Protein AF-0000000084340451 (afdb_homodimer)

Secondary structure (DSSP, 8-state):
-HHHHHHHHHHH--EEE-TTS-HHHHHHHHT--HHHHHHH-SSHHHHHHHHHHHHHH-HHHHHHHHHHHHHHHHHHHHHTGGGGGSHHHHHHHHHHHHHHHHHHHHHHHHT-HHHHHHHHHHHHGGGSPTTHHHHHHHHHHHHHHHHHHHHHHHHHHHHHHHTTEEEPTTS---HHHHHHHHHHHHHHHHHHHTT-HHHHHS-EEE-TTSS--EEE-HHHHHHHHHHHHHEEE-TT---SHHHHHHHHHHHH----------------/-HHHHHHHHHHH--EEE-TTS-HHHHHHHHT--HHHHHHH-SSHHHHHHHHHHHHHH-HHHHHHHHHHHHHHHHHHHHHTGGGGGSHHHHHHHHHHHHHHHHHHHHHHHHT-HHHHHHHHHHHHGGGSPTTHHHHHHHHHHHHHHHHHHHHHHHHHHHHHHHTTEEEPTTS---HHHHHHHHHHHHHHHHHHHTT-HHHHHS-EEE-TTSS--EEE-HHHHHHHHHHHHHEEE-TT---SHHHHHHHHHHHH----------------

InterPro domains:
  IPR001647 DNA-binding HTH domain, TetR-type [PS50977] (1-59)

Structure (mmCIF, N/CA/C/O backbone):
data_AF-0000000084340451-model_v1
#
loop_
_entity.id
_entity.type
_entity.pdbx_description
1 polymer 'HTH tetR-type domain-containing protein'
#
loop_
_atom_site.group_PDB
_atom_site.id
_atom_site.type_symbol
_atom_site.label_atom_id
_atom_site.label_alt_id
_atom_site.label_comp_id
_atom_site.label_asym_id
_atom_site.label_entity_id
_atom_site.label_seq_id
_atom_site.pdbx_PDB_ins_code
_atom_site.Cartn_x
_atom_site.Cartn_y
_atom_site.Cartn_z
_atom_site.occupancy
_atom_site.B_iso_or_equiv
_atom_site.auth_seq_id
_atom_site.auth_comp_id
_atom_site.auth_asym_id
_atom_site.auth_atom_id
_atom_site.pdbx_PDB_model_num
ATOM 1 N N . MET A 1 1 ? -20.406 -24.547 -7.387 1 93.75 1 MET A N 1
ATOM 2 C CA . MET A 1 1 ? -18.984 -24.922 -7.449 1 93.75 1 MET A CA 1
ATOM 3 C C . MET A 1 1 ? -18.094 -23.688 -7.277 1 93.75 1 MET A C 1
ATOM 5 O O . MET A 1 1 ? -17.156 -23.703 -6.473 1 93.75 1 MET A O 1
ATOM 9 N N . LEU A 1 2 ? -18.406 -22.625 -7.98 1 94.62 2 LEU A N 1
ATOM 10 C CA . LEU A 1 2 ? -17.594 -21.422 -7.875 1 94.62 2 LEU A CA 1
ATOM 11 C C . LEU A 1 2 ? -17.656 -20.828 -6.473 1 94.62 2 LEU A C 1
ATOM 13 O O . LEU A 1 2 ? -16.656 -20.375 -5.934 1 94.62 2 LEU A O 1
ATOM 17 N N . ARG A 1 3 ? -18.906 -20.875 -5.953 1 93.5 3 ARG A N 1
ATOM 18 C CA . ARG A 1 3 ? -19.062 -20.406 -4.578 1 93.5 3 ARG A CA 1
ATOM 19 C C . ARG A 1 3 ? -18.219 -21.234 -3.617 1 93.5 3 ARG A C 1
ATOM 21 O O . ARG A 1 3 ? -17.516 -20.688 -2.773 1 93.5 3 ARG A O 1
ATOM 28 N N . ALA A 1 4 ? -18.281 -22.531 -3.732 1 94.69 4 ALA A N 1
ATOM 29 C CA . ALA A 1 4 ? -17.516 -23.438 -2.885 1 94.69 4 ALA A CA 1
ATOM 30 C C . ALA A 1 4 ? -16.016 -23.188 -3.037 1 94.69 4 ALA A C 1
ATOM 32 O O . ALA A 1 4 ? -15.281 -23.156 -2.045 1 94.69 4 ALA A O 1
ATOM 33 N N . ALA A 1 5 ? -15.578 -23.047 -4.254 1 94.69 5 ALA A N 1
ATOM 34 C CA . ALA A 1 5 ? -14.156 -22.828 -4.523 1 94.69 5 ALA A CA 1
ATOM 35 C C . ALA A 1 5 ? -13.695 -21.5 -3.953 1 94.69 5 ALA A C 1
ATOM 37 O O . ALA A 1 5 ? -12.594 -21.391 -3.402 1 94.69 5 ALA A O 1
ATOM 38 N N . THR A 1 6 ? -14.523 -20.484 -4.125 1 93.5 6 THR A N 1
ATOM 39 C CA . THR A 1 6 ? -14.211 -19.172 -3.582 1 93.5 6 THR A CA 1
ATOM 40 C C . THR A 1 6 ? -14.055 -19.234 -2.066 1 93.5 6 THR A C 1
ATOM 42 O O . THR A 1 6 ? -13.133 -18.641 -1.505 1 93.5 6 THR A O 1
ATOM 45 N N . GLU A 1 7 ? -14.898 -19.922 -1.452 1 92.62 7 GLU A N 1
ATOM 46 C CA . GLU A 1 7 ? -14.828 -20.094 -0.004 1 92.62 7 GLU A CA 1
ATOM 47 C C . GLU A 1 7 ? -13.555 -20.844 0.399 1 92.62 7 GLU A C 1
ATOM 49 O O . GLU A 1 7 ? -12.922 -20.5 1.397 1 92.62 7 GLU A O 1
ATOM 54 N N . MET A 1 8 ? -13.234 -21.844 -0.33 1 93.44 8 MET A N 1
ATOM 55 C CA . MET A 1 8 ? -12.016 -22.594 -0.055 1 93.44 8 MET A CA 1
ATOM 56 C C . MET A 1 8 ? -10.789 -21.703 -0.178 1 93.44 8 MET A C 1
ATOM 58 O O . MET A 1 8 ? -9.898 -21.734 0.678 1 93.44 8 MET A O 1
ATOM 62 N N . VAL A 1 9 ? -10.742 -20.875 -1.247 1 92.19 9 VAL A N 1
ATOM 63 C CA . VAL A 1 9 ? -9.641 -19.938 -1.424 1 92.19 9 VAL A CA 1
ATOM 64 C C . VAL A 1 9 ? -9.648 -18.906 -0.298 1 92.19 9 VAL A C 1
ATOM 66 O O . VAL A 1 9 ? -8.594 -18.469 0.168 1 92.19 9 VAL A O 1
ATOM 69 N N . GLY A 1 10 ? -10.883 -18.516 0.109 1 91.25 10 GLY A N 1
ATOM 70 C CA . GLY A 1 10 ? -11.016 -17.594 1.226 1 91.25 10 GLY A CA 1
ATOM 71 C C . GLY A 1 10 ? -10.367 -18.094 2.498 1 91.25 10 GLY A C 1
ATOM 72 O O . GLY A 1 10 ? -9.938 -17.297 3.34 1 91.25 10 GLY A O 1
ATOM 73 N N . ARG A 1 11 ? -10.188 -19.406 2.621 1 90.38 11 ARG A N 1
ATOM 74 C CA . ARG A 1 11 ? -9.617 -20.031 3.811 1 90.38 11 ARG A CA 1
ATOM 75 C C . ARG A 1 11 ? -8.125 -20.312 3.619 1 90.38 11 ARG A C 1
ATOM 77 O O . ARG A 1 11 ? -7.34 -20.172 4.555 1 90.38 11 ARG A O 1
ATOM 84 N N . THR A 1 12 ? -7.754 -20.625 2.389 1 89.88 12 THR A N 1
ATOM 85 C CA . THR A 1 12 ? -6.406 -21.125 2.184 1 89.88 12 THR A CA 1
ATOM 86 C C . THR A 1 12 ? -5.543 -20.109 1.458 1 89.88 12 THR A C 1
ATOM 88 O O . THR A 1 12 ? -4.312 -20.172 1.52 1 89.88 12 THR A O 1
ATOM 91 N N . GLY A 1 13 ? -6.227 -19.203 0.72 1 91.12 13 GLY A N 1
ATOM 92 C CA . GLY A 1 13 ? -5.496 -18.219 -0.054 1 91.12 13 GLY A CA 1
ATOM 93 C C . GLY A 1 13 ? -5.039 -18.734 -1.405 1 91.12 13 GLY A C 1
ATOM 94 O O . GLY A 1 13 ? -5.203 -19.922 -1.711 1 91.12 13 GLY A O 1
ATOM 95 N N . LEU A 1 14 ? -4.508 -17.844 -2.27 1 91.44 14 LEU A N 1
ATOM 96 C CA . LEU A 1 14 ? -3.887 -18.172 -3.547 1 91.44 14 LEU A CA 1
ATOM 97 C C . LEU A 1 14 ? -2.391 -18.406 -3.379 1 91.44 14 LEU A C 1
ATOM 99 O O . LEU A 1 14 ? -1.778 -17.906 -2.438 1 91.44 14 LEU A O 1
ATOM 103 N N . THR A 1 15 ? -1.855 -19.219 -4.246 1 89.19 15 THR A N 1
ATOM 104 C CA . THR A 1 15 ? -0.407 -19.375 -4.324 1 89.19 15 THR A CA 1
ATOM 105 C C . THR A 1 15 ? 0.123 -18.812 -5.645 1 89.19 15 THR A C 1
ATOM 107 O O . THR A 1 15 ? -0.652 -18.359 -6.492 1 89.19 15 THR A O 1
ATOM 110 N N . VAL A 1 16 ? 1.425 -18.688 -5.707 1 88 16 VAL A N 1
ATOM 111 C CA . VAL A 1 16 ? 2.016 -18.25 -6.965 1 88 16 VAL A CA 1
ATOM 112 C C . VAL A 1 16 ? 2.334 -19.469 -7.84 1 88 16 VAL A C 1
ATOM 114 O O . VAL A 1 16 ? 2.416 -20.594 -7.348 1 88 16 VAL A O 1
ATOM 117 N N . SER A 1 17 ? 2.439 -19.188 -9.102 1 84 17 SER A N 1
ATOM 118 C CA . SER A 1 17 ? 2.744 -20.203 -10.109 1 84 17 SER A CA 1
ATOM 119 C C . SER A 1 17 ? 3.818 -19.703 -11.07 1 84 17 SER A C 1
ATOM 121 O O . SER A 1 17 ? 3.965 -18.5 -11.289 1 84 17 SER A O 1
ATOM 123 N N . LEU A 1 18 ? 4.613 -20.688 -11.508 1 81.19 18 LEU A N 1
ATOM 124 C CA . LEU A 1 18 ? 5.594 -20.438 -12.562 1 81.19 18 LEU A CA 1
ATOM 125 C C . LEU A 1 18 ? 5.305 -21.297 -13.789 1 81.19 18 LEU A C 1
ATOM 127 O O . LEU A 1 18 ? 6.23 -21.688 -14.5 1 81.19 18 LEU A O 1
ATOM 131 N N . GLU A 1 19 ? 4.078 -21.625 -13.922 1 77.06 19 GLU A N 1
ATOM 132 C CA . GLU A 1 19 ? 3.684 -22.547 -14.977 1 77.06 19 GLU A CA 1
ATOM 133 C C . GLU A 1 19 ? 4.016 -22 -16.359 1 77.06 19 GLU A C 1
ATOM 135 O O . GLU A 1 19 ? 4.293 -22.75 -17.281 1 77.06 19 GLU A O 1
ATOM 140 N N . HIS A 1 20 ? 3.965 -20.734 -16.469 1 79 20 HIS A N 1
ATOM 141 C CA . HIS A 1 20 ? 4.227 -20.125 -17.766 1 79 20 HIS A CA 1
ATOM 142 C C . HIS A 1 20 ? 5.711 -20.188 -18.109 1 79 20 HIS A C 1
ATOM 144 O O . HIS A 1 20 ? 6.094 -19.938 -19.266 1 79 20 HIS A O 1
ATOM 150 N N . LEU A 1 21 ? 6.527 -20.438 -17.094 1 84.06 21 LEU A N 1
ATOM 151 C CA . LEU A 1 21 ? 7.965 -20.594 -17.312 1 84.06 21 LEU A CA 1
ATOM 152 C C . LEU A 1 21 ? 8.352 -22.062 -17.422 1 84.06 21 LEU A C 1
ATOM 154 O O . LEU A 1 21 ? 8.484 -22.75 -16.406 1 84.06 21 LEU A O 1
ATOM 158 N N . SER A 1 22 ? 8.617 -22.594 -18.609 1 88.88 22 SER A N 1
ATOM 159 C CA . SER A 1 22 ? 9.008 -23.984 -18.812 1 88.88 22 SER A CA 1
ATOM 160 C C . SER A 1 22 ? 10.438 -24.234 -18.328 1 88.88 22 SER A C 1
ATOM 162 O O . SER A 1 22 ? 11.336 -23.438 -18.594 1 88.88 22 SER A O 1
ATOM 164 N N . PHE A 1 23 ? 10.578 -25.312 -17.641 1 92.62 23 PHE A N 1
ATOM 165 C CA . PHE A 1 23 ? 11.906 -25.703 -17.203 1 92.62 23 PHE A CA 1
ATOM 166 C C . PHE A 1 23 ? 12.867 -25.812 -18.375 1 92.62 23 PHE A C 1
ATOM 168 O O . PHE A 1 23 ? 14.016 -25.359 -18.297 1 92.62 23 PHE A O 1
ATOM 175 N N . GLU A 1 24 ? 12.352 -26.281 -19.469 1 94.25 24 GLU A N 1
ATOM 176 C CA . GLU A 1 24 ? 13.156 -26.422 -20.688 1 94.25 24 GLU A CA 1
ATOM 177 C C . GLU A 1 24 ? 13.578 -25.062 -21.234 1 94.25 24 GLU A C 1
ATOM 179 O O . GLU A 1 24 ? 14.703 -24.891 -21.703 1 94.25 24 GLU A O 1
ATOM 184 N N . ASP A 1 25 ? 12.695 -24.125 -21.203 1 93.94 25 ASP A N 1
ATOM 185 C CA . ASP A 1 25 ? 13.008 -22.781 -21.672 1 93.94 25 ASP A CA 1
ATOM 186 C C . ASP A 1 25 ? 14.102 -22.141 -20.812 1 93.94 25 ASP A C 1
ATOM 188 O O . ASP A 1 25 ? 14.977 -21.438 -21.344 1 93.94 25 ASP A O 1
ATOM 192 N N . VAL A 1 26 ? 14.039 -22.375 -19.5 1 95.62 26 VAL A N 1
ATOM 193 C CA . VAL A 1 26 ? 15.039 -21.828 -18.594 1 95.62 26 VAL A CA 1
ATOM 194 C C . VAL A 1 26 ? 16.406 -22.453 -18.891 1 95.62 26 VAL A C 1
ATOM 196 O O . VAL A 1 26 ? 17.422 -21.766 -18.922 1 95.62 26 VAL A O 1
ATOM 199 N N . ILE A 1 27 ? 16.391 -23.766 -19.141 1 96.75 27 ILE A N 1
ATOM 200 C CA . ILE A 1 27 ? 17.625 -24.484 -19.453 1 96.75 27 ILE A CA 1
ATOM 201 C C . ILE A 1 27 ? 18.25 -23.875 -20.719 1 96.75 27 ILE A C 1
ATOM 203 O O . ILE A 1 27 ? 19.453 -23.594 -20.734 1 96.75 27 ILE A O 1
ATOM 207 N N . ARG A 1 28 ? 17.406 -23.672 -21.688 1 96.12 28 ARG A N 1
ATOM 208 C CA . ARG A 1 28 ? 17.875 -23.094 -22.953 1 96.12 28 ARG A CA 1
ATOM 209 C C . ARG A 1 28 ? 18.438 -21.703 -22.75 1 96.12 28 ARG A C 1
ATOM 211 O O . ARG A 1 28 ? 19.516 -21.375 -23.234 1 96.12 28 ARG A O 1
ATOM 218 N N . GLU A 1 29 ? 17.703 -20.906 -22 1 95.12 29 GLU A N 1
ATOM 219 C CA . GLU A 1 29 ? 18.125 -19.531 -21.75 1 95.12 29 GLU A CA 1
ATOM 220 C C . GLU A 1 29 ? 19.438 -19.484 -20.969 1 95.12 29 GLU A C 1
ATOM 222 O O . GLU A 1 29 ? 20.266 -18.609 -21.188 1 95.12 29 GLU A O 1
ATOM 227 N N . ALA A 1 30 ? 19.562 -20.375 -20 1 96.5 30 ALA A N 1
ATOM 228 C CA . ALA A 1 30 ? 20.75 -20.422 -19.156 1 96.5 30 ALA A CA 1
ATOM 229 C C . ALA A 1 30 ? 21.953 -20.984 -19.906 1 96.5 30 ALA A C 1
ATOM 231 O O . ALA A 1 30 ? 23.094 -20.844 -19.469 1 96.5 30 ALA A O 1
ATOM 232 N N . GLY A 1 31 ? 21.688 -21.656 -20.953 1 96.88 31 GLY A N 1
ATOM 233 C CA . GLY A 1 31 ? 22.75 -22.219 -21.766 1 96.88 31 GLY A CA 1
ATOM 234 C C . GLY A 1 31 ? 23.469 -23.375 -21.094 1 96.88 31 GLY A C 1
ATOM 235 O O . GLY A 1 31 ? 24.688 -23.484 -21.188 1 96.88 31 GLY A O 1
ATOM 236 N N . VAL A 1 32 ? 22.781 -24.156 -20.406 1 96.5 32 VAL A N 1
ATOM 237 C CA . VAL A 1 32 ? 23.375 -25.297 -19.734 1 96.5 32 VAL A CA 1
ATOM 238 C C . VAL A 1 32 ? 22.891 -26.594 -20.375 1 96.5 32 VAL A C 1
ATOM 240 O O . VAL A 1 32 ? 21.875 -26.594 -21.094 1 96.5 32 VAL A O 1
ATOM 243 N N . ALA A 1 33 ? 23.547 -27.656 -20.141 1 96.88 33 ALA A N 1
ATOM 244 C CA . ALA A 1 33 ? 23.125 -28.969 -20.641 1 96.88 33 ALA A CA 1
ATOM 245 C C . ALA A 1 33 ? 21.922 -29.484 -19.875 1 96.88 33 ALA A C 1
ATOM 247 O O . ALA A 1 33 ? 21.844 -29.359 -18.641 1 96.88 33 ALA A O 1
ATOM 248 N N . ARG A 1 34 ? 21 -30.047 -20.641 1 95.69 34 ARG A N 1
ATOM 249 C CA . ARG A 1 34 ? 19.781 -30.609 -20.047 1 95.69 34 ARG A CA 1
ATOM 250 C C . ARG A 1 34 ? 20.109 -31.625 -18.969 1 95.69 34 ARG A C 1
ATOM 252 O O . ARG A 1 34 ? 19.516 -31.609 -17.891 1 95.69 34 ARG A O 1
ATOM 259 N N . SER A 1 35 ? 21.078 -32.469 -19.188 1 96.5 35 SER A N 1
ATOM 260 C CA . SER A 1 35 ? 21.453 -33.531 -18.25 1 96.5 35 SER A CA 1
ATOM 261 C C . SER A 1 35 ? 21.984 -32.938 -16.938 1 96.5 35 SER A C 1
ATOM 263 O O . SER A 1 35 ? 21.703 -33.438 -15.859 1 96.5 35 SER A O 1
ATOM 265 N N . ALA A 1 36 ? 22.688 -31.891 -17.031 1 96.94 36 ALA A N 1
ATOM 266 C CA . ALA A 1 36 ? 23.25 -31.219 -15.867 1 96.94 36 ALA A CA 1
ATOM 267 C C . ALA A 1 36 ? 22.156 -30.594 -15.016 1 96.94 36 ALA A C 1
ATOM 269 O O . ALA A 1 36 ? 22.188 -30.688 -13.789 1 96.94 36 ALA A O 1
ATOM 270 N N . ALA A 1 37 ? 21.203 -29.906 -15.703 1 97.06 37 ALA A N 1
ATOM 271 C CA . ALA A 1 37 ? 20.078 -29.281 -15.016 1 97.06 37 ALA A CA 1
ATOM 272 C C . ALA A 1 37 ? 19.266 -30.312 -14.242 1 97.06 37 ALA A C 1
ATOM 274 O O . ALA A 1 37 ? 18.953 -30.125 -13.062 1 97.06 37 ALA A O 1
ATOM 275 N N . TYR A 1 38 ? 19.016 -31.469 -14.836 1 96.19 38 TYR A N 1
ATOM 276 C CA . TYR A 1 38 ? 18.172 -32.469 -14.242 1 96.19 38 TYR A CA 1
ATOM 277 C C . TYR A 1 38 ? 18.906 -33.25 -13.156 1 96.19 38 TYR A C 1
ATOM 279 O O . TYR A 1 38 ? 18.281 -33.875 -12.289 1 96.19 38 TYR A O 1
ATOM 287 N N . ARG A 1 39 ? 20.25 -33.312 -13.234 1 96.88 39 ARG A N 1
ATOM 288 C CA . ARG A 1 39 ? 21.031 -33.875 -12.141 1 96.88 39 ARG A CA 1
ATOM 289 C C . ARG A 1 39 ? 20.875 -33.062 -10.867 1 96.88 39 ARG A C 1
ATOM 291 O O . ARG A 1 39 ? 20.734 -33.625 -9.773 1 96.88 39 ARG A O 1
ATOM 298 N N . ARG A 1 40 ? 20.859 -31.781 -11.031 1 96.19 40 ARG A N 1
ATOM 299 C CA . ARG A 1 40 ? 20.766 -30.891 -9.883 1 96.19 40 ARG A CA 1
ATOM 300 C C . ARG A 1 40 ? 19.312 -30.781 -9.391 1 96.19 40 ARG A C 1
ATOM 302 O O . ARG A 1 40 ? 19.078 -30.719 -8.188 1 96.19 40 ARG A O 1
ATOM 309 N N . TRP A 1 41 ? 18.391 -30.656 -10.391 1 96.88 41 TRP A N 1
ATOM 310 C CA . TRP A 1 41 ? 16.969 -30.578 -10.109 1 96.88 41 TRP A CA 1
ATOM 311 C C . TRP A 1 41 ? 16.203 -31.688 -10.828 1 96.88 41 TRP A C 1
ATOM 313 O O . TRP A 1 41 ? 15.656 -31.469 -11.906 1 96.88 41 TRP A O 1
ATOM 323 N N . PRO A 1 42 ? 16.125 -32.812 -10.164 1 93.88 42 PRO A N 1
ATOM 324 C CA . PRO A 1 42 ? 15.516 -33.969 -10.82 1 93.88 42 PRO A CA 1
ATOM 325 C C . PRO A 1 42 ? 14.047 -33.719 -11.18 1 93.88 42 PRO A C 1
ATOM 327 O O . PRO A 1 42 ? 13.508 -34.438 -12.039 1 93.88 42 PRO A O 1
ATOM 330 N N . TYR A 1 43 ? 13.414 -32.75 -10.453 1 90.88 43 TYR A N 1
ATOM 331 C CA . TYR A 1 43 ? 12.031 -32.406 -10.734 1 90.88 43 TYR A CA 1
ATOM 332 C C . TYR A 1 43 ? 11.859 -30.891 -10.812 1 90.88 43 TYR A C 1
ATOM 334 O O . TYR A 1 43 ? 12.547 -30.141 -10.102 1 90.88 43 TYR A O 1
ATOM 342 N N . LYS A 1 44 ? 11 -30.484 -11.711 1 89.06 44 LYS A N 1
ATOM 343 C CA . LYS A 1 44 ? 10.789 -29.062 -11.961 1 89.06 44 LYS A CA 1
ATOM 344 C C . LYS A 1 44 ? 10.375 -28.328 -10.68 1 89.06 44 LYS A C 1
ATOM 346 O O . LYS A 1 44 ? 10.734 -27.172 -10.477 1 89.06 44 LYS A O 1
ATOM 351 N N . GLU A 1 45 ? 9.703 -29.062 -9.758 1 88 45 GLU A N 1
ATOM 352 C CA . GLU A 1 45 ? 9.211 -28.453 -8.531 1 88 45 GLU A CA 1
ATOM 353 C C . GLU A 1 45 ? 10.359 -28.047 -7.609 1 88 45 GLU A C 1
ATOM 355 O O . GLU A 1 45 ? 10.258 -27.062 -6.875 1 88 45 GLU A O 1
ATOM 360 N N . MET A 1 46 ? 11.422 -28.797 -7.633 1 92.38 46 MET A N 1
ATOM 361 C CA . MET A 1 46 ? 12.594 -28.469 -6.824 1 92.38 46 MET A CA 1
ATOM 362 C C . MET A 1 46 ? 13.258 -27.203 -7.328 1 92.38 46 MET A C 1
ATOM 364 O O . MET A 1 46 ? 13.68 -26.359 -6.531 1 92.38 46 MET A O 1
ATOM 368 N N . PHE A 1 47 ? 13.32 -27.156 -8.664 1 94.62 47 PHE A N 1
ATOM 369 C CA . PHE A 1 47 ? 13.883 -25.953 -9.258 1 94.62 47 PHE A CA 1
ATOM 370 C C . PHE A 1 47 ? 13.023 -24.734 -8.922 1 94.62 47 PHE A C 1
ATOM 372 O O . PHE A 1 47 ? 13.547 -23.688 -8.531 1 94.62 47 PHE A O 1
ATOM 379 N N . PHE A 1 48 ? 11.727 -24.828 -8.977 1 91.88 48 PHE A N 1
ATOM 380 C CA . PHE A 1 48 ? 10.805 -23.734 -8.711 1 91.88 48 PHE A CA 1
ATOM 381 C C . PHE A 1 48 ? 10.891 -23.281 -7.258 1 91.88 48 PHE A C 1
ATOM 383 O O . PHE A 1 48 ? 10.789 -22.094 -6.965 1 91.88 48 PHE A O 1
ATOM 390 N N . GLY A 1 49 ? 11.031 -24.203 -6.383 1 93 49 GLY A N 1
ATOM 391 C CA . GLY A 1 49 ? 11.242 -23.844 -4.988 1 93 49 GLY A CA 1
ATOM 392 C C . GLY A 1 49 ? 12.461 -22.969 -4.777 1 93 49 GLY A C 1
ATOM 393 O O . GLY A 1 49 ? 12.391 -21.938 -4.094 1 93 49 GLY A O 1
ATOM 394 N N . ASP A 1 50 ? 13.562 -23.359 -5.41 1 94.81 50 ASP A N 1
ATOM 395 C CA . ASP A 1 50 ? 14.789 -22.578 -5.301 1 94.81 50 ASP A CA 1
ATOM 396 C C . ASP A 1 50 ? 14.633 -21.219 -5.961 1 94.81 50 ASP A C 1
ATOM 398 O O . ASP A 1 50 ? 15.188 -20.219 -5.48 1 94.81 50 ASP A O 1
ATOM 402 N N . LEU A 1 51 ? 13.914 -21.219 -7.055 1 95.06 51 LEU A N 1
ATOM 403 C CA . LEU A 1 51 ? 13.672 -19.969 -7.742 1 95.06 51 LEU A CA 1
ATOM 404 C C . LEU A 1 51 ? 12.867 -19.016 -6.863 1 95.06 51 LEU A C 1
ATOM 406 O O . LEU A 1 51 ? 13.172 -17.812 -6.797 1 95.06 51 LEU A O 1
ATOM 410 N N . LEU A 1 52 ? 11.852 -19.516 -6.145 1 94.38 52 LEU A N 1
ATOM 411 C CA . LEU A 1 52 ? 11.055 -18.672 -5.254 1 94.38 52 LEU A CA 1
ATOM 412 C C . LEU A 1 52 ? 11.93 -18.047 -4.176 1 94.38 52 LEU A C 1
ATOM 414 O O . LEU A 1 52 ? 11.758 -16.875 -3.836 1 94.38 52 LEU A O 1
ATOM 418 N N . LYS A 1 53 ? 12.852 -18.781 -3.674 1 94.75 53 LYS A N 1
ATOM 419 C CA . LYS A 1 53 ? 13.773 -18.25 -2.672 1 94.75 53 LYS A CA 1
ATOM 420 C C . LYS A 1 53 ? 14.617 -17.125 -3.242 1 94.75 53 LYS A C 1
ATOM 422 O O . LYS A 1 53 ? 14.844 -16.109 -2.574 1 94.75 53 LYS A O 1
ATOM 427 N N . GLU A 1 54 ? 15 -17.344 -4.48 1 93.94 54 GLU A N 1
ATOM 428 C CA . GLU A 1 54 ? 15.812 -16.328 -5.133 1 93.94 54 GLU A CA 1
ATOM 429 C C . GLU A 1 54 ? 15.008 -15.055 -5.387 1 93.94 54 GLU A C 1
ATOM 431 O O . GLU A 1 54 ? 15.5 -13.945 -5.18 1 93.94 54 GLU A O 1
ATOM 436 N N . LEU A 1 55 ? 13.82 -15.195 -5.844 1 93.94 55 LEU A N 1
ATOM 437 C CA . LEU A 1 55 ? 12.945 -14.055 -6.094 1 93.94 55 LEU A CA 1
ATOM 438 C C . LEU A 1 55 ? 12.656 -13.297 -4.805 1 93.94 55 LEU A C 1
ATOM 440 O O . LEU A 1 55 ? 12.516 -12.07 -4.816 1 93.94 55 LEU A O 1
ATOM 444 N N . ALA A 1 56 ? 12.578 -14.008 -3.693 1 93.94 56 ALA A N 1
ATOM 445 C CA . ALA A 1 56 ? 12.297 -13.43 -2.385 1 93.94 56 ALA A CA 1
ATOM 446 C C . ALA A 1 56 ? 13.438 -12.523 -1.923 1 93.94 56 ALA A C 1
ATOM 448 O O . ALA A 1 56 ? 13.227 -11.617 -1.121 1 93.94 56 ALA A O 1
ATOM 449 N N . ARG A 1 57 ? 14.547 -12.672 -2.309 1 88.94 57 ARG A N 1
ATOM 450 C CA . ARG A 1 57 ? 15.703 -11.891 -1.878 1 88.94 57 ARG A CA 1
ATOM 451 C C . ARG A 1 57 ? 15.711 -10.516 -2.527 1 88.94 57 ARG A C 1
ATOM 453 O O . ARG A 1 57 ? 16.25 -9.555 -1.966 1 88.94 57 ARG A O 1
ATOM 460 N N . ALA A 1 58 ? 14.898 -10.273 -3.594 1 78.62 58 ALA A N 1
ATOM 461 C CA . ALA A 1 58 ? 14.641 -9 -4.258 1 78.62 58 ALA A CA 1
ATOM 462 C C . ALA A 1 58 ? 15.727 -7.984 -3.932 1 78.62 58 ALA A C 1
ATOM 464 O O . ALA A 1 58 ? 15.453 -6.785 -3.824 1 78.62 58 ALA A O 1
ATOM 465 N N . VAL A 1 59 ? 16.906 -8.258 -3.643 1 70.81 59 VAL A N 1
ATOM 466 C CA . VAL A 1 59 ? 17.969 -7.422 -3.113 1 70.81 59 VAL A CA 1
ATOM 467 C C . VAL A 1 59 ? 18.406 -6.406 -4.168 1 70.81 59 VAL A C 1
ATOM 469 O O . VAL A 1 59 ? 18.5 -5.211 -3.885 1 70.81 59 VAL A O 1
ATOM 472 N N . GLU A 1 60 ? 18.484 -6.848 -5.254 1 77 60 GLU A N 1
ATOM 473 C CA . GLU A 1 60 ? 18.969 -5.984 -6.328 1 77 60 GLU A CA 1
ATOM 474 C C . GLU A 1 60 ? 17.953 -4.895 -6.66 1 77 60 GLU A C 1
ATOM 476 O O . GLU A 1 60 ? 18.328 -3.74 -6.891 1 77 60 GLU A O 1
ATOM 481 N N . LEU A 1 61 ? 16.75 -5.27 -6.664 1 77.69 61 LEU A N 1
ATOM 482 C CA . LEU A 1 61 ? 15.703 -4.309 -6.969 1 77.69 61 LEU A CA 1
ATOM 483 C C . LEU A 1 61 ? 15.672 -3.188 -5.934 1 77.69 61 LEU A C 1
ATOM 485 O O . LEU A 1 61 ? 15.641 -2.008 -6.289 1 77.69 61 LEU A O 1
ATOM 489 N N . ALA A 1 62 ? 15.734 -3.52 -4.73 1 76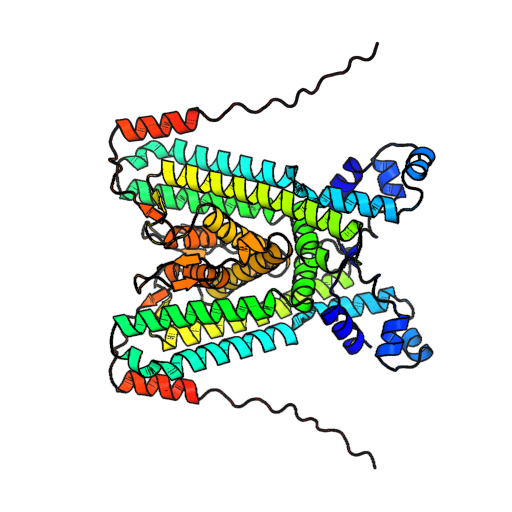.12 62 ALA A N 1
ATOM 490 C CA . ALA A 1 62 ? 15.727 -2.562 -3.627 1 76.12 62 ALA A CA 1
ATOM 491 C C . ALA A 1 62 ? 16.953 -1.65 -3.688 1 76.12 62 ALA A C 1
ATOM 493 O O . ALA A 1 62 ? 16.844 -0.442 -3.463 1 76.12 62 ALA A O 1
ATOM 494 N N . GLU A 1 63 ? 18.016 -2.223 -3.98 1 81.31 63 GLU A N 1
ATOM 495 C CA . GLU A 1 63 ? 19.266 -1.482 -4.016 1 81.31 63 GLU A CA 1
ATOM 496 C C . GLU A 1 63 ? 19.281 -0.479 -5.164 1 81.31 63 GLU A C 1
ATOM 498 O O . GLU A 1 63 ? 19.625 0.689 -4.969 1 81.31 63 GLU A O 1
ATOM 503 N N . VAL A 1 64 ? 18.891 -0.918 -6.27 1 83.5 64 VAL A N 1
ATOM 504 C CA . VAL A 1 64 ? 18.938 -0.074 -7.457 1 83.5 64 VAL A CA 1
ATOM 505 C C . VAL A 1 64 ? 17.938 1.073 -7.316 1 83.5 64 VAL A C 1
ATOM 507 O O . VAL A 1 64 ? 18.281 2.236 -7.531 1 83.5 64 VAL A O 1
ATOM 510 N N . ALA A 1 65 ? 16.734 0.772 -6.941 1 83.38 65 ALA A N 1
ATOM 511 C CA . ALA A 1 65 ? 15.703 1.8 -6.773 1 83.38 65 ALA A CA 1
ATOM 512 C C . ALA A 1 65 ? 16.125 2.824 -5.723 1 83.38 65 ALA A C 1
ATOM 514 O O . ALA A 1 65 ? 15.938 4.027 -5.91 1 83.38 65 ALA A O 1
ATOM 515 N N . GLY A 1 66 ? 16.703 2.324 -4.656 1 86.88 66 GLY A N 1
ATOM 516 C CA . GLY A 1 66 ? 17.156 3.203 -3.592 1 86.88 66 GLY A CA 1
ATOM 517 C C . GLY A 1 66 ? 18.281 4.129 -4.016 1 86.88 66 GLY A C 1
ATOM 518 O O . GLY A 1 66 ? 18.266 5.32 -3.701 1 86.88 66 GLY A O 1
ATOM 519 N N . ARG A 1 67 ? 19.172 3.598 -4.723 1 89.56 67 ARG A N 1
ATOM 520 C CA . ARG A 1 67 ? 20.297 4.387 -5.195 1 89.56 67 ARG A CA 1
ATOM 521 C C . ARG A 1 67 ? 19.844 5.473 -6.164 1 89.56 67 ARG A C 1
ATOM 523 O O . ARG A 1 67 ? 20.328 6.605 -6.098 1 89.56 67 ARG A O 1
ATOM 530 N N . GLU A 1 68 ? 19 5.113 -7.012 1 91.88 68 GLU A N 1
ATOM 531 C CA . GLU A 1 68 ? 18.5 6.074 -7.988 1 91.88 68 GLU A CA 1
ATOM 532 C C . GLU A 1 68 ? 17.719 7.199 -7.305 1 91.88 68 GLU A C 1
ATOM 534 O O . GLU A 1 68 ? 17.844 8.367 -7.68 1 91.88 68 GLU A O 1
ATOM 539 N N . SER A 1 69 ? 16.938 6.824 -6.379 1 92.62 69 SER A N 1
ATOM 540 C CA . SER A 1 69 ? 16.172 7.812 -5.625 1 92.62 69 SER A CA 1
ATOM 541 C C . SER A 1 69 ? 17.094 8.781 -4.891 1 92.62 69 SER A C 1
ATOM 543 O O . SER A 1 69 ? 16.922 10 -4.965 1 92.62 69 SER A O 1
ATOM 545 N N . ASP A 1 70 ? 18.062 8.242 -4.223 1 94.12 70 ASP A N 1
ATOM 546 C CA . ASP A 1 70 ? 19.016 9.07 -3.486 1 94.12 70 ASP A CA 1
ATOM 547 C C . ASP A 1 70 ? 19.766 10.008 -4.426 1 94.12 70 ASP A C 1
ATOM 549 O O . ASP A 1 70 ? 20 11.172 -4.094 1 94.12 70 ASP A O 1
ATOM 553 N N . ALA A 1 71 ? 20.156 9.469 -5.555 1 95.19 71 ALA A N 1
ATOM 554 C CA . ALA A 1 71 ? 20.875 10.273 -6.539 1 95.19 71 ALA A CA 1
ATOM 555 C C . ALA A 1 71 ? 20.016 11.43 -7.039 1 95.19 71 ALA A C 1
ATOM 557 O O . ALA A 1 71 ? 20.5 12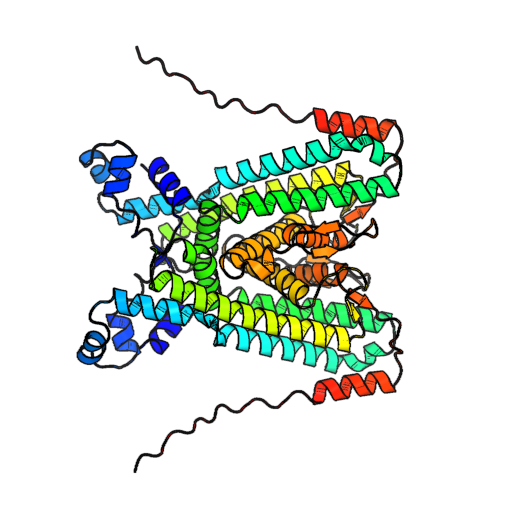.547 -7.219 1 95.19 71 ALA A O 1
ATOM 558 N N . LEU A 1 72 ? 18.812 11.172 -7.273 1 95.88 72 LEU A N 1
ATOM 559 C CA . LEU A 1 72 ? 17.891 12.211 -7.727 1 95.88 72 LEU A CA 1
ATOM 560 C C . LEU A 1 72 ? 17.734 13.297 -6.664 1 95.88 72 LEU A C 1
ATOM 562 O O . LEU A 1 72 ? 17.844 14.484 -6.965 1 95.88 72 LEU A O 1
ATOM 566 N N . VAL A 1 73 ? 17.484 12.914 -5.453 1 95.75 73 VAL A N 1
ATOM 567 C CA . VAL A 1 73 ? 17.281 13.867 -4.367 1 95.75 73 VAL A CA 1
ATOM 568 C C . VAL A 1 73 ? 18.547 14.711 -4.188 1 95.75 73 VAL A C 1
ATOM 570 O O . VAL A 1 73 ? 18.453 15.93 -4.02 1 95.75 73 VAL A O 1
ATOM 573 N N . ARG A 1 74 ? 19.641 14.031 -4.301 1 95.88 74 ARG A N 1
ATOM 574 C CA . ARG A 1 74 ? 20.906 14.742 -4.223 1 95.88 74 ARG A CA 1
ATOM 575 C C . ARG A 1 74 ? 21.016 15.812 -5.301 1 95.88 74 ARG A C 1
ATOM 577 O O . ARG A 1 74 ? 21.391 16.953 -5.02 1 95.88 74 ARG A O 1
ATOM 584 N N . ARG A 1 75 ? 20.703 15.492 -6.457 1 96 75 ARG A N 1
ATOM 585 C CA . ARG A 1 75 ? 20.766 16.422 -7.582 1 96 75 ARG A CA 1
ATOM 586 C C . ARG A 1 75 ? 19.797 17.578 -7.391 1 96 75 ARG A C 1
ATOM 588 O O . ARG A 1 75 ? 20.125 18.734 -7.68 1 96 75 ARG A O 1
ATOM 595 N N . VAL A 1 76 ? 18.625 17.281 -6.918 1 96.69 76 VAL A N 1
ATOM 596 C CA . VAL A 1 76 ? 17.609 18.312 -6.695 1 96.69 76 VAL A CA 1
ATOM 597 C C . VAL A 1 76 ? 18.125 19.312 -5.664 1 96.69 76 VAL A C 1
ATOM 599 O O . VAL A 1 76 ? 18 20.531 -5.863 1 96.69 76 VAL A O 1
ATOM 602 N N . ILE A 1 77 ? 18.703 18.828 -4.605 1 95.94 77 ILE A N 1
ATOM 603 C CA . ILE A 1 77 ? 19.203 19.688 -3.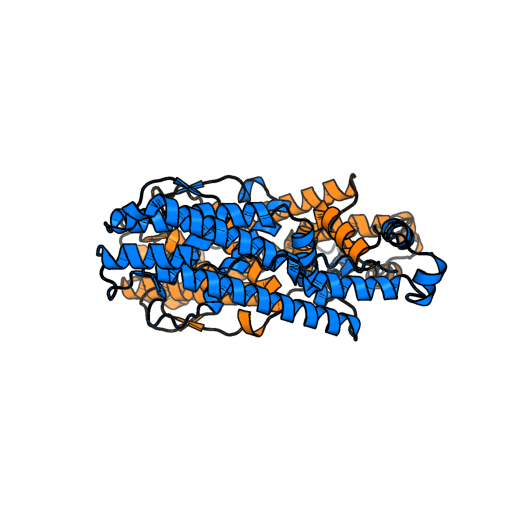549 1 95.94 77 ILE A CA 1
ATOM 604 C C . ILE A 1 77 ? 20.406 20.484 -4.062 1 95.94 77 ILE A C 1
ATOM 606 O O . ILE A 1 77 ? 20.484 21.703 -3.861 1 95.94 77 ILE A O 1
ATOM 610 N N . ALA A 1 78 ? 21.281 19.828 -4.797 1 94.81 78 ALA A N 1
ATOM 611 C CA . ALA A 1 78 ? 22.484 20.469 -5.32 1 94.81 78 ALA A CA 1
ATOM 612 C C . ALA A 1 78 ? 22.141 21.609 -6.27 1 94.81 78 ALA A C 1
ATOM 614 O O . ALA A 1 78 ? 22.766 22.656 -6.238 1 94.81 78 ALA A O 1
ATOM 615 N N . ASP A 1 79 ? 21.156 21.438 -7.055 1 95.62 79 ASP A N 1
ATOM 616 C CA . ASP A 1 79 ? 20.75 22.406 -8.07 1 95.62 79 ASP A CA 1
ATOM 617 C C . ASP A 1 79 ? 20.062 23.609 -7.434 1 95.62 79 ASP A C 1
ATOM 619 O O . ASP A 1 79 ? 19.891 24.656 -8.078 1 95.62 79 ASP A O 1
ATOM 623 N N . ARG A 1 80 ? 19.641 23.5 -6.152 1 95.19 80 ARG A N 1
ATOM 624 C CA . ARG A 1 80 ? 18.812 24.531 -5.539 1 95.19 80 ARG A CA 1
ATOM 625 C C . ARG A 1 80 ? 19.391 24.984 -4.203 1 95.19 80 ARG A C 1
ATOM 627 O O . ARG A 1 80 ? 18.641 25.297 -3.273 1 95.19 80 ARG A O 1
ATOM 634 N N . LEU A 1 81 ? 20.641 24.922 -4.078 1 91.94 81 LEU A N 1
ATOM 635 C CA . LEU A 1 81 ? 21.312 25.234 -2.822 1 91.94 81 LEU A CA 1
ATOM 636 C C . LEU A 1 81 ? 21.031 26.688 -2.416 1 91.94 81 LEU A C 1
ATOM 638 O O . LEU A 1 81 ? 20.969 27 -1.225 1 91.94 81 LEU A O 1
ATOM 642 N N . ASP A 1 82 ? 20.844 27.531 -3.377 1 92.06 82 ASP A N 1
ATOM 643 C CA . ASP A 1 82 ? 20.594 28.953 -3.129 1 92.06 82 ASP A CA 1
ATOM 644 C C . ASP A 1 82 ? 19.266 29.172 -2.412 1 92.06 82 ASP A C 1
ATOM 646 O O . ASP A 1 82 ? 19.047 30.219 -1.812 1 92.06 82 ASP A O 1
ATOM 650 N N . TRP A 1 83 ? 18.344 28.188 -2.49 1 94.44 83 TRP A N 1
ATOM 651 C CA . TRP A 1 83 ? 17.047 28.297 -1.856 1 94.44 83 TRP A CA 1
ATOM 652 C C . TRP A 1 83 ? 17.156 28.141 -0.344 1 94.44 83 TRP A C 1
ATOM 654 O O . TRP A 1 83 ? 16.234 28.516 0.395 1 94.44 83 TRP A O 1
ATOM 664 N N . LEU A 1 84 ? 18.281 27.656 0.173 1 92.69 84 LEU A N 1
ATOM 665 C CA . LEU A 1 84 ? 18.438 27.344 1.587 1 92.69 84 LEU A CA 1
ATOM 666 C C . LEU A 1 84 ? 18.516 28.609 2.43 1 92.69 84 LEU A C 1
ATOM 668 O O . LEU A 1 84 ? 18.328 28.562 3.648 1 92.69 84 LEU A O 1
ATOM 672 N N . GLY A 1 85 ? 18.703 29.734 1.829 1 88.12 85 GLY A N 1
ATOM 673 C CA . GLY A 1 85 ? 18.969 30.969 2.545 1 88.12 85 GLY A CA 1
ATOM 674 C C . GLY A 1 85 ? 17.734 31.594 3.139 1 88.12 85 GLY A C 1
ATOM 675 O O . GLY A 1 85 ? 17.828 32.5 3.984 1 88.12 85 GLY A O 1
ATOM 676 N N . THR A 1 86 ? 16.531 31.219 2.686 1 92.12 86 THR A N 1
ATOM 677 C CA . THR A 1 86 ? 15.289 31.781 3.188 1 92.12 86 THR A CA 1
ATOM 678 C C . THR A 1 86 ? 14.336 30.672 3.619 1 92.12 86 THR A C 1
ATOM 680 O O . THR A 1 86 ? 14.383 29.562 3.086 1 92.12 86 THR A O 1
ATOM 683 N N . PRO A 1 87 ? 13.461 31.016 4.535 1 91.94 87 PRO A N 1
ATOM 684 C CA . PRO A 1 87 ? 12.477 30 4.941 1 91.94 87 PRO A CA 1
ATOM 685 C C . PRO A 1 87 ? 11.57 29.562 3.791 1 91.94 87 PRO A C 1
ATOM 687 O O . PRO A 1 87 ? 11.273 28.375 3.66 1 91.94 87 PRO A O 1
ATOM 690 N N . ALA A 1 88 ? 11.172 30.484 3.004 1 94.31 88 ALA A N 1
ATOM 691 C CA . ALA A 1 88 ? 10.328 30.156 1.856 1 94.31 88 ALA A CA 1
ATOM 692 C C . ALA A 1 88 ? 11.062 29.25 0.871 1 94.31 88 ALA A C 1
ATOM 694 O O . ALA A 1 88 ? 10.484 28.312 0.332 1 94.31 88 ALA A O 1
ATOM 695 N N . GLY A 1 89 ? 12.281 29.578 0.612 1 94.75 89 GLY A N 1
ATOM 696 C CA . GLY A 1 89 ? 13.086 28.75 -0.267 1 94.75 89 GLY A CA 1
ATOM 697 C C . GLY A 1 89 ? 13.281 27.328 0.255 1 94.75 89 GLY A C 1
ATOM 698 O O . GLY A 1 89 ? 13.219 26.359 -0.508 1 94.75 89 GLY A O 1
ATOM 699 N N . ARG A 1 90 ? 13.508 27.172 1.544 1 94.56 90 ARG A N 1
ATOM 700 C CA . ARG A 1 90 ? 13.688 25.859 2.164 1 94.56 90 ARG A CA 1
ATOM 701 C C . ARG A 1 90 ? 12.422 25.016 2.059 1 94.56 90 ARG A C 1
ATOM 703 O O . ARG A 1 90 ? 12.484 23.812 1.805 1 94.56 90 ARG A O 1
ATOM 710 N N . ARG A 1 91 ? 11.297 25.641 2.227 1 94.5 91 ARG A N 1
ATOM 711 C CA . ARG A 1 91 ? 10.031 24.938 2.086 1 94.5 91 ARG A CA 1
ATOM 712 C C . ARG A 1 91 ? 9.805 24.484 0.647 1 94.5 91 ARG A C 1
ATOM 714 O O . ARG A 1 91 ? 9.328 23.375 0.405 1 94.5 91 ARG A O 1
ATOM 721 N N . ARG A 1 92 ? 10.148 25.375 -0.258 1 95.69 92 ARG A N 1
ATOM 722 C CA . ARG A 1 92 ? 10.031 25.016 -1.67 1 95.69 92 ARG A CA 1
ATOM 723 C C . ARG A 1 92 ? 10.93 23.844 -2.02 1 95.69 92 ARG A C 1
ATOM 725 O O . ARG A 1 92 ? 10.547 22.969 -2.793 1 95.69 92 ARG A O 1
ATOM 732 N N . LEU A 1 93 ? 12.117 23.859 -1.465 1 95.94 93 LEU A N 1
ATOM 733 C CA . LEU A 1 93 ? 13.055 22.766 -1.711 1 95.94 93 LEU A CA 1
ATOM 734 C C . LEU A 1 93 ? 12.516 21.453 -1.17 1 95.94 93 LEU A C 1
ATOM 736 O O . LEU A 1 93 ? 12.594 20.422 -1.846 1 95.94 93 LEU A O 1
ATOM 740 N N . LEU A 1 94 ? 11.977 21.469 0.02 1 94.5 94 LEU A N 1
ATOM 741 C CA . LEU A 1 94 ? 11.359 20.281 0.605 1 94.5 94 LEU A CA 1
ATOM 742 C C . LEU A 1 94 ? 10.266 19.734 -0.3 1 94.5 94 LEU A C 1
ATOM 744 O O . LEU A 1 94 ? 10.211 18.531 -0.562 1 94.5 94 LEU A O 1
ATOM 748 N N . VAL A 1 95 ? 9.43 20.609 -0.759 1 95.12 95 VAL A N 1
ATOM 749 C CA . VAL A 1 95 ? 8.32 20.234 -1.635 1 95.12 95 VAL A CA 1
ATOM 750 C C . VAL A 1 95 ? 8.859 19.578 -2.895 1 95.12 95 VAL A C 1
ATOM 752 O O . VAL A 1 95 ? 8.383 18.516 -3.299 1 95.12 95 VAL A O 1
ATOM 755 N N . ASP A 1 96 ? 9.891 20.156 -3.465 1 96.69 96 ASP A N 1
ATOM 756 C CA . ASP A 1 96 ? 10.445 19.609 -4.691 1 96.69 96 ASP A CA 1
ATOM 757 C C . ASP A 1 96 ? 11.047 18.219 -4.441 1 96.69 96 ASP A C 1
ATOM 759 O O . ASP A 1 96 ? 10.891 17.312 -5.266 1 96.69 96 ASP A O 1
ATOM 763 N N . VAL A 1 97 ? 11.719 18.109 -3.342 1 96.62 97 VAL A N 1
ATOM 764 C CA . VAL A 1 97 ? 12.328 16.828 -2.998 1 96.62 97 VAL A CA 1
ATOM 765 C C . VAL A 1 97 ? 11.242 15.758 -2.859 1 96.62 97 VAL A C 1
ATOM 767 O O . VAL A 1 97 ? 11.359 14.664 -3.422 1 96.62 97 VAL A O 1
ATOM 770 N N . LEU A 1 98 ? 10.203 16.047 -2.148 1 96.38 98 LEU A N 1
ATOM 771 C CA . LEU A 1 98 ? 9.117 15.094 -1.939 1 96.38 98 LEU A CA 1
ATOM 772 C C . LEU A 1 98 ? 8.398 14.789 -3.25 1 96.38 98 LEU A C 1
ATOM 774 O O . LEU A 1 98 ? 8.117 13.625 -3.555 1 96.38 98 LEU A O 1
ATOM 778 N N . ARG A 1 99 ? 8.117 15.797 -4.027 1 96.75 99 ARG A N 1
ATOM 779 C CA . ARG A 1 99 ? 7.387 15.633 -5.277 1 96.75 99 ARG A CA 1
ATOM 780 C C . ARG A 1 99 ? 8.195 14.82 -6.285 1 96.75 99 ARG A C 1
ATOM 782 O O . ARG A 1 99 ? 7.715 13.805 -6.793 1 96.75 99 ARG A O 1
ATOM 789 N N . LEU A 1 100 ? 9.43 15.25 -6.527 1 95.5 100 LEU A N 1
ATOM 790 C CA . LEU A 1 100 ? 10.25 14.609 -7.551 1 95.5 100 LEU A CA 1
ATOM 791 C C . LEU A 1 100 ? 10.719 13.234 -7.094 1 95.5 100 LEU A C 1
ATOM 793 O O . LEU A 1 100 ? 10.781 12.297 -7.891 1 95.5 100 LEU A O 1
ATOM 797 N N . GLY A 1 101 ? 11.055 13.148 -5.828 1 94.62 101 GLY A N 1
ATOM 798 C CA . GLY A 1 101 ? 11.414 11.844 -5.297 1 94.62 101 GLY A CA 1
ATOM 799 C C . GLY A 1 101 ? 10.289 10.828 -5.387 1 94.62 101 GLY A C 1
ATOM 800 O O . GLY A 1 101 ? 10.492 9.711 -5.855 1 94.62 101 GLY A O 1
ATOM 801 N N . GLY A 1 102 ? 9.094 11.234 -4.902 1 94.69 102 GLY A N 1
ATOM 802 C CA . GLY A 1 102 ? 7.934 10.359 -4.973 1 94.69 102 GLY A CA 1
ATOM 803 C C . GLY A 1 102 ? 7.57 9.961 -6.395 1 94.69 102 GLY A C 1
ATOM 804 O O . GLY A 1 102 ? 7.23 8.805 -6.652 1 94.69 102 GLY A O 1
ATOM 805 N N . GLU A 1 103 ? 7.641 10.906 -7.262 1 94 103 GLU A N 1
ATOM 806 C CA . GLU A 1 103 ? 7.367 10.648 -8.672 1 94 103 GLU A CA 1
ATOM 807 C C . GLU A 1 103 ? 8.344 9.625 -9.25 1 94 103 GLU A C 1
ATOM 809 O O . GLU A 1 103 ? 7.941 8.703 -9.953 1 94 103 GLU A O 1
ATOM 814 N N . HIS A 1 104 ? 9.562 9.82 -8.977 1 94.06 104 HIS A N 1
ATOM 815 C CA . HIS A 1 104 ? 10.594 8.914 -9.469 1 94.06 104 HIS A CA 1
ATOM 816 C C . HIS A 1 104 ? 10.398 7.504 -8.93 1 94.06 104 HIS A C 1
ATOM 818 O O . HIS A 1 104 ? 10.414 6.531 -9.688 1 94.06 104 HIS A O 1
ATOM 824 N N . ASP A 1 105 ? 10.242 7.438 -7.621 1 93.38 105 ASP A N 1
ATOM 825 C CA . ASP A 1 105 ? 10.086 6.125 -6.996 1 93.38 105 ASP A CA 1
ATOM 826 C C . ASP A 1 105 ? 8.898 5.375 -7.59 1 93.38 105 ASP A C 1
ATOM 828 O O . ASP A 1 105 ? 8.984 4.18 -7.867 1 93.38 105 ASP A O 1
ATOM 832 N N . PHE A 1 106 ? 7.82 6.055 -7.77 1 95.12 106 PHE A N 1
ATOM 833 C CA . PHE A 1 106 ? 6.637 5.434 -8.344 1 95.12 106 PHE A CA 1
ATOM 834 C C . PHE A 1 106 ? 6.906 4.969 -9.773 1 95.12 106 PHE A C 1
ATOM 836 O O . PHE A 1 106 ? 6.547 3.85 -10.141 1 95.12 106 PHE A O 1
ATOM 843 N N . ALA A 1 107 ? 7.52 5.812 -10.586 1 92.62 107 ALA A N 1
ATOM 844 C CA . ALA A 1 107 ? 7.801 5.492 -11.984 1 92.62 107 ALA A CA 1
ATOM 845 C C . ALA A 1 107 ? 8.672 4.246 -12.094 1 92.62 107 ALA A C 1
ATOM 847 O O . ALA A 1 107 ? 8.461 3.41 -12.977 1 92.62 107 ALA A O 1
ATOM 848 N N . VAL A 1 108 ? 9.586 4.105 -11.203 1 90.56 108 VAL A N 1
ATOM 849 C CA . VAL A 1 108 ? 10.531 2.994 -11.234 1 90.56 108 VAL A CA 1
ATOM 850 C C . VAL A 1 108 ? 9.836 1.706 -10.805 1 90.56 108 VAL A C 1
ATOM 852 O O . VAL A 1 108 ? 9.984 0.667 -11.453 1 90.56 108 VAL A O 1
ATOM 855 N N . LEU A 1 109 ? 9.047 1.787 -9.789 1 90.38 109 LEU A N 1
ATOM 856 C CA . LEU A 1 109 ? 8.539 0.572 -9.156 1 90.38 109 LEU A CA 1
ATOM 857 C C . LEU A 1 109 ? 7.199 0.171 -9.758 1 90.38 109 LEU A C 1
ATOM 859 O O . LEU A 1 109 ? 6.895 -1.019 -9.875 1 90.38 109 LEU A O 1
ATOM 863 N N . ALA A 1 110 ? 6.359 1.101 -10.18 1 89.56 110 ALA A N 1
ATOM 864 C CA . ALA A 1 110 ? 4.996 0.825 -10.633 1 89.56 110 ALA A CA 1
ATOM 865 C C . ALA A 1 110 ? 5 -0.025 -11.898 1 89.56 110 ALA A C 1
ATOM 867 O O . ALA A 1 110 ? 4.094 -0.828 -12.117 1 89.56 110 ALA A O 1
ATOM 868 N N . ASP A 1 111 ? 5.977 0.14 -12.742 1 85.06 111 ASP A N 1
ATOM 869 C CA . ASP A 1 111 ? 5.973 -0.558 -14.023 1 85.06 111 ASP A CA 1
ATOM 870 C C . ASP A 1 111 ? 6.973 -1.711 -14.023 1 85.06 111 ASP A C 1
ATOM 872 O O . ASP A 1 111 ? 7.285 -2.27 -15.07 1 85.06 111 ASP A O 1
ATOM 876 N N . SER A 1 112 ? 7.449 -2.09 -12.852 1 89.25 112 SER A N 1
ATOM 877 C CA . SER A 1 112 ? 8.43 -3.16 -12.711 1 89.25 112 SER A CA 1
ATOM 878 C C . SER A 1 112 ? 7.754 -4.5 -12.445 1 89.25 112 SER A C 1
ATOM 880 O O . SER A 1 112 ? 7.211 -4.723 -11.359 1 89.25 112 SER A O 1
ATOM 882 N N . PRO A 1 113 ? 7.844 -5.488 -13.398 1 90.12 113 PRO A N 1
ATOM 883 C CA . PRO A 1 113 ? 7.297 -6.82 -13.125 1 90.12 113 PRO A CA 1
ATOM 884 C C . PRO A 1 113 ? 8 -7.523 -11.969 1 90.12 113 PRO A C 1
ATOM 886 O O . PRO A 1 113 ? 7.375 -8.297 -11.242 1 90.12 113 PRO A O 1
ATOM 889 N N . ALA A 1 114 ? 9.273 -7.203 -11.844 1 91.25 114 ALA A N 1
ATOM 890 C CA . ALA A 1 114 ? 10.023 -7.785 -10.734 1 91.25 114 ALA A CA 1
ATOM 891 C C . ALA A 1 114 ? 9.453 -7.344 -9.391 1 91.25 114 ALA A C 1
ATOM 893 O O . ALA A 1 114 ? 9.281 -8.164 -8.484 1 91.25 114 ALA A O 1
ATOM 894 N N . TRP A 1 115 ? 9.133 -6.062 -9.359 1 92.62 115 TRP A N 1
ATOM 895 C CA . TRP A 1 115 ? 8.562 -5.547 -8.117 1 92.62 115 TRP A CA 1
ATOM 896 C C . TRP A 1 115 ? 7.18 -6.141 -7.863 1 92.62 115 TRP A C 1
ATOM 898 O O . TRP A 1 115 ? 6.855 -6.52 -6.738 1 92.62 115 TRP A O 1
ATOM 908 N N . ARG A 1 116 ? 6.402 -6.23 -8.867 1 93.31 116 ARG A N 1
ATOM 909 C CA . ARG A 1 116 ? 5.074 -6.816 -8.727 1 93.31 116 ARG A CA 1
ATOM 910 C C . ARG A 1 116 ? 5.164 -8.281 -8.297 1 93.31 116 ARG A C 1
ATOM 912 O O . ARG A 1 116 ? 4.352 -8.75 -7.504 1 93.31 116 ARG A O 1
ATOM 919 N N . SER A 1 117 ? 6.152 -9.008 -8.812 1 93.31 117 SER A N 1
ATOM 920 C CA . SER A 1 117 ? 6.383 -10.391 -8.406 1 93.31 117 SER A CA 1
ATOM 921 C C . SER A 1 117 ? 6.77 -10.469 -6.934 1 93.31 117 SER A C 1
ATOM 923 O O . SER A 1 117 ? 6.305 -11.359 -6.211 1 93.31 117 SER A O 1
ATOM 925 N N . TYR A 1 118 ? 7.566 -9.539 -6.547 1 94.25 118 TYR A N 1
ATOM 926 C CA . TYR A 1 118 ? 7.965 -9.453 -5.145 1 94.25 118 TYR A CA 1
ATOM 927 C C . TYR A 1 118 ? 6.754 -9.242 -4.246 1 94.25 118 TYR A C 1
ATOM 929 O O . TYR A 1 118 ? 6.605 -9.914 -3.221 1 94.25 118 TYR A O 1
ATOM 937 N N . LEU A 1 119 ? 5.84 -8.359 -4.637 1 95 119 LEU A N 1
ATOM 938 C CA . LEU A 1 119 ? 4.621 -8.086 -3.881 1 95 119 LEU A CA 1
ATOM 939 C C . LEU A 1 119 ? 3.686 -9.289 -3.906 1 95 119 LEU A C 1
ATOM 941 O O . LEU A 1 119 ? 2.998 -9.562 -2.92 1 95 119 LEU A O 1
ATOM 945 N N . ALA A 1 120 ? 3.664 -9.984 -5.035 1 95.5 120 ALA A N 1
ATOM 946 C CA . ALA A 1 120 ? 2.863 -11.203 -5.125 1 95.5 120 ALA A CA 1
ATOM 947 C C . ALA A 1 120 ? 3.322 -12.234 -4.098 1 95.5 120 ALA A C 1
ATOM 949 O O . ALA A 1 120 ? 2.5 -12.922 -3.486 1 95.5 120 ALA A O 1
ATOM 950 N N . LEU A 1 121 ? 4.602 -12.344 -3.932 1 95.19 121 LEU A N 1
ATOM 951 C CA . LEU A 1 121 ? 5.141 -13.273 -2.943 1 95.19 121 LEU A CA 1
ATOM 952 C C . LEU A 1 121 ? 4.723 -12.867 -1.533 1 95.19 121 LEU A C 1
ATOM 954 O O . LEU A 1 121 ? 4.402 -13.727 -0.706 1 95.19 121 LEU A O 1
ATOM 958 N N . HIS A 1 122 ? 4.719 -11.547 -1.263 1 95 122 HIS A N 1
ATOM 959 C CA . HIS A 1 122 ? 4.25 -11.07 0.034 1 95 122 HIS A CA 1
ATOM 960 C C . HIS A 1 122 ? 2.816 -11.523 0.3 1 95 122 HIS A C 1
ATOM 962 O O . HIS A 1 122 ? 2.496 -11.969 1.403 1 95 122 HIS A O 1
ATOM 968 N N . ALA A 1 123 ? 2.051 -11.43 -0.734 1 94.69 123 ALA A N 1
ATOM 969 C CA . ALA A 1 123 ? 0.622 -11.703 -0.592 1 94.69 123 ALA A CA 1
ATOM 970 C C . ALA A 1 123 ? 0.355 -13.195 -0.455 1 94.69 123 ALA A C 1
ATOM 972 O O . ALA A 1 123 ? -0.658 -13.602 0.12 1 94.69 123 ALA A O 1
ATOM 973 N N . THR A 1 124 ? 1.302 -14.07 -0.933 1 94.81 124 THR A N 1
ATOM 974 C CA . THR A 1 124 ? 0.919 -15.469 -1.125 1 94.81 124 THR A CA 1
ATOM 975 C C . THR A 1 124 ? 1.788 -16.391 -0.274 1 94.81 124 THR A C 1
ATOM 977 O O . THR A 1 124 ? 1.513 -17.594 -0.166 1 94.81 124 THR A O 1
ATOM 980 N N . VAL A 1 125 ? 2.83 -15.875 0.334 1 94.19 125 VAL A N 1
ATOM 981 C CA . VAL A 1 125 ? 3.814 -16.734 0.991 1 94.19 125 VAL A CA 1
ATOM 982 C C . VAL A 1 125 ? 3.129 -17.578 2.061 1 94.19 125 VAL A C 1
ATOM 984 O O . VAL A 1 125 ? 3.469 -18.75 2.244 1 94.19 125 VAL A O 1
ATOM 987 N N . GLN A 1 126 ? 2.16 -17.047 2.762 1 90.94 126 GLN A N 1
ATOM 988 C CA . GLN A 1 126 ? 1.494 -17.766 3.84 1 90.94 126 GLN A CA 1
ATOM 989 C C . GLN A 1 126 ? 0.572 -18.844 3.287 1 90.94 126 GLN A C 1
ATOM 991 O O . GLN A 1 126 ? 0.118 -19.719 4.027 1 90.94 126 GLN A O 1
ATOM 996 N N . SER A 1 127 ? 0.258 -18.766 2.023 1 89.75 127 SER A N 1
ATOM 997 C CA . SER A 1 127 ? -0.627 -19.75 1.391 1 89.75 127 SER A CA 1
ATOM 998 C C . SER A 1 127 ? 0.161 -20.906 0.809 1 89.75 127 SER A C 1
ATOM 1000 O O . SER A 1 127 ? -0.424 -21.891 0.332 1 89.75 127 SER A O 1
ATOM 1002 N N . LEU A 1 128 ? 1.504 -20.828 0.788 1 89.31 128 LEU A N 1
ATOM 1003 C CA . LEU A 1 128 ? 2.314 -21.984 0.425 1 89.31 128 LEU A CA 1
ATOM 1004 C C . LEU A 1 128 ? 2.086 -23.125 1.401 1 89.31 128 LEU A C 1
ATOM 1006 O O . LEU A 1 128 ? 1.816 -22.906 2.582 1 89.31 128 LEU A O 1
ATOM 1010 N N . PRO A 1 129 ? 2.184 -24.312 0.891 1 87.38 129 PRO A N 1
ATOM 1011 C CA . PRO A 1 129 ? 2.076 -25.438 1.822 1 87.38 129 PRO A CA 1
ATOM 1012 C C . PRO A 1 129 ? 3.082 -25.359 2.969 1 87.38 129 PRO A C 1
ATOM 1014 O O . PRO A 1 129 ? 4.23 -24.953 2.76 1 87.38 129 PRO A O 1
ATOM 1017 N N . PRO A 1 130 ? 2.564 -25.672 4.18 1 90.62 130 PRO A N 1
ATOM 1018 C CA . PRO A 1 130 ? 3.498 -25.656 5.309 1 90.62 130 PRO A CA 1
ATOM 1019 C C . PRO A 1 130 ? 4.703 -26.562 5.09 1 90.62 130 PRO A C 1
ATOM 1021 O O . PRO A 1 130 ? 4.57 -27.641 4.508 1 90.62 130 PRO A O 1
ATOM 1024 N N . GLY A 1 131 ? 5.895 -26.094 5.414 1 93.75 131 GLY A N 1
ATOM 1025 C CA . GLY A 1 131 ? 7.117 -26.859 5.238 1 93.75 131 GLY A CA 1
ATOM 1026 C C . GLY A 1 131 ? 8.344 -25.984 5.062 1 93.75 131 GLY A C 1
ATOM 1027 O O . GLY A 1 131 ? 8.297 -24.781 5.301 1 93.75 131 GLY A O 1
ATOM 1028 N N . GLU A 1 132 ? 9.367 -26.594 4.68 1 94.56 132 GLU A N 1
ATOM 1029 C CA . GLU A 1 132 ? 10.664 -25.938 4.594 1 94.56 132 GLU A CA 1
ATOM 1030 C C . GLU A 1 132 ? 10.656 -24.844 3.531 1 94.56 132 GLU A C 1
ATOM 1032 O O . GLU A 1 132 ? 11.227 -23.766 3.732 1 94.56 132 GLU A O 1
ATOM 1037 N N . LEU A 1 133 ? 10.023 -25.125 2.457 1 93.31 133 LEU A N 1
ATOM 1038 C CA . LEU A 1 133 ? 10 -24.141 1.378 1 93.31 133 LEU A CA 1
ATOM 1039 C C . LEU A 1 133 ? 9.328 -22.859 1.834 1 93.31 133 LEU A C 1
ATOM 1041 O O . LEU A 1 133 ? 9.875 -21.766 1.633 1 93.31 133 LEU A O 1
ATOM 1045 N N . ARG A 1 134 ? 8.148 -23 2.426 1 93.94 134 ARG A N 1
ATOM 1046 C CA . ARG A 1 134 ? 7.453 -21.812 2.924 1 93.94 134 ARG A CA 1
ATOM 1047 C C . ARG A 1 134 ? 8.32 -21.047 3.92 1 93.94 134 ARG A C 1
ATOM 1049 O O . ARG A 1 134 ? 8.438 -19.828 3.838 1 93.94 134 ARG A O 1
ATOM 1056 N N . ASP A 1 135 ? 8.938 -21.719 4.809 1 96.19 135 ASP A N 1
ATOM 1057 C CA . ASP A 1 135 ? 9.766 -21.094 5.836 1 96.19 135 ASP A CA 1
ATOM 1058 C C . ASP A 1 135 ? 10.953 -20.375 5.215 1 96.19 135 ASP A C 1
ATOM 1060 O O . ASP A 1 135 ? 11.281 -19.25 5.621 1 96.19 135 ASP A O 1
ATOM 1064 N N . ASP A 1 136 ? 11.523 -21.016 4.27 1 95.94 136 ASP A N 1
ATOM 1065 C CA . ASP A 1 136 ? 12.695 -20.422 3.617 1 95.94 136 ASP A CA 1
ATOM 1066 C C . ASP A 1 136 ? 12.32 -19.172 2.836 1 95.94 136 ASP A C 1
ATOM 1068 O O . ASP A 1 136 ? 13.023 -18.156 2.904 1 95.94 136 ASP A O 1
ATOM 1072 N N . VAL A 1 137 ? 11.258 -19.234 2.098 1 95.62 137 VAL A N 1
ATOM 1073 C CA . VAL A 1 137 ? 10.82 -18.094 1.307 1 95.62 137 VAL A CA 1
ATOM 1074 C C . VAL A 1 137 ? 10.414 -16.953 2.234 1 95.62 137 VAL A C 1
ATOM 1076 O O . VAL A 1 137 ? 10.797 -15.797 2.012 1 95.62 137 VAL A O 1
ATOM 1079 N N . ALA A 1 138 ? 9.688 -17.297 3.287 1 96.06 138 ALA A N 1
ATOM 1080 C CA . ALA A 1 138 ? 9.273 -16.281 4.258 1 96.06 138 ALA A CA 1
ATOM 1081 C C . ALA A 1 138 ? 10.484 -15.617 4.902 1 96.06 138 ALA A C 1
ATOM 1083 O O . ALA A 1 138 ? 10.508 -14.391 5.066 1 96.06 138 ALA A O 1
ATOM 1084 N N . SER A 1 139 ? 11.453 -16.406 5.238 1 96.06 139 SER A N 1
ATOM 1085 C CA . SER A 1 139 ? 12.656 -15.883 5.867 1 96.06 139 SER A CA 1
ATOM 1086 C C . SER A 1 139 ? 13.43 -14.977 4.914 1 96.06 139 SER A C 1
ATOM 1088 O O . SER A 1 139 ? 13.906 -13.914 5.309 1 96.06 139 SER A O 1
ATOM 1090 N N . ALA A 1 140 ? 13.531 -15.406 3.67 1 95.44 140 ALA A N 1
ATOM 1091 C CA . ALA A 1 140 ? 14.219 -14.602 2.662 1 95.44 140 ALA A CA 1
ATOM 1092 C C . ALA A 1 140 ? 13.492 -13.273 2.432 1 95.44 140 ALA A C 1
ATOM 1094 O O . ALA A 1 140 ? 14.133 -12.227 2.324 1 95.44 140 ALA A O 1
ATOM 1095 N N . LEU A 1 141 ? 12.203 -13.32 2.4 1 95.75 141 LEU A N 1
ATOM 1096 C CA . LEU A 1 141 ? 11.406 -12.109 2.242 1 95.75 141 LEU A CA 1
ATOM 1097 C C . LEU A 1 141 ? 11.609 -11.164 3.422 1 95.75 141 LEU A C 1
ATOM 1099 O O . LEU A 1 141 ? 11.766 -9.953 3.238 1 95.75 141 LEU A O 1
ATOM 1103 N N . ALA A 1 142 ? 11.594 -11.734 4.598 1 95.44 142 ALA A N 1
ATOM 1104 C CA . ALA A 1 142 ? 11.758 -10.922 5.805 1 95.44 142 ALA A CA 1
ATOM 1105 C C . ALA A 1 142 ? 13.109 -10.227 5.816 1 95.44 142 ALA A C 1
ATOM 1107 O O . ALA A 1 142 ? 13.203 -9.031 6.129 1 95.44 142 ALA A O 1
ATOM 1108 N N . GLU A 1 143 ? 14.094 -10.961 5.461 1 93.94 143 GLU A N 1
ATOM 1109 C CA . GLU A 1 143 ? 15.445 -10.398 5.418 1 93.94 143 GLU A CA 1
ATOM 1110 C C . GLU A 1 143 ? 15.539 -9.289 4.379 1 93.94 143 GLU A C 1
ATOM 1112 O O . GLU A 1 143 ? 16.094 -8.219 4.652 1 93.94 143 GLU A O 1
ATOM 1117 N N . SER A 1 144 ? 15.031 -9.57 3.199 1 93.62 144 SER A N 1
ATOM 1118 C CA . SER A 1 144 ? 15.031 -8.578 2.131 1 93.62 144 SER A CA 1
ATOM 1119 C C . SER A 1 144 ? 14.25 -7.336 2.529 1 93.62 144 SER A C 1
ATOM 1121 O O . SER A 1 144 ? 14.695 -6.211 2.295 1 93.62 144 SER A O 1
ATOM 1123 N N . GLU A 1 145 ? 13.133 -7.559 3.17 1 93.5 145 GLU A N 1
ATOM 1124 C CA . GLU A 1 145 ? 12.273 -6.449 3.58 1 93.5 145 GLU A CA 1
ATOM 1125 C C . GLU A 1 145 ? 12.945 -5.594 4.645 1 93.5 145 GLU A C 1
ATOM 1127 O O . GLU A 1 145 ? 12.883 -4.363 4.59 1 93.5 145 GLU A O 1
ATOM 1132 N N . ARG A 1 146 ? 13.586 -6.215 5.582 1 92.81 146 ARG A N 1
ATOM 1133 C CA . ARG A 1 146 ? 14.305 -5.473 6.617 1 92.81 146 ARG A CA 1
ATOM 1134 C C . ARG A 1 146 ? 15.414 -4.621 6.016 1 92.81 146 ARG A C 1
ATOM 1136 O O . ARG A 1 146 ? 15.586 -3.463 6.398 1 92.81 146 ARG A O 1
ATOM 1143 N N . GLY A 1 147 ? 16.172 -5.238 5.07 1 91.31 147 GLY A N 1
ATOM 1144 C CA . GLY A 1 147 ? 17.188 -4.473 4.379 1 91.31 147 GLY A CA 1
ATOM 1145 C C . GLY A 1 147 ? 16.641 -3.303 3.592 1 91.31 147 GLY A C 1
ATOM 1146 O O . GLY A 1 147 ? 17.188 -2.205 3.619 1 91.31 147 GLY A O 1
ATOM 1147 N N . PHE A 1 148 ? 15.539 -3.52 2.979 1 92.44 148 PHE A N 1
ATOM 1148 C CA . PHE A 1 148 ? 14.867 -2.479 2.209 1 92.44 148 PHE A CA 1
ATOM 1149 C C . PHE A 1 148 ? 14.43 -1.334 3.113 1 92.44 148 PHE A C 1
ATOM 1151 O O . PHE A 1 148 ? 14.75 -0.172 2.85 1 92.44 148 PHE A O 1
ATOM 1158 N N . LEU A 1 149 ? 13.75 -1.667 4.172 1 93.44 149 LEU A N 1
ATOM 1159 C CA . LEU A 1 149 ? 13.219 -0.66 5.086 1 93.44 149 LEU A CA 1
ATOM 1160 C C . LEU A 1 149 ? 14.352 0.119 5.75 1 93.44 149 LEU A C 1
ATOM 1162 O O . LEU A 1 149 ? 14.234 1.327 5.965 1 93.44 149 LEU A O 1
ATOM 1166 N N . GLU A 1 150 ? 15.414 -0.556 6.059 1 93.44 150 GLU A N 1
ATOM 1167 C CA . GLU A 1 150 ? 16.562 0.118 6.648 1 93.44 150 GLU A CA 1
ATOM 1168 C C . GLU A 1 150 ? 17.141 1.158 5.691 1 93.44 150 GLU A C 1
ATOM 1170 O O . GLU A 1 150 ? 17.5 2.26 6.109 1 93.44 150 GLU A O 1
ATOM 1175 N N . ARG A 1 151 ? 17.25 0.839 4.461 1 92.56 151 ARG A N 1
ATOM 1176 C CA . ARG A 1 151 ? 17.781 1.768 3.465 1 92.56 151 ARG A CA 1
ATOM 1177 C C . ARG A 1 151 ? 16.859 2.977 3.309 1 92.56 151 ARG A C 1
ATOM 1179 O O . ARG A 1 151 ? 17.328 4.113 3.229 1 92.56 151 ARG A O 1
ATOM 1186 N N . VAL A 1 152 ? 15.57 2.725 3.25 1 94.62 152 VAL A N 1
ATOM 1187 C CA . VAL A 1 152 ? 14.609 3.812 3.119 1 94.62 152 VAL A CA 1
ATOM 1188 C C . VAL A 1 152 ? 14.664 4.707 4.355 1 94.62 152 VAL A C 1
ATOM 1190 O O . VAL A 1 152 ? 14.664 5.938 4.242 1 94.62 152 VAL A O 1
ATOM 1193 N N . ALA A 1 153 ? 14.711 4.062 5.512 1 96.12 153 ALA A N 1
ATOM 1194 C CA . ALA A 1 153 ? 14.797 4.812 6.762 1 96.12 153 ALA A CA 1
ATOM 1195 C C . ALA A 1 153 ? 16.031 5.707 6.777 1 96.12 153 ALA A C 1
ATOM 1197 O O . ALA A 1 153 ? 15.953 6.883 7.133 1 96.12 153 ALA A O 1
ATOM 1198 N N . THR A 1 154 ? 17.141 5.137 6.398 1 95.06 154 THR A N 1
ATOM 1199 C CA . THR A 1 154 ? 18.406 5.875 6.363 1 95.06 154 THR A CA 1
ATOM 1200 C C . THR A 1 154 ? 18.312 7.047 5.387 1 95.06 154 THR A C 1
ATOM 1202 O O . THR A 1 154 ? 18.797 8.141 5.676 1 95.06 154 THR A O 1
ATOM 1205 N N . SER A 1 155 ? 17.719 6.812 4.273 1 94.88 155 SER A N 1
ATOM 1206 C CA . SER A 1 155 ? 17.547 7.859 3.271 1 94.88 155 SER A CA 1
ATOM 1207 C C . SER A 1 155 ? 16.688 9 3.803 1 94.88 155 SER A C 1
ATOM 1209 O O . SER A 1 155 ? 17.062 10.172 3.691 1 94.88 155 SER A O 1
ATOM 1211 N N . TRP A 1 156 ? 15.555 8.695 4.395 1 95.75 156 TRP A N 1
ATOM 1212 C CA . TRP A 1 156 ? 14.656 9.711 4.949 1 95.75 156 TRP A CA 1
ATOM 1213 C C . TRP A 1 156 ? 15.359 10.516 6.043 1 95.75 156 TRP A C 1
ATOM 1215 O O . TRP A 1 156 ? 15.234 11.734 6.098 1 95.75 156 TRP A O 1
ATOM 1225 N N . GLU A 1 157 ? 16.016 9.805 6.871 1 95.56 157 GLU A N 1
ATOM 1226 C CA . GLU A 1 157 ? 16.734 10.469 7.953 1 95.56 157 GLU A CA 1
ATOM 1227 C C . GLU A 1 157 ? 17.812 11.406 7.41 1 95.56 157 GLU A C 1
ATOM 1229 O O . GLU A 1 157 ? 17.938 12.555 7.855 1 95.56 157 GLU A O 1
ATOM 1234 N N . ARG A 1 158 ? 18.562 10.922 6.488 1 94.31 158 ARG A N 1
ATOM 1235 C CA . ARG A 1 158 ? 19.656 11.695 5.898 1 94.31 158 ARG A CA 1
ATOM 1236 C C . ARG A 1 158 ? 19.125 12.977 5.25 1 94.31 158 ARG A C 1
ATOM 1238 O O . ARG A 1 158 ? 19.578 14.07 5.57 1 94.31 158 ARG A O 1
ATOM 1245 N N . TRP A 1 159 ? 18.188 12.906 4.418 1 95.06 159 TRP A N 1
ATOM 1246 C CA . TRP A 1 159 ? 17.734 14.047 3.639 1 95.06 159 TRP A CA 1
ATOM 1247 C C . TRP A 1 159 ? 16.922 15.016 4.508 1 95.06 159 TRP A C 1
ATOM 1249 O O . TRP A 1 159 ? 17.047 16.234 4.375 1 95.06 159 TRP A O 1
ATOM 1259 N N . ALA A 1 160 ? 16.047 14.453 5.406 1 95.5 160 ALA A N 1
ATOM 1260 C CA . ALA A 1 160 ? 15.352 15.328 6.352 1 95.5 160 ALA A CA 1
ATOM 1261 C C . ALA A 1 160 ? 16.344 16.125 7.191 1 95.5 160 ALA A C 1
ATOM 1263 O O . ALA A 1 160 ? 16.188 17.328 7.367 1 95.5 160 ALA A O 1
ATOM 1264 N N . GLY A 1 161 ? 17.375 15.422 7.641 1 94.12 161 GLY A N 1
ATOM 1265 C CA . GLY A 1 161 ? 18.406 16.078 8.43 1 94.12 161 GLY A CA 1
ATOM 1266 C C . GLY A 1 161 ? 19.156 17.156 7.664 1 94.12 161 GLY A C 1
ATOM 1267 O O . GLY A 1 161 ? 19.391 18.25 8.188 1 94.12 161 GLY A O 1
ATOM 1268 N N . LEU A 1 162 ? 19.5 16.859 6.473 1 93.88 162 LEU A N 1
ATOM 1269 C CA . LEU A 1 162 ? 20.203 17.812 5.633 1 93.88 162 LEU A CA 1
ATOM 1270 C C . LEU A 1 162 ? 19.359 19.047 5.355 1 93.88 162 LEU A C 1
ATOM 1272 O O . LEU A 1 162 ? 19.875 20.156 5.27 1 93.88 162 LEU A O 1
ATOM 1276 N N . LEU A 1 163 ? 18.078 18.875 5.27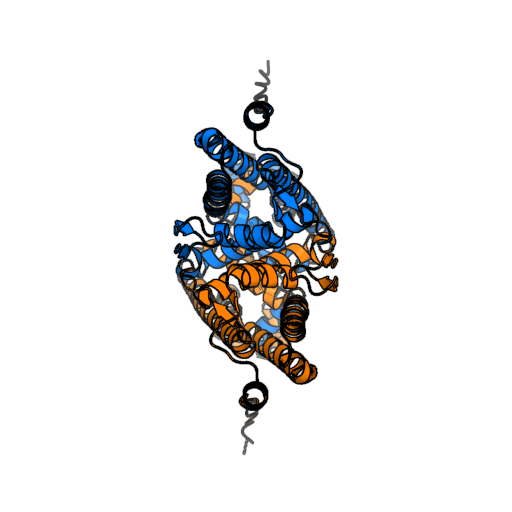7 1 94.38 163 LEU A N 1
ATOM 1277 C CA . LEU A 1 163 ? 17.156 19.969 4.977 1 94.38 163 LEU A CA 1
ATOM 1278 C C . LEU A 1 163 ? 16.672 20.641 6.258 1 94.38 163 LEU A C 1
ATOM 1280 O O . LEU A 1 163 ? 15.75 21.453 6.227 1 94.38 163 LEU A O 1
ATOM 1284 N N . GLY A 1 164 ? 17.266 20.234 7.387 1 94.5 164 GLY A N 1
ATOM 1285 C CA . GLY A 1 164 ? 17 20.906 8.648 1 94.5 164 GLY A CA 1
ATOM 1286 C C . GLY A 1 164 ? 15.695 20.484 9.297 1 94.5 164 GLY A C 1
ATOM 1287 O O . GLY A 1 164 ? 15.031 21.297 9.945 1 94.5 164 GLY A O 1
ATOM 1288 N N . HIS A 1 165 ? 15.281 19.266 9.023 1 95.5 165 HIS A N 1
ATOM 1289 C CA . HIS A 1 165 ? 14.07 18.734 9.641 1 95.5 165 HIS A CA 1
ATOM 1290 C C . HIS A 1 165 ? 14.391 17.594 10.586 1 95.5 165 HIS A C 1
ATOM 1292 O O . HIS A 1 165 ? 15.406 16.906 10.422 1 95.5 165 HIS A O 1
ATOM 1298 N N . ARG A 1 166 ? 13.641 17.469 11.578 1 95.44 166 ARG A N 1
ATOM 1299 C CA . ARG A 1 166 ? 13.75 16.375 12.531 1 95.44 166 ARG A CA 1
ATOM 1300 C C . ARG A 1 166 ? 12.383 15.742 12.797 1 95.44 166 ARG A C 1
ATOM 1302 O O . ARG A 1 166 ? 11.352 16.359 12.531 1 95.44 166 ARG A O 1
ATOM 1309 N N . ILE A 1 167 ? 12.43 14.531 13.25 1 95 167 ILE A N 1
ATOM 1310 C CA . ILE A 1 167 ? 11.203 13.922 13.734 1 95 167 ILE A CA 1
ATOM 1311 C C . ILE A 1 167 ? 10.688 14.68 14.953 1 95 167 ILE A C 1
ATOM 1313 O O . ILE A 1 167 ? 11.461 15.008 15.859 1 95 167 ILE A O 1
ATOM 1317 N N . ARG A 1 168 ? 9.398 15.078 14.859 1 93 168 ARG A N 1
ATOM 1318 C CA . ARG A 1 168 ? 8.805 15.812 15.969 1 93 168 ARG A CA 1
ATOM 1319 C C . ARG A 1 168 ? 9.094 15.125 17.297 1 93 168 ARG A C 1
ATOM 1321 O O . ARG A 1 168 ? 8.812 13.938 17.453 1 93 168 ARG A O 1
ATOM 1328 N N . PRO A 1 169 ? 9.664 15.922 18.078 1 86.62 169 PRO A N 1
ATOM 1329 C CA . PRO A 1 169 ? 9.938 15.328 19.391 1 86.62 169 PRO A CA 1
ATOM 1330 C C . PRO A 1 169 ? 8.664 14.891 20.109 1 86.62 169 PRO A C 1
ATOM 1332 O O . PRO A 1 169 ? 7.633 15.562 20.016 1 86.62 169 PRO A O 1
ATOM 1335 N N . GLY A 1 170 ? 8.594 13.766 20.688 1 79.06 170 GLY A N 1
ATOM 1336 C CA . GLY A 1 170 ? 7.441 13.289 21.453 1 79.06 170 GLY A CA 1
ATOM 1337 C C . GLY A 1 170 ? 6.531 12.383 20.641 1 79.06 170 GLY A C 1
ATOM 1338 O O . GLY A 1 170 ? 5.609 11.773 21.188 1 79.06 170 GLY A O 1
ATOM 1339 N N . LEU A 1 171 ? 6.562 12.352 19.219 1 84.19 171 LEU A N 1
ATOM 1340 C CA . LEU A 1 171 ? 5.719 11.5 18.391 1 84.19 171 LEU A CA 1
ATOM 1341 C C . LEU A 1 171 ? 6.074 10.031 18.578 1 84.19 171 LEU A C 1
ATOM 1343 O O . LEU A 1 171 ? 5.238 9.156 18.359 1 84.19 171 LEU A O 1
ATOM 1347 N N . GLY A 1 172 ? 7.051 9.641 19.281 1 83.38 172 GLY A N 1
ATOM 1348 C CA . GLY A 1 172 ? 7.445 8.266 19.547 1 83.38 172 GLY A CA 1
ATOM 1349 C C . GLY A 1 172 ? 7.695 7.465 18.281 1 83.38 172 GLY A C 1
ATOM 1350 O O . GLY A 1 172 ? 7.66 6.23 18.297 1 83.38 172 GLY A O 1
ATOM 1351 N N . VAL A 1 173 ? 7.742 8.109 17.141 1 89.94 173 VAL A N 1
ATOM 1352 C CA . VAL A 1 173 ? 7.996 7.418 15.875 1 89.94 173 VAL A CA 1
ATOM 1353 C C . VAL A 1 173 ? 9.492 7.453 15.562 1 89.94 173 VAL A C 1
ATOM 1355 O O . VAL A 1 173 ? 10.227 8.297 16.094 1 89.94 173 VAL A O 1
ATOM 1358 N N . THR A 1 174 ? 9.961 6.449 14.852 1 92.31 174 THR A N 1
ATOM 1359 C CA . THR A 1 174 ? 11.352 6.312 14.438 1 92.31 174 THR A CA 1
ATOM 1360 C C . THR A 1 174 ? 11.484 6.41 12.922 1 92.31 174 THR A C 1
ATOM 1362 O O . THR A 1 174 ? 10.477 6.391 12.211 1 92.31 174 THR A O 1
ATOM 1365 N N . PRO A 1 175 ? 12.719 6.602 12.43 1 93.75 175 PRO A N 1
ATOM 1366 C CA . PRO A 1 175 ? 12.914 6.555 10.977 1 93.75 175 PRO A CA 1
ATOM 1367 C C . PRO A 1 175 ? 12.391 5.266 10.352 1 93.75 175 PRO A C 1
ATOM 1369 O O . PRO A 1 175 ? 11.914 5.277 9.211 1 93.75 175 PRO A O 1
ATOM 1372 N N . ALA A 1 176 ? 12.438 4.234 11.109 1 94.19 176 ALA A N 1
ATOM 1373 C CA . ALA A 1 176 ? 11.906 2.967 10.625 1 94.19 176 ALA A CA 1
ATOM 1374 C C . ALA A 1 176 ? 10.391 3.049 10.43 1 94.19 176 ALA A C 1
ATOM 1376 O O . ALA A 1 176 ? 9.852 2.48 9.477 1 94.19 176 ALA A O 1
ATOM 1377 N N . THR A 1 177 ? 9.719 3.758 11.297 1 94.5 177 THR A N 1
ATOM 1378 C CA . THR A 1 177 ? 8.281 3.951 11.172 1 94.5 177 THR A CA 1
ATOM 1379 C C . THR A 1 177 ? 7.941 4.746 9.914 1 94.5 177 THR A C 1
ATOM 1381 O O . THR A 1 177 ? 7.012 4.398 9.188 1 94.5 177 THR A O 1
ATOM 1384 N N . VAL A 1 178 ? 8.742 5.758 9.68 1 95.88 178 VAL A N 1
ATOM 1385 C CA . VAL A 1 178 ? 8.555 6.582 8.484 1 95.88 178 VAL A CA 1
ATOM 1386 C C . VAL A 1 178 ? 8.734 5.727 7.234 1 95.88 178 VAL A C 1
ATOM 1388 O O . VAL A 1 178 ? 7.918 5.789 6.312 1 95.88 178 VAL A O 1
ATOM 1391 N N . ALA A 1 179 ? 9.773 4.938 7.246 1 95.75 179 ALA A N 1
ATOM 1392 C CA . ALA A 1 179 ? 10.055 4.051 6.121 1 95.75 179 ALA A CA 1
ATOM 1393 C C . ALA A 1 179 ? 8.906 3.084 5.875 1 95.75 179 ALA A C 1
ATOM 1395 O O . ALA A 1 179 ? 8.5 2.861 4.73 1 95.75 179 ALA A O 1
ATOM 1396 N N . THR A 1 180 ? 8.391 2.523 6.969 1 96.75 180 THR A N 1
ATOM 1397 C CA . THR A 1 180 ? 7.293 1.565 6.859 1 96.75 180 THR A CA 1
ATOM 1398 C C . THR A 1 180 ? 6.055 2.227 6.262 1 96.75 180 THR A C 1
ATOM 1400 O O . THR A 1 180 ? 5.469 1.712 5.309 1 96.75 180 THR A O 1
ATOM 1403 N N . LEU A 1 181 ? 5.711 3.389 6.719 1 97.19 181 LEU A N 1
ATOM 1404 C CA . LEU A 1 181 ? 4.52 4.09 6.25 1 97.19 181 LEU A CA 1
ATOM 1405 C C . LEU A 1 181 ? 4.684 4.52 4.793 1 97.19 181 LEU A C 1
ATOM 1407 O O . LEU A 1 181 ? 3.787 4.301 3.975 1 97.19 181 LEU A O 1
ATOM 1411 N N . ALA A 1 182 ? 5.809 5.102 4.48 1 96.62 182 ALA A N 1
ATOM 1412 C CA . ALA A 1 182 ? 6.051 5.578 3.121 1 96.62 182 ALA A CA 1
ATOM 1413 C C . ALA A 1 182 ? 6.09 4.414 2.133 1 96.62 182 ALA A C 1
ATOM 1415 O O . ALA A 1 182 ? 5.508 4.492 1.049 1 96.62 182 ALA A O 1
ATOM 1416 N N . SER A 1 183 ? 6.75 3.316 2.508 1 95.69 183 SER A N 1
ATOM 1417 C CA . SER A 1 183 ? 6.855 2.145 1.645 1 95.69 183 SER A CA 1
ATOM 1418 C C . SER A 1 183 ? 5.5 1.472 1.452 1 95.69 183 SER A C 1
ATOM 1420 O O . SER A 1 183 ? 5.195 0.979 0.365 1 95.69 183 SER A O 1
ATOM 1422 N N . ALA A 1 184 ? 4.758 1.439 2.557 1 97.38 184 ALA A N 1
ATOM 1423 C CA . ALA A 1 184 ? 3.424 0.855 2.467 1 97.38 184 ALA A CA 1
ATOM 1424 C C . ALA A 1 184 ? 2.562 1.606 1.457 1 97.38 184 ALA A C 1
ATOM 1426 O O . ALA A 1 184 ? 1.898 0.992 0.618 1 97.38 184 ALA A O 1
ATOM 1427 N N . SER A 1 185 ? 2.576 2.889 1.554 1 97.38 185 SER A N 1
ATOM 1428 C CA . SER A 1 185 ? 1.812 3.719 0.628 1 97.38 185 SER A CA 1
ATOM 1429 C C . SER A 1 185 ? 2.223 3.455 -0.817 1 97.38 185 SER A C 1
ATOM 1431 O O . SER A 1 185 ? 1.368 3.262 -1.685 1 97.38 185 SER A O 1
ATOM 1433 N N . LEU A 1 186 ? 3.469 3.426 -1.082 1 96 186 LEU A N 1
ATOM 1434 C CA . LEU A 1 186 ? 3.979 3.211 -2.432 1 96 186 LEU A CA 1
ATOM 1435 C C . LEU A 1 186 ? 3.598 1.826 -2.943 1 96 186 LEU A C 1
ATOM 1437 O O . LEU A 1 186 ? 3.186 1.678 -4.098 1 96 186 LEU A O 1
ATOM 1441 N N . ARG A 1 187 ? 3.709 0.844 -2.088 1 96.06 187 ARG A N 1
ATOM 1442 C CA . ARG A 1 187 ? 3.34 -0.516 -2.467 1 96.06 187 ARG A CA 1
ATOM 1443 C C . ARG A 1 187 ? 1.866 -0.597 -2.848 1 96.06 187 ARG A C 1
ATOM 1445 O O . ARG A 1 187 ? 1.516 -1.186 -3.873 1 96.06 187 ARG A O 1
ATOM 1452 N N . GLY A 1 188 ? 1.09 0.009 -1.998 1 97.12 188 GLY A N 1
ATOM 1453 C CA . GLY A 1 188 ? -0.333 0.009 -2.299 1 97.12 188 GLY A CA 1
ATOM 1454 C C . GLY A 1 188 ? -0.667 0.703 -3.605 1 97.12 188 GLY A C 1
ATOM 1455 O O . GLY A 1 188 ? -1.463 0.196 -4.398 1 97.12 188 GLY A O 1
ATOM 1456 N N . LEU A 1 189 ? -0.077 1.823 -3.85 1 97 189 LEU A N 1
ATOM 1457 C CA . LEU A 1 189 ? -0.337 2.578 -5.07 1 97 189 LEU A CA 1
ATOM 1458 C C . LEU A 1 189 ? 0.112 1.797 -6.301 1 97 189 LEU A C 1
ATOM 1460 O O . LEU A 1 189 ? -0.545 1.841 -7.344 1 97 189 LEU A O 1
ATOM 1464 N N . THR A 1 190 ? 1.241 1.102 -6.211 1 95.12 190 THR A N 1
ATOM 1465 C CA . THR A 1 190 ? 1.731 0.304 -7.328 1 95.12 190 THR A CA 1
ATOM 1466 C C . THR A 1 190 ? 0.742 -0.804 -7.68 1 95.12 190 THR A C 1
ATOM 1468 O O . THR A 1 190 ? 0.458 -1.043 -8.852 1 95.12 190 THR A O 1
ATOM 1471 N N . LEU A 1 191 ? 0.215 -1.426 -6.688 1 95.94 191 LEU A N 1
ATOM 1472 C CA . LEU A 1 191 ? -0.778 -2.471 -6.918 1 95.94 191 LEU A CA 1
ATOM 1473 C C . LEU A 1 191 ? -2.037 -1.894 -7.555 1 95.94 191 LEU A C 1
ATOM 1475 O O . LEU A 1 191 ? -2.562 -2.455 -8.516 1 95.94 191 LEU A O 1
ATOM 1479 N N . MET A 1 192 ? -2.43 -0.793 -7.051 1 96.19 192 MET A N 1
ATOM 1480 C CA . MET A 1 192 ? -3.658 -0.172 -7.535 1 96.19 192 MET A CA 1
ATOM 1481 C C . MET A 1 192 ? -3.477 0.368 -8.953 1 96.19 192 MET A C 1
ATOM 1483 O O . MET A 1 192 ? -4.414 0.362 -9.75 1 96.19 192 MET A O 1
ATOM 1487 N N . ALA A 1 193 ? -2.312 0.8 -9.281 1 95.5 193 ALA A N 1
ATOM 1488 C CA . ALA A 1 193 ? -2.023 1.363 -10.594 1 95.5 193 ALA A CA 1
ATOM 1489 C C . ALA A 1 193 ? -2.199 0.315 -11.695 1 95.5 193 ALA A C 1
ATOM 1491 O O . ALA A 1 193 ? -2.541 0.648 -12.828 1 95.5 193 ALA A O 1
ATOM 1492 N N . ALA A 1 194 ? -2.004 -0.949 -11.344 1 91.94 194 ALA A N 1
ATOM 1493 C CA . ALA A 1 194 ? -2.133 -2.037 -12.305 1 91.94 194 ALA A CA 1
ATOM 1494 C C . ALA A 1 194 ? -3.598 -2.285 -12.656 1 91.94 194 ALA A C 1
ATOM 1496 O O . ALA A 1 194 ? -3.9 -2.883 -13.695 1 91.94 194 ALA A O 1
ATOM 1497 N N . ILE A 1 195 ? -4.484 -1.788 -11.836 1 94 195 ILE A N 1
ATOM 1498 C CA . ILE A 1 195 ? -5.891 -2.15 -11.961 1 94 195 ILE A CA 1
ATOM 1499 C C . ILE A 1 195 ? -6.711 -0.916 -12.32 1 94 195 ILE A C 1
ATOM 1501 O O . ILE A 1 195 ? -7.582 -0.976 -13.195 1 94 195 ILE A O 1
ATOM 1505 N N . THR A 1 196 ? -6.449 0.122 -11.648 1 94.06 196 THR A N 1
ATOM 1506 C CA . THR A 1 196 ? -7.117 1.397 -11.875 1 94.06 196 THR A CA 1
ATOM 1507 C C . THR A 1 196 ? -6.098 2.506 -12.125 1 94.06 196 THR A C 1
ATOM 1509 O O . THR A 1 196 ? -5.988 3.443 -11.336 1 94.06 196 THR A O 1
ATOM 1512 N N . PRO A 1 197 ? -5.422 2.418 -13.273 1 93.81 197 PRO A N 1
ATOM 1513 C CA . PRO A 1 197 ? -4.375 3.406 -13.539 1 93.81 197 PRO A CA 1
ATOM 1514 C C . PRO A 1 197 ? -4.902 4.84 -13.555 1 93.81 197 PRO A C 1
ATOM 1516 O O . PRO A 1 197 ? -4.199 5.766 -13.141 1 93.81 197 PRO A O 1
ATOM 1519 N N . ASP A 1 198 ? -6.07 5.094 -13.914 1 91.81 198 ASP A N 1
ATOM 1520 C CA . ASP A 1 198 ? -6.633 6.438 -13.977 1 91.81 198 ASP A CA 1
ATOM 1521 C C . ASP A 1 198 ? -6.762 7.047 -12.578 1 91.81 198 ASP A C 1
ATOM 1523 O O . ASP A 1 198 ? -6.543 8.242 -12.391 1 91.81 198 ASP A O 1
ATOM 1527 N N . ALA A 1 199 ? -7.109 6.211 -11.648 1 90.81 199 ALA A N 1
ATOM 1528 C CA . ALA A 1 199 ? -7.277 6.68 -10.273 1 90.81 199 ALA A CA 1
ATOM 1529 C C . ALA A 1 199 ? -5.926 7.004 -9.633 1 90.81 199 ALA A C 1
ATOM 1531 O O . ALA A 1 199 ? -5.836 7.871 -8.766 1 90.81 199 ALA A O 1
ATOM 1532 N N . VAL A 1 200 ? -4.863 6.383 -10.148 1 94.69 200 VAL A N 1
ATOM 1533 C CA . VAL A 1 200 ? -3.59 6.465 -9.438 1 94.69 200 VAL A CA 1
ATOM 1534 C C . VAL A 1 200 ? -2.625 7.355 -10.219 1 94.69 200 VAL A C 1
ATOM 1536 O O . VAL A 1 200 ? -1.869 8.133 -9.625 1 94.69 200 VAL A O 1
ATOM 1539 N N . ARG A 1 201 ? -2.641 7.305 -11.531 1 94.12 201 ARG A N 1
ATOM 1540 C CA . ARG A 1 201 ? -1.571 7.898 -12.328 1 94.12 201 ARG A CA 1
ATOM 1541 C C . ARG A 1 201 ? -1.915 9.328 -12.727 1 94.12 201 ARG A C 1
ATOM 1543 O O . ARG A 1 201 ? -1.038 10.094 -13.133 1 94.12 201 ARG A O 1
ATOM 1550 N N . GLU A 1 202 ? -3.143 9.711 -12.602 1 90.75 202 GLU A N 1
ATOM 1551 C CA . GLU A 1 202 ? -3.494 11.102 -12.898 1 90.75 202 GLU A CA 1
ATOM 1552 C C . GLU A 1 202 ? -3.002 12.039 -11.805 1 90.75 202 GLU A C 1
ATOM 1554 O O . GLU A 1 202 ? -3.414 11.93 -10.648 1 90.75 202 GLU A O 1
ATOM 1559 N N . PRO A 1 203 ? -2.127 12.906 -12.18 1 92.31 203 PRO A N 1
ATOM 1560 C CA . PRO A 1 203 ? -1.63 13.836 -11.164 1 92.31 203 PRO A CA 1
ATOM 1561 C C . PRO A 1 203 ? -2.711 14.789 -10.656 1 92.31 203 PRO A C 1
ATOM 1563 O O . PRO A 1 203 ? -3.74 14.969 -11.312 1 92.31 203 PRO A O 1
ATOM 1566 N N . VAL A 1 204 ? -2.473 15.289 -9.508 1 92.94 204 VAL A N 1
ATOM 1567 C CA . VAL A 1 204 ? -3.373 16.281 -8.914 1 92.94 204 VAL A CA 1
ATOM 1568 C C . VAL A 1 204 ? -2.639 17.594 -8.719 1 92.94 204 VAL A C 1
ATOM 1570 O O . VAL A 1 204 ? -1.438 17.609 -8.438 1 92.94 204 VAL A O 1
ATOM 1573 N N . THR A 1 205 ? -3.318 18.688 -8.938 1 93.62 205 THR A N 1
ATOM 1574 C CA . THR A 1 205 ? -2.771 20 -8.602 1 93.62 205 THR A CA 1
ATOM 1575 C C . THR A 1 205 ? -3.051 20.344 -7.145 1 93.62 205 THR A C 1
ATOM 1577 O O . THR A 1 205 ? -4.203 20.562 -6.758 1 93.62 205 THR A O 1
ATOM 1580 N N . ALA A 1 206 ? -1.956 20.375 -6.344 1 92.62 206 ALA A N 1
ATOM 1581 C CA . ALA A 1 206 ? -2.139 20.562 -4.906 1 92.62 206 ALA A CA 1
ATOM 1582 C C . ALA A 1 206 ? -1.065 21.469 -4.328 1 92.62 206 ALA A C 1
ATOM 1584 O O . ALA A 1 206 ? -0.02 21.688 -4.945 1 92.62 206 ALA A O 1
ATOM 1585 N N . ASP A 1 207 ? -1.402 22.031 -3.143 1 91.69 207 ASP A N 1
ATOM 1586 C CA . ASP A 1 207 ? -0.481 22.859 -2.373 1 91.69 207 ASP A CA 1
ATOM 1587 C C . ASP A 1 207 ? -0.49 22.469 -0.897 1 91.69 207 ASP A C 1
ATOM 1589 O O . ASP A 1 207 ? -0.883 23.266 -0.04 1 91.69 207 ASP A O 1
ATOM 1593 N N . PRO A 1 208 ? 0.065 21.328 -0.611 1 88.69 208 PRO A N 1
ATOM 1594 C CA . PRO A 1 208 ? -0.058 20.812 0.757 1 88.69 208 PRO A CA 1
ATOM 1595 C C . PRO A 1 208 ? 0.804 21.594 1.754 1 88.69 208 PRO A C 1
ATOM 1597 O O . PRO A 1 208 ? 0.547 21.547 2.959 1 88.69 208 PRO A O 1
ATOM 1600 N N . PHE A 1 209 ? 1.798 22.344 1.261 1 89.94 209 PHE A N 1
ATOM 1601 C CA . PHE A 1 209 ? 2.715 22.984 2.191 1 89.94 209 PHE A CA 1
ATOM 1602 C C . PHE A 1 209 ? 2.68 24.5 2.021 1 89.94 209 PHE A C 1
ATOM 1604 O O . PHE A 1 209 ? 3.547 25.203 2.539 1 89.94 209 PHE A O 1
ATOM 1611 N N . GLY A 1 210 ? 1.794 25.047 1.274 1 89 210 GLY A N 1
ATOM 1612 C CA . GLY A 1 210 ? 1.597 26.484 1.144 1 89 210 GLY A CA 1
ATOM 1613 C C . GLY A 1 210 ? 2.689 27.156 0.342 1 89 210 GLY A C 1
ATOM 1614 O O . GLY A 1 210 ? 3.094 28.281 0.66 1 89 210 GLY A O 1
ATOM 1615 N N . THR A 1 211 ? 3.303 26.438 -0.65 1 92.69 211 THR A N 1
ATOM 1616 C CA . THR A 1 211 ? 4.375 26.984 -1.472 1 92.69 211 THR A CA 1
ATOM 1617 C C . THR A 1 211 ? 3.871 27.297 -2.879 1 92.69 211 THR A C 1
ATOM 1619 O O . THR A 1 211 ? 4.66 27.625 -3.766 1 92.69 211 THR A O 1
ATOM 1622 N N . GLY A 1 212 ? 2.6 27.188 -3.078 1 91.38 212 GLY A N 1
ATOM 1623 C CA . GLY A 1 212 ? 2.006 27.312 -4.398 1 91.38 212 GLY A CA 1
ATOM 1624 C C . GLY A 1 212 ? 1.618 25.984 -5.016 1 91.38 212 GLY A C 1
ATOM 1625 O O . GLY A 1 212 ? 2.24 24.969 -4.734 1 91.38 212 GLY A O 1
ATOM 1626 N N . PRO A 1 213 ? 0.554 26.062 -5.852 1 91.94 213 PRO A N 1
ATOM 1627 C CA . PRO A 1 213 ? 0.078 24.828 -6.465 1 91.94 213 PRO A CA 1
ATOM 1628 C C . PRO A 1 213 ? 1.101 24.203 -7.41 1 91.94 213 PRO A C 1
ATOM 1630 O O . PRO A 1 213 ? 1.805 24.922 -8.125 1 91.94 213 PRO A O 1
ATOM 1633 N N . ALA A 1 214 ? 1.229 22.938 -7.336 1 93.81 214 ALA A N 1
ATOM 1634 C CA . ALA A 1 214 ? 2.062 22.141 -8.227 1 93.81 214 ALA A CA 1
ATOM 1635 C C . ALA A 1 214 ? 1.388 20.812 -8.57 1 93.81 214 ALA A C 1
ATOM 1637 O O . ALA A 1 214 ? 0.399 20.438 -7.938 1 93.81 214 ALA A O 1
ATOM 1638 N N . GLN A 1 215 ? 1.907 20.203 -9.609 1 94.56 215 GLN A N 1
ATOM 1639 C CA . GLN A 1 215 ? 1.413 18.875 -9.969 1 94.56 215 GLN A CA 1
ATOM 1640 C C . GLN A 1 215 ? 2.051 17.797 -9.102 1 94.56 215 GLN A C 1
ATOM 1642 O O . GLN A 1 215 ? 3.277 17.719 -9 1 94.56 215 GLN A O 1
ATOM 1647 N N . TRP A 1 216 ? 1.193 17.078 -8.43 1 95.81 216 TRP A N 1
ATOM 1648 C CA . TRP A 1 216 ? 1.642 15.977 -7.586 1 95.81 216 TRP A CA 1
ATOM 1649 C C . TRP A 1 216 ? 1.099 14.648 -8.094 1 95.81 216 TRP A C 1
ATOM 1651 O O . TRP A 1 216 ? -0.082 14.539 -8.438 1 95.81 216 TRP A O 1
ATOM 1661 N N . ASN A 1 217 ? 2.014 13.68 -8.25 1 95.75 217 ASN A N 1
ATOM 1662 C CA . ASN A 1 217 ? 1.44 12.344 -8.305 1 95.75 217 ASN A CA 1
ATOM 1663 C C . ASN A 1 217 ? 1.097 11.82 -6.914 1 95.75 217 ASN A C 1
ATOM 1665 O O . ASN A 1 217 ? 1.511 12.398 -5.906 1 95.75 217 ASN A O 1
ATOM 1669 N N . LEU A 1 218 ? 0.385 10.75 -6.828 1 96.5 218 LEU A N 1
ATOM 1670 C CA . LEU A 1 218 ? -0.178 10.312 -5.555 1 96.5 218 LEU A CA 1
ATOM 1671 C C . LEU A 1 218 ? 0.896 9.68 -4.672 1 96.5 218 LEU A C 1
ATOM 1673 O O . LEU A 1 218 ? 0.791 9.711 -3.445 1 96.5 218 LEU A O 1
ATOM 1677 N N . ALA A 1 219 ? 1.938 9.102 -5.293 1 96.5 219 ALA A N 1
ATOM 1678 C CA . ALA A 1 219 ? 3.039 8.586 -4.484 1 96.5 219 ALA A CA 1
ATOM 1679 C C . ALA A 1 219 ? 3.752 9.711 -3.742 1 96.5 219 ALA A C 1
ATOM 1681 O O . ALA A 1 219 ? 4.078 9.578 -2.561 1 96.5 219 ALA A O 1
ATOM 1682 N N . ALA A 1 220 ? 3.99 10.773 -4.426 1 96.94 220 ALA A N 1
ATOM 1683 C CA . ALA A 1 220 ? 4.59 11.953 -3.801 1 96.94 220 ALA A CA 1
ATOM 1684 C C . ALA A 1 220 ? 3.686 12.508 -2.705 1 96.94 220 ALA A C 1
ATOM 1686 O O . ALA A 1 220 ? 4.16 12.883 -1.629 1 96.94 220 ALA A O 1
ATOM 1687 N N . LEU A 1 221 ? 2.43 12.594 -2.988 1 96.62 221 LEU A N 1
ATOM 1688 C CA . LEU A 1 221 ? 1.489 13.109 -2.002 1 96.62 221 LEU A CA 1
ATOM 1689 C C . LEU A 1 221 ? 1.418 12.195 -0.785 1 96.62 221 LEU A C 1
ATOM 1691 O O . LEU A 1 221 ? 1.275 12.664 0.345 1 96.62 221 LEU A O 1
ATOM 1695 N N . GLY A 1 222 ? 1.458 10.883 -1.016 1 97.06 222 GLY A N 1
ATOM 1696 C CA . GLY A 1 222 ? 1.555 9.945 0.093 1 97.06 222 GLY A CA 1
ATOM 1697 C C . GLY A 1 222 ? 2.779 10.172 0.96 1 97.06 222 GLY A C 1
ATOM 1698 O O . GLY A 1 222 ? 2.676 10.219 2.188 1 97.06 222 GLY A O 1
ATOM 1699 N N . ALA A 1 223 ? 3.91 10.344 0.347 1 96.44 223 ALA A N 1
ATOM 1700 C CA . ALA A 1 223 ? 5.141 10.633 1.083 1 96.44 223 ALA A CA 1
ATOM 1701 C C . ALA A 1 223 ? 5.031 11.961 1.835 1 96.44 223 ALA A C 1
ATOM 1703 O O . ALA A 1 223 ? 5.469 12.062 2.982 1 96.44 223 ALA A O 1
ATOM 1704 N N . ALA A 1 224 ? 4.465 12.93 1.187 1 96.31 224 ALA A N 1
ATOM 1705 C CA . ALA A 1 224 ? 4.27 14.242 1.803 1 96.31 224 ALA A CA 1
ATOM 1706 C C . ALA A 1 224 ? 3.361 14.141 3.025 1 96.31 224 ALA A C 1
ATOM 1708 O O . ALA A 1 224 ? 3.576 14.836 4.023 1 96.31 224 ALA A O 1
ATOM 1709 N N . SER A 1 225 ? 2.342 13.289 2.926 1 96.31 225 SER A N 1
ATOM 1710 C CA . SER A 1 225 ? 1.433 13.086 4.051 1 96.31 225 SER A CA 1
ATOM 1711 C C . SER A 1 225 ? 2.172 12.547 5.266 1 96.31 225 SER A C 1
ATOM 1713 O O . SER A 1 225 ? 1.983 13.031 6.383 1 96.31 225 SER A O 1
ATOM 1715 N N . VAL A 1 226 ? 3.016 11.633 5.062 1 96.44 226 VAL A N 1
ATOM 1716 C CA . VAL A 1 226 ? 3.803 11.039 6.141 1 96.44 226 VAL A CA 1
ATOM 1717 C C . VAL A 1 226 ? 4.773 12.078 6.699 1 96.44 226 VAL A C 1
ATOM 1719 O O . VAL A 1 226 ? 4.863 12.258 7.918 1 96.44 226 VAL A O 1
ATOM 1722 N N . ALA A 1 227 ? 5.43 12.781 5.805 1 95.12 227 ALA A N 1
ATOM 1723 C CA . ALA A 1 227 ? 6.391 13.805 6.23 1 95.12 227 ALA A CA 1
ATOM 1724 C C . ALA A 1 227 ? 5.711 14.883 7.062 1 95.12 227 ALA A C 1
ATOM 1726 O O . ALA A 1 227 ? 6.258 15.328 8.078 1 95.12 227 ALA A O 1
ATOM 1727 N N . ALA A 1 228 ? 4.531 15.258 6.645 1 92.75 228 ALA A N 1
ATOM 1728 C CA . ALA A 1 228 ? 3.812 16.375 7.27 1 92.75 228 ALA A CA 1
ATOM 1729 C C . ALA A 1 228 ? 3.469 16.047 8.719 1 92.75 228 ALA A C 1
ATOM 1731 O O . ALA A 1 228 ? 3.475 16.938 9.578 1 92.75 228 ALA A O 1
ATOM 1732 N N . ILE A 1 229 ? 3.188 14.797 8.945 1 92.31 229 ILE A N 1
ATOM 1733 C CA . ILE A 1 229 ? 2.732 14.445 10.289 1 92.31 229 ILE A CA 1
ATOM 1734 C C . ILE A 1 229 ? 3.936 14.109 11.172 1 92.31 229 ILE A C 1
ATOM 1736 O O . ILE A 1 229 ? 3.891 14.289 12.391 1 92.31 229 ILE A O 1
ATOM 1740 N N . VAL A 1 230 ? 5.086 13.766 10.617 1 93.56 230 VAL A N 1
ATOM 1741 C CA . VAL A 1 230 ? 6.184 13.195 11.398 1 93.56 230 VAL A CA 1
ATOM 1742 C C . VAL A 1 230 ? 7.27 14.25 11.609 1 93.56 230 VAL A C 1
ATOM 1744 O O . VAL A 1 230 ? 7.887 14.305 12.68 1 93.56 230 VAL A O 1
ATOM 1747 N N . PHE A 1 231 ? 7.484 15.125 10.633 1 93.75 231 PHE A N 1
ATOM 1748 C CA . PHE A 1 231 ? 8.672 15.969 10.68 1 93.75 231 PHE A CA 1
ATOM 1749 C C . PHE A 1 231 ? 8.297 17.406 11 1 93.75 231 PHE A C 1
ATOM 1751 O O . PHE A 1 231 ? 7.172 17.844 10.727 1 93.75 231 PHE A O 1
ATOM 1758 N N . GLU A 1 232 ? 9.18 18.078 11.641 1 93.62 232 GLU A N 1
ATOM 1759 C CA . GLU A 1 232 ? 9.148 19.531 11.828 1 93.62 232 GLU A CA 1
ATOM 1760 C C . GLU A 1 232 ? 10.516 20.141 11.547 1 93.62 232 GLU A C 1
ATOM 1762 O O . GLU A 1 232 ? 11.531 19.453 11.531 1 93.62 232 GLU A O 1
ATOM 1767 N N . GLU A 1 233 ? 10.484 21.453 11.273 1 94.19 233 GLU A N 1
ATOM 1768 C CA . GLU A 1 233 ? 11.75 22.172 11.164 1 94.19 233 GLU A CA 1
ATOM 1769 C C . GLU A 1 233 ? 12.516 22.141 12.484 1 94.19 233 GLU A C 1
ATOM 1771 O O . GLU A 1 233 ? 11.93 22.312 13.555 1 94.19 233 GLU A O 1
ATOM 1776 N N . ASP A 1 234 ? 13.758 21.844 12.406 1 95 234 ASP A N 1
ATOM 1777 C CA . ASP A 1 234 ? 14.609 21.859 13.594 1 95 234 ASP A CA 1
ATOM 1778 C C . ASP A 1 234 ? 14.992 23.281 13.977 1 95 234 ASP A C 1
ATOM 1780 O O . ASP A 1 234 ? 15.781 23.938 13.289 1 95 234 ASP A O 1
ATOM 1784 N N . PRO A 1 235 ? 14.5 23.766 15.062 1 93 235 PRO A N 1
ATOM 1785 C CA . PRO A 1 235 ? 14.75 25.156 15.43 1 93 235 PRO A CA 1
ATOM 1786 C C . PRO A 1 235 ? 16.203 25.391 15.867 1 93 235 PRO A C 1
ATOM 1788 O O . PRO A 1 235 ? 16.625 26.547 16 1 93 235 PRO A O 1
ATOM 1791 N N . THR A 1 236 ? 16.938 24.344 16.141 1 94 236 THR A N 1
ATOM 1792 C CA . THR A 1 236 ? 18.312 24.5 16.609 1 94 236 THR A CA 1
ATOM 1793 C C . THR A 1 236 ? 19.25 24.766 15.438 1 94 236 THR A C 1
ATOM 1795 O O . THR A 1 236 ? 20.422 25.109 15.641 1 94 236 THR A O 1
ATOM 1798 N N . ILE A 1 237 ? 18.719 24.625 14.289 1 93.56 237 ILE A N 1
ATOM 1799 C CA . ILE A 1 237 ? 19.547 24.828 13.109 1 93.56 237 ILE A CA 1
ATOM 1800 C C . ILE A 1 237 ? 19.469 26.281 12.656 1 93.56 237 ILE A C 1
ATOM 1802 O O . ILE A 1 237 ? 18.375 26.812 12.469 1 93.56 237 ILE A O 1
ATOM 1806 N N . THR A 1 238 ? 20.641 26.891 12.586 1 91.62 238 THR A N 1
ATOM 1807 C CA . THR A 1 238 ? 20.75 28.25 12.031 1 91.62 238 THR A CA 1
ATOM 1808 C C . THR A 1 238 ? 21.172 28.188 10.57 1 91.62 238 THR A C 1
ATOM 1810 O O . THR A 1 238 ? 22.188 27.562 10.234 1 91.62 238 THR A O 1
ATOM 1813 N N . TRP A 1 239 ? 20.391 28.828 9.797 1 92 239 TRP A N 1
ATOM 1814 C CA . TRP A 1 239 ? 20.656 28.797 8.359 1 92 239 TRP A CA 1
ATOM 1815 C C . TRP A 1 239 ? 21.484 30 7.941 1 92 239 TRP A C 1
ATOM 1817 O O . TRP A 1 239 ? 20.953 31.094 7.738 1 92 239 TRP A O 1
ATOM 1827 N N . ASP A 1 240 ? 22.812 29.828 7.949 1 89 240 ASP A N 1
ATOM 1828 C CA . ASP A 1 240 ? 23.781 30.812 7.5 1 89 240 ASP A CA 1
ATOM 1829 C C . ASP A 1 240 ? 24.688 30.25 6.402 1 89 240 ASP A C 1
ATOM 1831 O O . ASP A 1 240 ? 24.391 29.188 5.848 1 89 240 ASP A O 1
ATOM 1835 N N . GLU A 1 241 ? 25.625 30.969 5.965 1 88.06 241 GLU A N 1
ATOM 1836 C CA . GLU A 1 241 ? 26.516 30.562 4.891 1 88.06 241 GLU A CA 1
ATOM 1837 C C . GLU A 1 241 ? 27.266 29.281 5.262 1 88.06 241 GLU A C 1
ATOM 1839 O O . GLU A 1 241 ? 27.531 28.438 4.398 1 88.06 241 GLU A O 1
ATOM 1844 N N . SER A 1 242 ? 27.531 29.141 6.492 1 89.94 242 SER A N 1
ATOM 1845 C CA . SER A 1 242 ? 28.234 27.953 6.957 1 89.94 242 SER A CA 1
ATOM 1846 C C . SER A 1 242 ? 27.375 26.703 6.805 1 89.94 242 SER A C 1
ATOM 1848 O O . SER A 1 242 ? 27.859 25.641 6.445 1 89.94 242 SER A O 1
ATOM 1850 N N . ARG A 1 243 ? 26.109 26.891 7.117 1 91.25 243 ARG A N 1
ATOM 1851 C CA . ARG A 1 243 ? 25.188 25.766 6.965 1 91.25 243 ARG A CA 1
ATOM 1852 C C . ARG A 1 243 ? 25.047 25.359 5.504 1 91.25 243 ARG A C 1
ATOM 1854 O O . ARG A 1 243 ? 25.031 24.172 5.184 1 91.25 243 ARG A O 1
ATOM 1861 N N . ALA A 1 244 ? 24.922 26.297 4.652 1 88.19 244 ALA A N 1
ATOM 1862 C CA . ALA A 1 244 ? 24.828 26.016 3.223 1 88.19 244 ALA A CA 1
ATOM 1863 C C . ALA A 1 244 ? 26.078 25.281 2.723 1 88.19 244 ALA A C 1
ATOM 1865 O O . ALA A 1 244 ? 25.969 24.344 1.927 1 88.19 244 ALA A O 1
ATOM 1866 N N . ALA A 1 245 ? 27.203 25.672 3.234 1 90.81 245 ALA A N 1
ATOM 1867 C CA . ALA A 1 245 ? 28.469 25.031 2.877 1 90.81 245 ALA A CA 1
ATOM 1868 C C . ALA A 1 245 ? 28.516 23.578 3.383 1 90.81 245 ALA A C 1
ATOM 1870 O O . ALA A 1 245 ? 29.031 22.688 2.697 1 90.81 245 ALA A O 1
ATOM 1871 N N . ALA A 1 246 ? 27.984 23.422 4.523 1 91.62 246 ALA A N 1
ATOM 1872 C CA . ALA A 1 246 ? 27.953 22.078 5.105 1 91.62 246 ALA A CA 1
ATOM 1873 C C . ALA A 1 246 ? 27.047 21.156 4.289 1 91.62 246 ALA A C 1
ATOM 1875 O O . ALA A 1 246 ? 27.375 19.969 4.09 1 91.62 246 ALA A O 1
ATOM 1876 N N . VAL A 1 247 ? 25.922 21.703 3.848 1 93.19 247 VAL A N 1
ATOM 1877 C CA . VAL A 1 247 ? 25.016 20.922 3.012 1 93.19 247 VAL A CA 1
ATOM 1878 C C . VAL A 1 247 ? 25.688 20.562 1.695 1 93.19 247 VAL A C 1
ATOM 1880 O O . VAL A 1 247 ? 25.641 19.422 1.251 1 93.19 247 VAL A O 1
ATOM 1883 N N . ARG A 1 248 ? 26.391 21.453 1.138 1 91.56 248 ARG A N 1
ATOM 1884 C CA . ARG A 1 248 ? 27.109 21.219 -0.105 1 91.56 248 ARG A CA 1
ATOM 1885 C C . ARG A 1 248 ? 28.172 20.141 0.08 1 91.56 248 ARG A C 1
ATOM 1887 O O . ARG A 1 248 ? 28.297 19.234 -0.752 1 91.56 248 ARG A O 1
ATOM 1894 N N . ALA A 1 249 ? 28.859 20.219 1.147 1 92.44 249 ALA A N 1
ATOM 1895 C CA . ALA A 1 249 ? 29.906 19.234 1.442 1 92.44 249 ALA A CA 1
ATOM 1896 C C . ALA A 1 249 ? 29.328 17.844 1.614 1 92.44 249 ALA A C 1
ATOM 1898 O O . ALA A 1 249 ? 29.922 16.859 1.168 1 92.44 249 ALA A O 1
ATOM 1899 N N . ALA A 1 250 ? 28.219 17.828 2.254 1 92 250 ALA A N 1
ATOM 1900 C CA . ALA A 1 250 ? 27.562 16.547 2.5 1 92 250 ALA A CA 1
ATOM 1901 C C . ALA A 1 250 ? 27.094 15.906 1.194 1 92 250 ALA A C 1
ATOM 1903 O O . ALA A 1 250 ? 27.047 14.68 1.076 1 92 250 ALA A O 1
ATOM 1904 N N . LEU A 1 251 ? 26.688 16.688 0.25 1 91.5 251 LEU A N 1
ATOM 1905 C CA . LEU A 1 251 ? 26.25 16.203 -1.051 1 91.5 251 LEU A CA 1
ATOM 1906 C C . LEU A 1 251 ? 27.422 15.625 -1.841 1 91.5 251 LEU A C 1
ATOM 1908 O O . LEU A 1 251 ? 27.25 14.695 -2.633 1 91.5 251 LEU A O 1
ATOM 1912 N N . ASP A 1 252 ? 28.547 16.188 -1.576 1 85 252 ASP A N 1
ATOM 1913 C CA . ASP A 1 252 ? 29.75 15.781 -2.314 1 85 252 ASP A CA 1
ATOM 1914 C C . ASP A 1 252 ? 30.344 14.5 -1.74 1 85 252 ASP A C 1
ATOM 1916 O O . ASP A 1 252 ? 31.047 13.766 -2.441 1 85 252 ASP A O 1
ATOM 1920 N N . ASP A 1 253 ? 30.234 14.211 -0.396 1 69.56 253 ASP A N 1
ATOM 1921 C CA . ASP A 1 253 ? 30.828 13.078 0.3 1 69.56 253 ASP A CA 1
ATOM 1922 C C . ASP A 1 253 ? 30.172 11.766 -0.134 1 69.56 253 ASP A C 1
ATOM 1924 O O . ASP A 1 253 ? 30.453 10.703 0.429 1 69.56 253 ASP A O 1
ATOM 1928 N N . GLU A 1 254 ? 29.375 11.672 -0.985 1 60.16 254 GLU A N 1
ATOM 1929 C CA . GLU A 1 254 ? 28.734 10.398 -1.295 1 60.16 254 GLU A CA 1
ATOM 1930 C C . GLU A 1 254 ? 29.75 9.375 -1.783 1 60.16 254 GLU A C 1
ATOM 1932 O O . GLU A 1 254 ? 30.547 9.656 -2.684 1 60.16 254 GLU A O 1
ATOM 1937 N N . P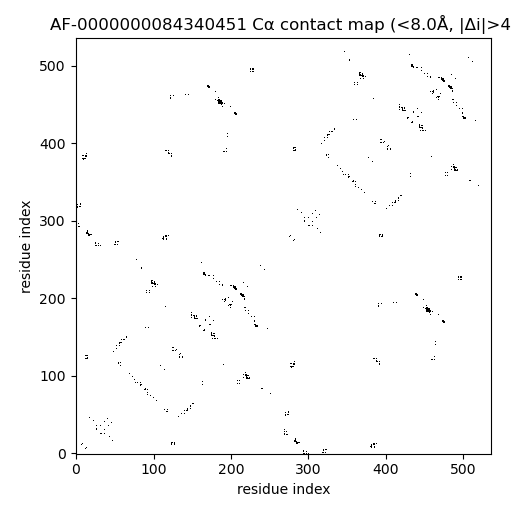RO A 1 255 ? 29.812 8.25 -1.122 1 53.88 255 PRO A N 1
ATOM 1938 C CA . PRO A 1 255 ? 30.828 7.234 -1.401 1 53.88 255 PRO A CA 1
ATOM 1939 C C . PRO A 1 255 ? 30.844 6.789 -2.863 1 53.88 255 PRO A C 1
ATOM 1941 O O . PRO A 1 255 ? 29.797 6.805 -3.52 1 53.88 255 PRO A O 1
ATOM 1944 N N . PRO A 1 256 ? 31.969 6.797 -3.473 1 41.41 256 PRO A N 1
ATOM 1945 C CA . PRO A 1 256 ? 32.125 6.316 -4.848 1 41.41 256 PRO A CA 1
ATOM 1946 C C . PRO A 1 256 ? 31.422 4.977 -5.082 1 41.41 256 PRO A C 1
ATOM 1948 O O . PRO A 1 256 ? 31.234 4.199 -4.145 1 41.41 256 PRO A O 1
ATOM 1951 N N . ARG A 1 257 ? 30.781 4.809 -6.25 1 45.16 257 ARG A N 1
ATOM 1952 C CA . ARG A 1 257 ? 30.25 3.604 -6.883 1 45.16 257 ARG A CA 1
ATOM 1953 C C . ARG A 1 257 ? 31.156 2.408 -6.625 1 45.16 257 ARG A C 1
ATOM 1955 O O . ARG A 1 257 ? 32.375 2.482 -6.852 1 45.16 257 ARG A O 1
ATOM 1962 N N . ARG A 1 258 ? 30.938 1.513 -5.766 1 36.44 258 ARG A N 1
ATOM 1963 C CA . ARG A 1 258 ? 31.688 0.274 -5.93 1 36.44 258 ARG A CA 1
ATOM 1964 C C . ARG A 1 258 ? 31.719 -0.165 -7.391 1 36.44 258 ARG A C 1
ATOM 1966 O O . ARG A 1 258 ? 30.656 -0.396 -7.988 1 36.44 258 ARG A O 1
ATOM 1973 N N . ARG A 1 259 ? 32.688 0.12 -8.328 1 35.78 259 ARG A N 1
ATOM 1974 C CA . ARG A 1 259 ? 32.938 -0.562 -9.594 1 35.78 259 ARG A CA 1
ATOM 1975 C C . ARG A 1 259 ? 32.875 -2.076 -9.422 1 35.78 259 ARG A C 1
ATOM 1977 O O . ARG A 1 259 ? 33.531 -2.641 -8.547 1 35.78 259 ARG A O 1
ATOM 1984 N N . GLY A 1 260 ? 31.672 -2.846 -9.664 1 35 260 GLY A N 1
ATOM 1985 C CA . GLY A 1 260 ? 31.703 -4.285 -9.875 1 35 260 GLY A CA 1
ATOM 1986 C C . GLY A 1 260 ? 32.969 -4.754 -10.562 1 35 260 GLY A C 1
ATOM 1987 O O . GLY A 1 260 ? 33.375 -4.18 -11.57 1 35 260 GLY A O 1
ATOM 1988 N N . GLN A 1 261 ? 33.938 -5.344 -9.852 1 32.31 261 GLN A N 1
ATOM 1989 C CA . GLN A 1 261 ? 35.125 -6.082 -10.328 1 32.31 261 GLN A CA 1
ATOM 1990 C C . GLN A 1 261 ? 34.719 -7.105 -11.383 1 32.31 261 GLN A C 1
ATOM 1992 O O . GLN A 1 261 ? 34.031 -8.07 -11.086 1 32.31 261 GLN A O 1
ATOM 1997 N N . THR A 1 262 ? 34.344 -6.766 -12.633 1 34.41 262 THR A N 1
ATOM 1998 C CA . THR A 1 262 ? 34.438 -7.691 -13.758 1 34.41 262 THR A CA 1
ATOM 1999 C C . THR A 1 262 ? 35.812 -8.383 -13.781 1 34.41 262 THR A C 1
ATOM 2001 O O . THR A 1 262 ? 36.812 -7.773 -14.133 1 34.41 262 THR A O 1
ATOM 2004 N N . GLY A 1 263 ? 36.25 -9 -12.672 1 30.42 263 GLY A N 1
ATOM 2005 C CA . GLY A 1 263 ? 37.438 -9.805 -12.805 1 30.42 263 GLY A CA 1
ATOM 2006 C C . GLY A 1 263 ? 37.344 -10.836 -13.906 1 30.42 263 GLY A C 1
ATOM 2007 O O . GLY A 1 263 ? 36.438 -11.648 -13.938 1 30.42 263 GLY A O 1
ATOM 2008 N N . GLU A 1 264 ? 37.844 -10.523 -15.203 1 29.14 264 GLU A N 1
ATOM 2009 C CA . GLU A 1 264 ? 38.312 -11.375 -16.297 1 29.14 264 GLU A CA 1
ATOM 2010 C C . GLU A 1 264 ? 39.219 -12.477 -15.781 1 29.14 264 GLU A C 1
ATOM 2012 O O . GLU A 1 264 ? 40.312 -12.203 -15.305 1 29.14 264 GLU A O 1
ATOM 2017 N N . ALA A 1 265 ? 38.719 -13.508 -15.055 1 31.89 265 ALA A N 1
ATOM 2018 C CA . ALA A 1 265 ? 39.5 -14.75 -14.93 1 31.89 265 ALA A CA 1
ATOM 2019 C C . ALA A 1 265 ? 39.969 -15.234 -16.297 1 31.89 265 ALA A C 1
ATOM 2021 O O . ALA A 1 265 ? 39.156 -15.602 -17.156 1 31.89 265 ALA A O 1
ATOM 2022 N N . GLY A 1 266 ? 40.938 -14.477 -16.859 1 26.86 266 GLY A N 1
ATOM 2023 C CA . GLY A 1 266 ? 41.812 -14.984 -17.922 1 26.86 266 GLY A CA 1
ATOM 2024 C C . GLY A 1 266 ? 42.312 -16.391 -17.672 1 26.86 266 GLY A C 1
ATOM 2025 O O . GLY A 1 266 ? 43.062 -16.625 -16.719 1 26.86 266 GLY A O 1
ATOM 2026 N N . GLY A 1 267 ? 41.375 -17.422 -17.672 1 27.42 267 GLY A N 1
ATOM 2027 C CA . GLY A 1 267 ? 41.844 -18.797 -17.812 1 27.42 267 GLY A CA 1
ATOM 2028 C C . GLY A 1 267 ? 42.906 -18.969 -18.875 1 27.42 267 GLY A C 1
ATOM 2029 O O . GLY A 1 267 ? 42.781 -18.469 -19.984 1 27.42 267 GLY A O 1
ATOM 2030 N N . THR A 1 268 ? 44.219 -19.156 -18.453 1 25.66 268 THR A N 1
ATOM 2031 C CA . THR A 1 268 ? 45.219 -19.953 -19.141 1 25.66 268 THR A CA 1
ATOM 2032 C C . THR A 1 268 ? 44.719 -21.375 -19.344 1 25.66 268 THR A C 1
ATOM 2034 O O . THR A 1 268 ? 44 -21.922 -18.5 1 25.66 268 THR A O 1
ATOM 2037 N N . MET B 1 1 ? 21.312 -21 -13.945 1 93.88 1 MET B N 1
ATOM 2038 C CA . MET B 1 1 ? 19.906 -21.297 -14.203 1 93.88 1 MET B CA 1
ATOM 2039 C C . MET B 1 1 ? 19 -20.406 -13.367 1 93.88 1 MET B C 1
ATOM 2041 O O . MET B 1 1 ? 18.047 -19.812 -13.891 1 93.88 1 MET B O 1
ATOM 2045 N N . LEU B 1 2 ? 19.297 -20.281 -12.094 1 94.75 2 LEU B N 1
ATOM 2046 C CA . LEU B 1 2 ? 18.469 -19.453 -11.227 1 94.75 2 LEU B CA 1
ATOM 2047 C C . LEU B 1 2 ? 18.516 -17.984 -11.656 1 94.75 2 LEU B C 1
ATOM 2049 O O . LEU B 1 2 ? 17.5 -17.297 -11.641 1 94.75 2 LEU B O 1
ATOM 2053 N N . ARG B 1 3 ? 19.766 -17.594 -12 1 93.62 3 ARG B N 1
ATOM 2054 C CA . ARG B 1 3 ? 19.906 -16.219 -12.508 1 93.62 3 ARG B CA 1
ATOM 2055 C C . ARG B 1 3 ? 19.062 -16.016 -13.766 1 93.62 3 ARG B C 1
ATOM 2057 O O . ARG B 1 3 ? 18.344 -15.031 -13.875 1 93.62 3 ARG B O 1
ATOM 2064 N N . ALA B 1 4 ? 19.125 -16.922 -14.695 1 94.75 4 ALA B N 1
ATOM 2065 C CA . ALA B 1 4 ? 18.375 -16.844 -15.938 1 94.75 4 ALA B CA 1
ATOM 2066 C C . ALA B 1 4 ? 16.875 -16.828 -15.664 1 94.75 4 ALA B C 1
ATOM 2068 O O . ALA B 1 4 ? 16.125 -16.047 -16.266 1 94.75 4 ALA B O 1
ATOM 2069 N N . ALA B 1 5 ? 16.438 -17.703 -14.789 1 94.69 5 ALA B N 1
ATOM 2070 C CA . ALA B 1 5 ? 15.023 -17.781 -14.461 1 94.69 5 ALA B CA 1
ATOM 2071 C C . ALA B 1 5 ? 14.531 -16.5 -13.781 1 94.69 5 ALA B C 1
ATOM 2073 O O . ALA B 1 5 ? 13.43 -16.031 -14.062 1 94.69 5 ALA B O 1
ATOM 2074 N N . THR B 1 6 ? 15.352 -15.984 -12.891 1 93.56 6 THR B N 1
ATOM 2075 C CA . THR B 1 6 ? 15.008 -14.742 -12.211 1 93.56 6 THR B CA 1
ATOM 2076 C C . THR B 1 6 ? 14.844 -13.602 -13.219 1 93.56 6 THR B C 1
ATOM 2078 O O . THR B 1 6 ? 13.906 -12.812 -13.117 1 93.56 6 THR B O 1
ATOM 2081 N N . GLU B 1 7 ? 15.695 -13.562 -14.141 1 92.75 7 GLU B N 1
ATOM 2082 C CA . GLU B 1 7 ? 15.609 -12.547 -15.188 1 92.75 7 GLU B CA 1
ATOM 2083 C C . GLU B 1 7 ? 14.352 -12.719 -16.031 1 92.75 7 GLU B C 1
ATOM 2085 O O . GLU B 1 7 ? 13.703 -11.742 -16.406 1 92.75 7 GLU B O 1
ATOM 2090 N N . MET B 1 8 ? 14.047 -13.93 -16.344 1 93.5 8 MET B N 1
ATOM 2091 C CA . MET B 1 8 ? 12.836 -14.203 -17.109 1 93.5 8 MET B CA 1
ATOM 2092 C C . MET B 1 8 ? 11.594 -13.758 -16.344 1 93.5 8 MET B C 1
ATOM 2094 O O . MET B 1 8 ? 10.703 -13.125 -16.922 1 93.5 8 MET B O 1
ATOM 2098 N N . VAL B 1 9 ? 11.562 -14.062 -15.039 1 92.38 9 VAL B N 1
ATOM 2099 C CA . VAL B 1 9 ? 10.445 -13.625 -14.203 1 92.38 9 VAL B CA 1
ATOM 2100 C C . VAL B 1 9 ? 10.43 -12.102 -14.117 1 92.38 9 VAL B C 1
ATOM 2102 O O . VAL B 1 9 ? 9.367 -11.484 -14.078 1 92.38 9 VAL B O 1
ATOM 2105 N N . GLY B 1 10 ? 11.641 -11.523 -14.062 1 91.38 10 GLY B N 1
ATOM 2106 C CA . GLY B 1 10 ? 11.758 -10.07 -14.055 1 91.38 10 GLY B CA 1
ATOM 2107 C C . GLY B 1 10 ? 11.102 -9.414 -15.25 1 91.38 10 GLY B C 1
ATOM 2108 O O . GLY B 1 10 ? 10.656 -8.266 -15.172 1 91.38 10 GLY B O 1
ATOM 2109 N N . ARG B 1 11 ? 10.945 -10.156 -16.344 1 90.56 11 ARG B N 1
ATOM 2110 C CA . ARG B 1 11 ? 10.375 -9.625 -17.578 1 90.56 11 ARG B CA 1
ATOM 2111 C C . ARG B 1 11 ? 8.891 -9.969 -17.688 1 90.56 11 ARG B C 1
ATOM 2113 O O . ARG B 1 11 ? 8.102 -9.172 -18.188 1 90.56 11 ARG B O 1
ATOM 2120 N N . THR B 1 12 ? 8.523 -11.125 -17.141 1 89.94 12 THR B N 1
ATOM 2121 C CA . THR B 1 12 ? 7.184 -11.625 -17.422 1 89.94 12 THR B CA 1
ATOM 2122 C C . THR B 1 12 ? 6.312 -11.562 -16.172 1 89.94 12 THR B C 1
ATOM 2124 O O . THR B 1 12 ? 5.086 -11.562 -16.266 1 89.94 12 THR B O 1
ATOM 2127 N N . GLY B 1 13 ? 6.988 -11.562 -15.016 1 91.19 13 GLY B N 1
ATOM 2128 C CA . GLY B 1 13 ? 6.25 -11.555 -13.758 1 91.19 13 GLY B CA 1
ATOM 2129 C C . GLY B 1 13 ? 5.812 -12.938 -13.312 1 91.19 13 GLY B C 1
ATOM 2130 O O . GLY B 1 13 ? 5.969 -13.914 -14.047 1 91.19 13 GLY B O 1
ATOM 2131 N N . LEU B 1 14 ? 5.281 -13.055 -12.078 1 91.5 14 LEU B N 1
ATOM 2132 C CA . LEU B 1 14 ? 4.68 -14.266 -11.531 1 91.5 14 LEU B CA 1
ATOM 2133 C C . LEU B 1 14 ? 3.184 -14.312 -11.836 1 91.5 14 LEU B C 1
ATOM 2135 O O . LEU B 1 14 ? 2.555 -13.266 -12.031 1 91.5 14 LEU B O 1
ATOM 2139 N N . THR B 1 15 ? 2.672 -15.5 -11.922 1 89.12 15 THR B N 1
ATOM 2140 C CA . THR B 1 15 ? 1.226 -15.688 -11.992 1 89.12 15 THR B CA 1
ATOM 2141 C C . THR B 1 15 ? 0.702 -16.375 -10.734 1 89.12 15 THR B C 1
ATOM 2143 O O . THR B 1 15 ? 1.479 -16.734 -9.852 1 89.12 15 THR B O 1
ATOM 2146 N N . VAL B 1 16 ? -0.602 -16.359 -10.609 1 88.12 16 VAL B N 1
ATOM 2147 C CA . VAL B 1 16 ? -1.188 -17.062 -9.477 1 88.12 16 VAL B CA 1
ATOM 2148 C C . VAL B 1 16 ? -1.479 -18.516 -9.875 1 88.12 16 VAL B C 1
ATOM 2150 O O . VAL B 1 16 ? -1.553 -18.844 -11.062 1 88.12 16 VAL B O 1
ATOM 2153 N N . SER B 1 17 ? -1.574 -19.328 -8.875 1 84.06 17 SER B N 1
ATOM 2154 C CA . SER B 1 17 ? -1.859 -20.75 -9.031 1 84.06 17 SER B CA 1
ATOM 2155 C C . SER B 1 17 ? -2.939 -21.219 -8.055 1 84.06 17 SER B C 1
ATOM 2157 O O . SER B 1 17 ? -3.102 -20.625 -6.98 1 84.06 17 SER B O 1
ATOM 2159 N N . LEU B 1 18 ? -3.717 -22.172 -8.547 1 81.19 18 LEU B N 1
ATOM 2160 C CA . LEU B 1 18 ? -4.703 -22.844 -7.703 1 81.19 18 LEU B CA 1
ATOM 2161 C C . LEU B 1 18 ? -4.398 -24.328 -7.594 1 81.19 18 LEU B C 1
ATOM 2163 O O . LEU B 1 18 ? -5.312 -25.141 -7.441 1 81.19 18 LEU B O 1
ATOM 2167 N N . GLU B 1 19 ? -3.16 -24.625 -7.77 1 77.12 19 GLU B N 1
ATOM 2168 C CA . GLU B 1 19 ? -2.746 -26.016 -7.828 1 77.12 19 GLU B CA 1
ATOM 2169 C C . GLU B 1 19 ? -3.076 -26.75 -6.527 1 77.12 19 GLU B C 1
ATOM 2171 O O . GLU B 1 19 ? -3.338 -27.953 -6.531 1 77.12 19 GLU B O 1
ATOM 2176 N N . HIS B 1 20 ? -3.043 -26.062 -5.469 1 79.25 20 HIS B N 1
ATOM 2177 C CA . HIS B 1 20 ? -3.305 -26.688 -4.18 1 79.25 20 HIS B CA 1
ATOM 2178 C C . HIS B 1 20 ? -4.785 -27.016 -4.02 1 79.25 20 HIS B C 1
ATOM 2180 O O . HIS B 1 20 ? -5.164 -27.75 -3.107 1 79.25 20 HIS B O 1
ATOM 2186 N N . LEU B 1 21 ? -5.605 -26.406 -4.863 1 84.69 21 LEU B N 1
ATOM 2187 C CA . LEU B 1 21 ? -7.039 -26.688 -4.855 1 84.69 21 LEU B CA 1
ATOM 2188 C C . LEU B 1 21 ? -7.395 -27.719 -5.922 1 84.69 21 LEU B C 1
ATOM 2190 O O . LEU B 1 21 ? -7.512 -27.375 -7.102 1 84.69 21 LEU B O 1
ATOM 2194 N N . SER B 1 22 ? -7.656 -28.969 -5.578 1 89.12 22 SER B N 1
ATOM 2195 C CA . SER B 1 22 ? -8.023 -30.016 -6.527 1 89.12 22 SER B CA 1
ATOM 2196 C C . SER B 1 22 ? -9.445 -29.828 -7.043 1 89.12 22 SER B C 1
ATOM 2198 O O . SER B 1 22 ? -10.359 -29.547 -6.266 1 89.12 22 SER B O 1
ATOM 2200 N N . PHE B 1 23 ? -9.562 -29.984 -8.312 1 92.75 23 PHE B N 1
ATOM 2201 C CA . PHE B 1 23 ? -10.883 -29.891 -8.906 1 92.75 23 PHE B CA 1
ATOM 2202 C C . PHE B 1 23 ? -11.836 -30.891 -8.258 1 92.75 23 PHE B C 1
ATOM 2204 O O . PHE B 1 23 ? -12.992 -30.578 -7.98 1 92.75 23 PHE B O 1
ATOM 2211 N N . GLU B 1 24 ? -11.312 -32.031 -7.926 1 94.38 24 GLU B N 1
ATOM 2212 C CA . GLU B 1 24 ? -12.102 -33.062 -7.285 1 94.38 24 GLU B CA 1
ATOM 2213 C C . GLU B 1 24 ? -12.539 -32.656 -5.887 1 94.38 24 GLU B C 1
ATOM 2215 O O . GLU B 1 24 ? -13.672 -32.938 -5.48 1 94.38 24 GLU B O 1
ATOM 2220 N N . ASP B 1 25 ? -11.672 -32.031 -5.172 1 93.94 25 ASP B N 1
ATOM 2221 C CA . ASP B 1 25 ? -12.008 -31.547 -3.832 1 93.94 25 ASP B CA 1
ATOM 2222 C C . ASP B 1 25 ? -13.117 -30.5 -3.881 1 93.94 25 ASP B C 1
ATOM 2224 O O . ASP B 1 25 ? -14 -30.469 -3.018 1 93.94 25 ASP B O 1
ATOM 2228 N N . VAL B 1 26 ? -13.047 -29.625 -4.898 1 95.69 26 VAL B N 1
ATOM 2229 C CA . VAL B 1 26 ? -14.07 -28.594 -5.055 1 95.69 26 VAL B CA 1
ATOM 2230 C C . VAL B 1 26 ? -15.414 -29.25 -5.367 1 95.69 26 VAL B C 1
ATOM 2232 O O . VAL B 1 26 ? -16.453 -28.844 -4.824 1 95.69 26 VAL B O 1
ATOM 2235 N N . ILE B 1 27 ? -15.391 -30.25 -6.223 1 96.75 27 ILE B N 1
ATOM 2236 C CA . ILE B 1 27 ? -16.609 -30.969 -6.59 1 96.75 27 ILE B CA 1
ATOM 2237 C C . ILE B 1 27 ? -17.25 -31.578 -5.336 1 96.75 27 ILE B C 1
ATOM 2239 O O . ILE B 1 27 ? -18.453 -31.438 -5.117 1 96.75 27 ILE B O 1
ATOM 2243 N N . ARG B 1 28 ? -16.391 -32.188 -4.547 1 96.19 28 ARG B N 1
ATOM 2244 C CA . ARG B 1 28 ? -16.859 -32.812 -3.311 1 96.19 28 ARG B CA 1
ATOM 2245 C C . ARG B 1 28 ? -17.453 -31.781 -2.359 1 96.19 28 ARG B C 1
ATOM 2247 O O . ARG B 1 28 ? -18.531 -31.984 -1.814 1 96.19 28 ARG B O 1
ATOM 2254 N N . GLU B 1 29 ? -16.734 -30.703 -2.195 1 95.06 29 GLU B N 1
ATOM 2255 C CA . GLU B 1 29 ? -17.172 -29.641 -1.295 1 95.06 29 GLU B CA 1
ATOM 2256 C C . GLU B 1 29 ? -18.484 -29.031 -1.77 1 95.06 29 GLU B C 1
ATOM 2258 O O . GLU B 1 29 ? -19.328 -28.656 -0.955 1 95.06 29 GLU B O 1
ATOM 2263 N N . ALA B 1 30 ? -18.609 -28.844 -3.059 1 96.44 30 ALA B N 1
ATOM 2264 C CA . ALA B 1 30 ? -19.797 -28.234 -3.652 1 96.44 30 ALA B CA 1
ATOM 2265 C C . ALA B 1 30 ? -20.984 -29.188 -3.613 1 96.44 30 ALA B C 1
ATOM 2267 O O . ALA B 1 30 ? -22.125 -28.781 -3.795 1 96.44 30 ALA B O 1
ATOM 2268 N N . GLY B 1 31 ? -20.703 -30.422 -3.479 1 96.88 31 GLY B N 1
ATOM 2269 C CA . GLY B 1 31 ? -21.75 -31.422 -3.41 1 96.88 31 GLY B CA 1
ATOM 2270 C C . GLY B 1 31 ? -22.453 -31.641 -4.738 1 96.88 31 GLY B C 1
ATOM 2271 O O . GLY B 1 31 ? -23.672 -31.797 -4.781 1 96.88 31 GLY B O 1
ATOM 2272 N N . VAL B 1 32 ? -21.75 -31.578 -5.773 1 96.5 32 VAL B N 1
ATOM 2273 C CA . VAL B 1 32 ? -22.344 -31.781 -7.094 1 96.5 32 VAL B CA 1
ATOM 2274 C C . VAL B 1 32 ? -21.812 -33.094 -7.691 1 96.5 32 VAL B C 1
ATOM 2276 O O . VAL B 1 32 ? -20.812 -33.625 -7.227 1 96.5 32 VAL B O 1
ATOM 2279 N N . ALA B 1 33 ? -22.469 -33.562 -8.672 1 96.94 33 ALA B N 1
ATOM 2280 C CA . ALA B 1 33 ? -22.031 -34.781 -9.375 1 96.94 33 ALA B CA 1
ATOM 2281 C C . ALA B 1 33 ? -20.812 -34.5 -10.242 1 96.94 33 ALA B C 1
ATOM 2283 O O . ALA B 1 33 ? -20.75 -33.469 -10.914 1 96.94 33 ALA B O 1
ATOM 2284 N N . ARG B 1 34 ? -19.891 -35.438 -10.195 1 95.69 34 ARG B N 1
ATOM 2285 C CA . ARG B 1 34 ? -18.672 -35.312 -10.984 1 95.69 34 ARG B CA 1
ATOM 2286 C C . ARG B 1 34 ? -18.984 -35.125 -12.461 1 95.69 34 ARG B C 1
ATOM 2288 O O . ARG B 1 34 ? -18.391 -34.25 -13.117 1 95.69 34 ARG B O 1
ATOM 2295 N N . SER B 1 35 ? -19.922 -35.844 -13 1 96.56 35 SER B N 1
ATOM 2296 C CA . SER B 1 35 ? -20.281 -35.781 -14.414 1 96.56 35 SER B CA 1
ATOM 2297 C C . SER B 1 35 ? -20.844 -34.406 -14.781 1 96.56 35 SER B C 1
ATOM 2299 O O . SER B 1 35 ? -20.547 -33.875 -15.859 1 96.56 35 SER B O 1
ATOM 2301 N N . ALA B 1 36 ? -21.562 -33.844 -13.93 1 96.88 36 ALA B N 1
ATOM 2302 C CA . ALA B 1 36 ? -22.141 -32.5 -14.156 1 96.88 36 ALA B CA 1
ATOM 2303 C C . ALA B 1 36 ? -21.047 -31.438 -14.188 1 96.88 36 ALA B C 1
ATOM 2305 O O . ALA B 1 36 ? -21.078 -30.531 -15.031 1 96.88 36 ALA B O 1
ATOM 2306 N N . ALA B 1 37 ? -20.109 -31.531 -13.203 1 97.06 37 ALA B N 1
ATOM 2307 C CA . ALA B 1 37 ? -19 -30.578 -13.141 1 97.06 37 ALA B CA 1
ATOM 2308 C C . ALA B 1 37 ? -18.172 -30.625 -14.422 1 97.06 37 ALA B C 1
ATOM 2310 O O . ALA B 1 37 ? -17.875 -29.578 -15.008 1 97.06 37 ALA B O 1
ATOM 2311 N N . TYR B 1 38 ? -17.906 -31.797 -14.93 1 96.19 38 TYR B N 1
ATOM 2312 C CA . TYR B 1 38 ? -17.031 -31.953 -16.094 1 96.19 38 TYR B CA 1
ATOM 2313 C C . TYR B 1 38 ? -17.766 -31.609 -17.375 1 96.19 38 TYR B C 1
ATOM 2315 O O . TYR B 1 38 ? -17.125 -31.297 -18.391 1 96.19 38 TYR B O 1
ATOM 2323 N N . ARG B 1 39 ? -19.109 -31.734 -17.406 1 96.88 39 ARG B N 1
ATOM 2324 C CA . ARG B 1 39 ? -19.891 -31.266 -18.531 1 96.88 39 ARG B CA 1
ATOM 2325 C C . ARG B 1 39 ? -19.75 -29.75 -18.703 1 96.88 39 ARG B C 1
ATOM 2327 O O . ARG B 1 39 ? -19.609 -29.25 -19.812 1 96.88 39 ARG B O 1
ATOM 2334 N N . ARG B 1 40 ? -19.766 -29.078 -17.609 1 96.19 40 ARG B N 1
ATOM 2335 C CA . ARG B 1 40 ? -19.688 -27.625 -17.625 1 96.19 40 ARG B CA 1
ATOM 2336 C C . ARG B 1 40 ? -18.266 -27.156 -17.844 1 96.19 40 ARG B C 1
ATOM 2338 O O . ARG B 1 40 ? -18.016 -26.172 -18.547 1 96.19 40 ARG B O 1
ATOM 2345 N N . TRP B 1 41 ? -17.328 -27.828 -17.094 1 96.88 41 TRP B N 1
ATOM 2346 C CA . TRP B 1 41 ? -15.898 -27.531 -17.203 1 96.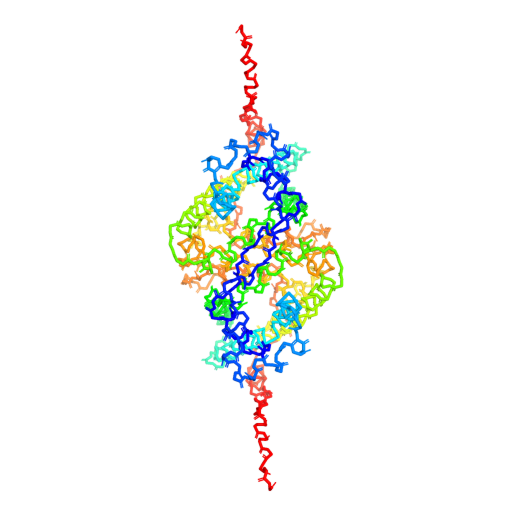88 41 TRP B CA 1
ATOM 2347 C C . TRP B 1 41 ? -15.117 -28.781 -17.609 1 96.88 41 TRP B C 1
ATOM 2349 O O . TRP B 1 41 ? -14.562 -29.469 -16.75 1 96.88 41 TRP B O 1
ATOM 2359 N N . PRO B 1 42 ? -15.016 -28.969 -18.891 1 93.75 42 PRO B N 1
ATOM 2360 C CA . PRO B 1 42 ? -14.383 -30.188 -19.359 1 93.75 42 PRO B CA 1
ATOM 2361 C C . PRO B 1 42 ? -12.922 -30.312 -18.938 1 93.75 42 PRO B C 1
ATOM 2363 O O . PRO B 1 42 ? -12.367 -31.406 -18.938 1 93.75 42 PRO B O 1
ATOM 2366 N N . TYR B 1 43 ? -12.305 -29.125 -18.641 1 90.81 43 TYR B N 1
ATOM 2367 C CA . TYR B 1 43 ? -10.93 -29.109 -18.172 1 90.81 43 TYR B CA 1
ATOM 2368 C C . TYR B 1 43 ? -10.781 -28.203 -16.953 1 90.81 43 TYR B C 1
ATOM 2370 O O . TYR B 1 43 ? -11.484 -27.203 -16.828 1 90.81 43 TYR B O 1
ATOM 2378 N N . LYS B 1 44 ? -9.922 -28.625 -16.062 1 89.19 44 LYS B N 1
ATOM 2379 C CA . LYS B 1 44 ? -9.727 -27.922 -14.797 1 89.19 44 LYS B CA 1
ATOM 2380 C C . LYS B 1 44 ? -9.336 -26.469 -15.039 1 89.19 44 LYS B C 1
ATOM 2382 O O . LYS B 1 44 ? -9.719 -25.578 -14.273 1 89.19 44 LYS B O 1
ATOM 2387 N N . GLU B 1 45 ? -8.664 -26.203 -16.172 1 88.12 45 GLU B N 1
ATOM 2388 C CA . GLU B 1 45 ? -8.188 -24.844 -16.484 1 88.12 45 GLU B CA 1
ATOM 2389 C C . GLU B 1 45 ? -9.352 -23.906 -16.766 1 88.12 45 GLU B C 1
ATOM 2391 O O . GLU B 1 45 ? -9.273 -22.719 -16.453 1 88.12 45 GLU B O 1
ATOM 2396 N N . MET B 1 46 ? -10.398 -24.406 -17.344 1 92.5 46 MET B N 1
ATOM 2397 C CA . MET B 1 46 ? -11.586 -23.594 -17.609 1 92.5 46 MET B CA 1
ATOM 2398 C C . MET B 1 46 ? -12.273 -23.203 -16.312 1 92.5 46 MET B C 1
ATOM 2400 O O . MET B 1 46 ? -12.711 -22.062 -16.156 1 92.5 46 MET B O 1
ATOM 2404 N N . PHE B 1 47 ? -12.32 -24.219 -15.43 1 94.75 47 PHE B N 1
ATOM 2405 C CA . PHE B 1 47 ? -12.898 -23.922 -14.117 1 94.75 47 PHE B CA 1
ATOM 2406 C C . PHE B 1 47 ? -12.07 -22.891 -13.383 1 94.75 47 PHE B C 1
ATOM 2408 O O . PHE B 1 47 ? -12.609 -21.938 -12.812 1 94.75 47 PHE B O 1
ATOM 2415 N N . PHE B 1 48 ? -10.766 -22.953 -13.406 1 92.06 48 PHE B N 1
ATOM 2416 C CA . PHE B 1 48 ? -9.859 -22.047 -12.711 1 92.06 48 PHE B CA 1
ATOM 2417 C C . PHE B 1 48 ? -9.969 -20.641 -13.281 1 92.06 48 PHE B C 1
ATOM 2419 O O . PHE B 1 48 ? -9.891 -19.656 -12.539 1 92.06 48 PHE B O 1
ATOM 2426 N N . GLY B 1 49 ? -10.102 -20.547 -14.547 1 93 49 GLY B N 1
ATOM 2427 C CA . GLY B 1 49 ? -10.328 -19.25 -15.156 1 93 49 GLY B CA 1
ATOM 2428 C C . GLY B 1 49 ? -11.57 -18.547 -14.617 1 93 49 GLY B C 1
ATOM 2429 O O . GLY B 1 49 ? -11.523 -17.375 -14.25 1 93 49 GLY B O 1
ATOM 2430 N N . ASP B 1 50 ? -12.648 -19.312 -14.539 1 94.81 50 ASP B N 1
ATOM 2431 C CA . ASP B 1 50 ? -13.898 -18.75 -14.016 1 94.81 50 ASP B CA 1
ATOM 2432 C C . ASP B 1 50 ? -13.766 -18.391 -12.539 1 94.81 50 ASP B C 1
ATOM 2434 O O . ASP B 1 50 ? -14.336 -17.406 -12.07 1 94.81 50 ASP B O 1
ATOM 2438 N N . LEU B 1 51 ? -13.039 -19.234 -11.852 1 95.12 51 LEU B N 1
ATOM 2439 C CA . LEU B 1 51 ? -12.812 -18.969 -10.438 1 95.12 51 LEU B CA 1
ATOM 2440 C C . LEU B 1 51 ? -12.031 -17.672 -10.242 1 95.12 51 LEU B C 1
ATOM 2442 O O . LEU B 1 51 ? -12.359 -16.875 -9.359 1 95.12 51 LEU B O 1
ATOM 2446 N N . LEU B 1 52 ? -11.008 -17.422 -11.07 1 94.44 52 LEU B N 1
ATOM 2447 C CA . LEU B 1 52 ? -10.234 -16.188 -10.984 1 94.44 52 LEU B CA 1
ATOM 2448 C C . LEU B 1 52 ? -11.133 -14.961 -11.18 1 94.44 52 LEU B C 1
ATOM 2450 O O . LEU B 1 52 ? -10.984 -13.953 -10.484 1 94.44 52 LEU B O 1
ATOM 2454 N N . LYS B 1 53 ? -12.039 -15.055 -12.078 1 94.62 53 LYS B N 1
ATOM 2455 C CA . LYS B 1 53 ? -12.984 -13.961 -12.32 1 94.62 53 LYS B CA 1
ATOM 2456 C C . LYS B 1 53 ? -13.852 -13.703 -11.086 1 94.62 53 LYS B C 1
ATOM 2458 O O . LYS B 1 53 ? -14.102 -12.555 -10.727 1 94.62 53 LYS B O 1
ATOM 2463 N N . GLU B 1 54 ? -14.211 -14.812 -10.484 1 93.88 54 GLU B N 1
ATOM 2464 C CA . GLU B 1 54 ? -15.039 -14.695 -9.281 1 93.88 54 GLU B CA 1
ATOM 2465 C C . GLU B 1 54 ? -14.25 -14.07 -8.133 1 93.88 54 GLU B C 1
ATOM 2467 O O . GLU B 1 54 ? -14.766 -13.219 -7.406 1 93.88 54 GLU B O 1
ATOM 2472 N N . LEU B 1 55 ? -13.062 -14.492 -7.941 1 93.88 55 LEU B N 1
ATOM 2473 C CA . LEU B 1 55 ? -12.203 -13.953 -6.891 1 93.88 55 LEU B CA 1
ATOM 2474 C C . LEU B 1 55 ? -11.938 -12.469 -7.117 1 93.88 55 LEU B C 1
ATOM 2476 O O . LEU B 1 55 ? -11.828 -11.703 -6.156 1 93.88 55 LEU B O 1
ATOM 2480 N N . ALA B 1 56 ? -11.859 -12.055 -8.367 1 93.94 56 ALA B N 1
ATOM 2481 C CA . ALA B 1 56 ? -11.594 -10.664 -8.742 1 93.94 56 ALA B CA 1
ATOM 2482 C C . ALA B 1 56 ? -12.758 -9.758 -8.344 1 93.94 56 ALA B C 1
ATOM 2484 O O . ALA B 1 56 ? -12.57 -8.562 -8.133 1 93.94 56 ALA B O 1
ATOM 2485 N N . ARG B 1 57 ? -13.859 -10.172 -8.227 1 89.06 57 ARG B N 1
ATOM 2486 C CA . ARG B 1 57 ? -15.031 -9.367 -7.902 1 89.06 57 ARG B CA 1
ATOM 2487 C C . ARG B 1 57 ? -15.055 -8.992 -6.426 1 89.06 57 ARG B C 1
ATOM 2489 O O . ARG B 1 57 ? -15.617 -7.965 -6.047 1 89.06 57 ARG B O 1
ATOM 2496 N N . ALA B 1 58 ? -14.227 -9.648 -5.57 1 78.62 58 ALA B N 1
ATOM 2497 C CA . ALA B 1 58 ? -13.977 -9.336 -4.164 1 78.62 58 ALA B CA 1
ATOM 2498 C C . ALA B 1 58 ? -15.109 -8.492 -3.58 1 78.62 58 ALA B C 1
ATOM 2500 O O . ALA B 1 58 ? -14.875 -7.648 -2.711 1 78.62 58 ALA B O 1
ATOM 2501 N N . VAL B 1 59 ? -16.266 -8.492 -3.971 1 70.44 59 VAL B N 1
ATOM 2502 C CA . VAL B 1 59 ? -17.375 -7.59 -3.666 1 70.44 59 VAL B CA 1
ATOM 2503 C C . VAL B 1 59 ? -17.812 -7.773 -2.211 1 70.44 59 VAL B C 1
ATOM 2505 O O . VAL B 1 59 ? -17.922 -6.797 -1.467 1 70.44 59 VAL B O 1
ATOM 2508 N N . GLU B 1 60 ? -17.875 -8.898 -1.875 1 76.81 60 GLU B N 1
ATOM 2509 C CA . GLU B 1 60 ? -18.359 -9.188 -0.53 1 76.81 60 GLU B CA 1
ATOM 2510 C C . GLU B 1 60 ? -17.359 -8.742 0.531 1 76.81 60 GLU B C 1
ATOM 2512 O O . GLU B 1 60 ? -17.75 -8.195 1.566 1 76.81 60 GLU B O 1
ATOM 2517 N N . LEU B 1 61 ? -16.141 -8.938 0.255 1 77.62 61 LEU B N 1
ATOM 2518 C CA . LEU B 1 61 ? -15.109 -8.547 1.203 1 77.62 61 LEU B CA 1
ATOM 2519 C C . LEU B 1 61 ? -15.117 -7.035 1.418 1 77.62 61 LEU B C 1
ATOM 2521 O O . LEU B 1 61 ? -15.094 -6.566 2.559 1 77.62 61 LEU B O 1
ATOM 2525 N N . ALA B 1 62 ? -15.172 -6.309 0.399 1 75.81 62 ALA B N 1
ATOM 2526 C CA . ALA B 1 62 ? -15.203 -4.848 0.444 1 75.81 62 ALA B CA 1
ATOM 2527 C C . ALA B 1 62 ? -16.438 -4.344 1.18 1 75.81 62 ALA B C 1
ATOM 2529 O O . ALA B 1 62 ? -16.359 -3.408 1.977 1 75.81 62 ALA B O 1
ATOM 2530 N N . GLU B 1 63 ? -17.484 -4.953 0.901 1 81.25 63 GLU B N 1
ATOM 2531 C CA . GLU B 1 63 ? -18.75 -4.535 1.485 1 81.25 63 GLU B CA 1
ATOM 2532 C C . GLU B 1 63 ? -18.781 -4.793 2.99 1 81.25 63 GLU B C 1
ATOM 2534 O O . GLU B 1 63 ? -19.156 -3.91 3.768 1 81.25 63 GLU B O 1
ATOM 2539 N N . VAL B 1 64 ? -18.359 -5.918 3.355 1 83.25 64 VAL B N 1
ATOM 2540 C CA . VAL B 1 64 ? -18.406 -6.309 4.762 1 83.25 64 VAL B CA 1
ATOM 2541 C C . VAL B 1 64 ? -17.438 -5.453 5.566 1 83.25 64 VAL B C 1
ATOM 2543 O O . VAL B 1 64 ? -17.797 -4.891 6.605 1 83.25 64 VAL B O 1
ATOM 2546 N N . ALA B 1 65 ? -16.234 -5.32 5.105 1 83.12 65 ALA B N 1
ATOM 2547 C CA . ALA B 1 65 ? -15.227 -4.52 5.805 1 83.12 65 ALA B CA 1
ATOM 2548 C C . ALA B 1 65 ? -15.672 -3.068 5.934 1 83.12 65 ALA B C 1
ATOM 2550 O O . ALA B 1 65 ? -15.508 -2.451 6.988 1 83.12 65 ALA B O 1
ATOM 2551 N N . GLY B 1 66 ? -16.25 -2.562 4.871 1 86.5 66 GLY B N 1
ATOM 2552 C CA . GLY B 1 66 ? -16.734 -1.189 4.875 1 86.5 66 GLY B CA 1
ATOM 2553 C C . GLY B 1 66 ? -17.875 -0.958 5.852 1 86.5 66 GLY B C 1
ATOM 2554 O O . GLY B 1 66 ? -17.875 0.038 6.578 1 86.5 66 GLY B O 1
ATOM 2555 N N . ARG B 1 67 ? -18.75 -1.86 5.875 1 89.44 67 ARG B N 1
ATOM 2556 C CA . ARG B 1 67 ? -19.891 -1.751 6.773 1 89.44 67 ARG B CA 1
ATOM 2557 C C . ARG B 1 67 ? -19.438 -1.813 8.234 1 89.44 67 ARG B C 1
ATOM 2559 O O . ARG B 1 67 ? -19.938 -1.055 9.07 1 89.44 67 ARG B O 1
ATOM 2566 N N . GLU B 1 68 ? -18.594 -2.674 8.492 1 91.75 68 GLU B N 1
ATOM 2567 C CA . GLU B 1 68 ? -18.094 -2.82 9.852 1 91.75 68 GLU B CA 1
ATOM 2568 C C . GLU B 1 68 ? -17.344 -1.57 10.305 1 91.75 68 GLU B C 1
ATOM 2570 O O . GLU B 1 68 ? -17.484 -1.129 11.445 1 91.75 68 GLU B O 1
ATOM 2575 N N . SER B 1 69 ? -16.562 -1.076 9.445 1 92.62 69 SER B N 1
ATOM 2576 C CA . SER B 1 69 ? -15.82 0.145 9.742 1 92.62 69 SER B CA 1
ATOM 2577 C C . SER B 1 69 ? -16.766 1.31 10.023 1 92.62 69 SER B C 1
ATOM 2579 O O . SER B 1 69 ? -16.609 2.018 11.016 1 92.62 69 SER B O 1
ATOM 2581 N N . ASP B 1 70 ? -17.719 1.474 9.172 1 94.06 70 ASP B N 1
ATOM 2582 C CA . ASP B 1 70 ? -18.688 2.549 9.344 1 94.06 70 ASP B CA 1
ATOM 2583 C C . ASP B 1 70 ? -19.453 2.402 10.656 1 94.06 70 ASP B C 1
ATOM 2585 O O . ASP B 1 70 ? -19.688 3.389 11.352 1 94.06 70 ASP B O 1
ATOM 2589 N N . ALA B 1 71 ? -19.812 1.18 10.938 1 95.12 71 ALA B N 1
ATOM 2590 C CA . ALA B 1 71 ? -20.547 0.914 12.18 1 95.12 71 ALA B CA 1
ATOM 2591 C C . ALA B 1 71 ? -19.703 1.269 13.398 1 95.12 71 ALA B C 1
ATOM 2593 O O . ALA B 1 71 ? -20.203 1.823 14.375 1 95.12 71 ALA B O 1
ATOM 2594 N N . LEU B 1 72 ? -18.484 0.946 13.367 1 95.88 72 LEU B N 1
ATOM 2595 C CA . LEU B 1 72 ? -17.594 1.267 14.469 1 95.88 72 LEU B CA 1
ATOM 2596 C C . LEU B 1 72 ? -17.453 2.775 14.641 1 95.88 72 LEU B C 1
ATOM 2598 O O . LEU B 1 72 ? -17.578 3.295 15.75 1 95.88 72 LEU B O 1
ATOM 2602 N N . VAL B 1 73 ? -17.203 3.479 13.578 1 95.69 73 VAL B N 1
ATOM 2603 C CA . VAL B 1 73 ? -17.031 4.926 13.633 1 95.69 73 VAL B CA 1
ATOM 2604 C C . VAL B 1 73 ? -18.312 5.578 14.164 1 95.69 73 VAL B C 1
ATOM 2606 O O . VAL B 1 73 ? -18.25 6.48 15.008 1 95.69 73 VAL B O 1
ATOM 2609 N N . ARG B 1 74 ? -19.391 5.047 13.703 1 95.81 74 ARG B N 1
ATOM 2610 C CA . ARG B 1 74 ? -20.688 5.535 14.188 1 95.81 74 ARG B CA 1
ATOM 2611 C C . ARG B 1 74 ? -20.797 5.371 15.703 1 95.81 74 ARG B C 1
ATOM 2613 O O . ARG B 1 74 ? -21.203 6.301 16.406 1 95.81 74 ARG B O 1
ATOM 2620 N N . ARG B 1 75 ? -20.469 4.273 16.172 1 96 75 ARG B N 1
ATOM 2621 C CA . ARG B 1 75 ? -20.531 3.986 17.609 1 96 75 ARG B CA 1
ATOM 2622 C C . ARG B 1 75 ? -19.594 4.883 18.406 1 96 75 ARG B C 1
ATOM 2624 O O . ARG B 1 75 ? -19.953 5.379 19.469 1 96 75 ARG B O 1
ATOM 2631 N N . VAL B 1 76 ? -18.422 5.086 17.891 1 96.62 76 VAL B N 1
ATOM 2632 C CA . VAL B 1 76 ? -17.422 5.926 18.547 1 96.62 76 VAL B CA 1
ATOM 2633 C C . VAL B 1 76 ? -17.953 7.352 18.688 1 96.62 76 VAL B C 1
ATOM 2635 O O . VAL B 1 76 ? -17.859 7.961 19.75 1 96.62 76 VAL B O 1
ATOM 2638 N N . ILE B 1 77 ? -18.531 7.848 17.625 1 95.88 77 ILE B N 1
ATOM 2639 C CA . ILE B 1 77 ? -19.062 9.203 17.625 1 95.88 77 ILE B CA 1
ATOM 2640 C C . ILE B 1 77 ? -20.266 9.289 18.547 1 95.88 77 ILE B C 1
ATOM 2642 O O . ILE B 1 77 ? -20.375 10.203 19.359 1 95.88 77 ILE B O 1
ATOM 2646 N N . ALA B 1 78 ? -21.141 8.281 18.484 1 94.81 78 ALA B N 1
ATOM 2647 C CA . ALA B 1 78 ? -22.359 8.258 19.297 1 94.81 78 ALA B CA 1
ATOM 2648 C C . ALA B 1 78 ? -22.016 8.242 20.781 1 94.81 78 ALA B C 1
ATOM 2650 O O . ALA B 1 78 ? -22.672 8.922 21.578 1 94.81 78 ALA B O 1
ATOM 2651 N N . ASP B 1 79 ? -21.031 7.555 21.172 1 95.62 79 ASP B N 1
ATOM 2652 C CA . ASP B 1 79 ? -20.625 7.383 22.562 1 95.62 79 ASP B CA 1
ATOM 2653 C C . ASP B 1 79 ? -19.969 8.648 23.109 1 95.62 79 ASP B C 1
ATOM 2655 O O . ASP B 1 79 ? -19.812 8.805 24.312 1 95.62 79 ASP B O 1
ATOM 2659 N N . ARG B 1 80 ? -19.562 9.586 22.203 1 95.12 80 ARG B N 1
ATOM 2660 C CA . ARG B 1 80 ? -18.75 10.719 22.625 1 95.12 80 ARG B CA 1
ATOM 2661 C C . ARG B 1 80 ? -19.344 12.031 22.141 1 95.12 80 ARG B C 1
ATOM 2663 O O . ARG B 1 80 ? -18.609 12.969 21.812 1 95.12 80 ARG B O 1
ATOM 2670 N N . LEU B 1 81 ? -20.609 12.07 22 1 91.94 81 LEU B N 1
ATOM 2671 C CA . LEU B 1 81 ? -21.281 13.242 21.453 1 91.94 81 LEU B CA 1
ATOM 2672 C C . LEU B 1 81 ? -21.031 14.469 22.312 1 91.94 81 LEU B C 1
ATOM 2674 O O . LEU B 1 81 ? -20.984 15.594 21.812 1 91.94 81 LEU B O 1
ATOM 2678 N N . ASP B 1 82 ? -20.844 14.266 23.578 1 92 82 ASP B N 1
ATOM 2679 C CA . ASP B 1 82 ? -20.625 15.359 24.531 1 92 82 ASP B CA 1
ATOM 2680 C C . ASP B 1 82 ? -19.312 16.062 24.266 1 92 82 ASP B C 1
ATOM 2682 O O . ASP B 1 82 ? -19.109 17.203 24.703 1 92 82 ASP B O 1
ATOM 2686 N N . TRP B 1 83 ? -18.375 15.406 23.562 1 94.44 83 TRP B N 1
ATOM 2687 C CA . TRP B 1 83 ? -17.062 15.984 23.266 1 94.44 83 TRP B CA 1
ATOM 2688 C C . TRP B 1 83 ? -17.172 17.062 22.188 1 94.44 83 TRP B C 1
ATOM 2690 O O . TRP B 1 83 ? -16.281 17.875 22.031 1 94.44 83 TRP B O 1
ATOM 2700 N N . LEU B 1 84 ? -18.312 17.141 21.484 1 92.81 84 LEU B N 1
ATOM 2701 C CA . LEU B 1 84 ? -18.453 18.016 20.328 1 92.81 84 LEU B CA 1
ATOM 2702 C C . LEU B 1 84 ? -18.562 19.469 20.781 1 92.81 84 LEU B C 1
ATOM 2704 O O . LEU B 1 84 ? -18.391 20.391 19.969 1 92.81 84 LEU B O 1
ATOM 2708 N N . GLY B 1 85 ? -18.766 19.719 22.031 1 88.25 85 GLY B N 1
ATOM 2709 C CA . GLY B 1 85 ? -19.078 21.047 22.531 1 88.25 85 GLY B CA 1
ATOM 2710 C C . GLY B 1 85 ? -17.844 21.922 22.656 1 88.25 85 GLY B C 1
ATOM 2711 O O . GLY B 1 85 ? -17.953 23.141 22.812 1 88.25 85 GLY B O 1
ATOM 2712 N N . THR B 1 86 ? -16.641 21.359 22.672 1 92.19 86 THR B N 1
ATOM 2713 C CA . THR B 1 86 ? -15.398 22.125 22.797 1 92.19 86 THR B CA 1
ATOM 2714 C C . THR B 1 86 ? -14.43 21.781 21.672 1 92.19 86 THR B C 1
ATOM 2716 O O . THR B 1 86 ? -14.453 20.672 21.156 1 92.19 86 THR B O 1
ATOM 2719 N N . PRO B 1 87 ? -13.562 22.719 21.375 1 92 87 PRO B N 1
ATOM 2720 C CA . PRO B 1 87 ? -12.562 22.422 20.344 1 92 87 PRO B CA 1
ATOM 2721 C C . PRO B 1 87 ? -11.656 21.25 20.734 1 92 87 PRO B C 1
ATOM 2723 O O . PRO B 1 87 ? -11.336 20.406 19.891 1 92 87 PRO B O 1
ATOM 2726 N N . ALA B 1 88 ? -11.258 21.234 21.938 1 94.38 88 ALA B N 1
ATOM 2727 C CA . ALA B 1 88 ? -10.398 20.156 22.422 1 94.38 88 ALA B CA 1
ATOM 2728 C C . ALA B 1 88 ? -11.117 18.812 22.344 1 94.38 88 ALA B C 1
ATOM 2730 O O . ALA B 1 88 ? -10.516 17.797 21.953 1 94.38 88 ALA B O 1
ATOM 2731 N N . GLY B 1 89 ? -12.328 18.781 22.734 1 94.75 89 GLY B N 1
ATOM 2732 C CA . GLY B 1 89 ? -13.117 17.562 22.641 1 94.75 89 GLY B CA 1
ATOM 2733 C C . GLY B 1 89 ? -13.289 17.078 21.203 1 94.75 89 GLY B C 1
ATOM 2734 O O . GLY B 1 89 ? -13.203 15.875 20.938 1 94.75 89 GLY B O 1
ATOM 2735 N N . ARG B 1 90 ? -13.523 17.969 20.266 1 94.62 90 ARG B N 1
ATOM 2736 C CA . ARG B 1 90 ? -13.688 17.625 18.859 1 94.62 90 ARG B CA 1
ATOM 2737 C C . ARG B 1 90 ? -12.398 17.031 18.281 1 94.62 90 ARG B C 1
ATOM 2739 O O . ARG B 1 90 ? -12.445 16.078 17.516 1 94.62 90 ARG B O 1
ATOM 2746 N N . ARG B 1 91 ? -11.297 17.562 18.672 1 94.62 91 ARG B N 1
ATOM 2747 C CA . ARG B 1 91 ? -10.008 17.031 18.234 1 94.62 91 ARG B CA 1
ATOM 2748 C C . ARG B 1 91 ? -9.766 15.641 18.797 1 94.62 91 ARG B C 1
ATOM 2750 O O . ARG B 1 91 ? -9.273 14.758 18.078 1 94.62 91 ARG B O 1
ATOM 2757 N N . ARG B 1 92 ? -10.117 15.492 20.047 1 95.75 92 ARG B N 1
ATOM 2758 C CA . ARG B 1 92 ? -9.984 14.18 20.672 1 95.75 92 ARG B CA 1
ATOM 2759 C C . ARG B 1 92 ? -10.867 13.148 19.969 1 95.75 92 ARG B C 1
ATOM 2761 O O . ARG B 1 92 ? -10.461 12.008 19.781 1 95.75 92 ARG B O 1
ATOM 2768 N N . LEU B 1 93 ? -12.055 13.57 19.609 1 96 93 LEU B N 1
ATOM 2769 C CA . LEU B 1 93 ? -12.977 12.68 18.922 1 96 93 LEU B CA 1
ATOM 2770 C C . LEU B 1 93 ? -12.422 12.273 17.562 1 96 93 LEU B C 1
ATOM 2772 O O . LEU B 1 93 ? -12.477 11.094 17.188 1 96 93 LEU B O 1
ATOM 2776 N N . LEU B 1 94 ? -11.891 13.219 16.828 1 94.56 94 LEU B N 1
ATOM 2777 C CA . LEU B 1 94 ? -11.258 12.93 15.539 1 94.56 94 LEU B CA 1
ATOM 2778 C C . LEU B 1 94 ? -10.141 11.898 15.703 1 94.56 94 LEU B C 1
ATOM 2780 O O . LEU B 1 94 ? -10.062 10.938 14.93 1 94.56 94 LEU B O 1
ATOM 2784 N N . VAL B 1 95 ? -9.312 12.109 16.688 1 95.12 95 VAL B N 1
ATOM 2785 C CA . VAL B 1 95 ? -8.195 11.211 16.953 1 95.12 95 VAL B CA 1
ATOM 2786 C C . VAL B 1 95 ? -8.719 9.805 17.219 1 95.12 95 VAL B C 1
ATOM 2788 O O . VAL B 1 95 ? -8.219 8.828 16.672 1 95.12 95 VAL B O 1
ATOM 2791 N N . ASP B 1 96 ? -9.75 9.719 18.031 1 96.75 96 ASP B N 1
ATOM 2792 C CA . ASP B 1 96 ? -10.289 8.406 18.359 1 96.75 96 ASP B CA 1
ATOM 2793 C C . ASP B 1 96 ? -10.867 7.719 17.125 1 96.75 96 ASP B C 1
ATOM 2795 O O . ASP B 1 96 ? -10.695 6.512 16.953 1 96.75 96 ASP B O 1
ATOM 2799 N N . VAL B 1 97 ? -11.547 8.492 16.344 1 96.69 97 VAL B N 1
ATOM 2800 C CA . VAL B 1 97 ? -12.141 7.941 15.125 1 96.69 97 VAL B CA 1
ATOM 2801 C C . VAL B 1 97 ? -11.039 7.391 14.219 1 96.69 97 VAL B C 1
ATOM 2803 O O . VAL B 1 97 ? -11.133 6.266 13.719 1 96.69 97 VAL B O 1
ATOM 2806 N N . LEU B 1 98 ? -10.008 8.141 14 1 96.31 98 LEU B N 1
ATOM 2807 C CA . LEU B 1 98 ? -8.906 7.723 13.148 1 96.31 98 LEU B CA 1
ATOM 2808 C C . LEU B 1 98 ? -8.18 6.523 13.742 1 96.31 98 LEU B C 1
ATOM 2810 O O . LEU B 1 98 ? -7.875 5.559 13.039 1 96.31 98 LEU B O 1
ATOM 2814 N N . ARG B 1 99 ? -7.91 6.559 15.023 1 96.69 99 ARG B N 1
ATOM 2815 C CA . ARG B 1 99 ? -7.168 5.492 15.688 1 96.69 99 ARG B CA 1
ATOM 2816 C C . ARG B 1 99 ? -7.953 4.188 15.68 1 96.69 99 ARG B C 1
ATOM 2818 O O . ARG B 1 99 ? -7.457 3.158 15.219 1 96.69 99 ARG B O 1
ATOM 2825 N N . LEU B 1 100 ? -9.195 4.258 16.156 1 95.5 100 LEU B N 1
ATOM 2826 C CA . LEU B 1 100 ? -10 3.049 16.297 1 95.5 100 LEU B CA 1
ATOM 2827 C C . LEU B 1 100 ? -10.445 2.533 14.93 1 95.5 100 LEU B C 1
ATOM 2829 O O . LEU B 1 100 ? -10.484 1.321 14.703 1 95.5 100 LEU B O 1
ATOM 2833 N N . GLY B 1 101 ? -10.789 3.449 14.062 1 94.56 101 GLY B N 1
ATOM 2834 C CA . GLY B 1 101 ? -11.133 3.039 12.711 1 94.56 101 GLY B CA 1
ATOM 2835 C C . GLY B 1 101 ? -9.992 2.346 11.992 1 94.56 101 GLY B C 1
ATOM 2836 O O . GLY B 1 101 ? -10.172 1.273 11.414 1 94.56 101 GLY B O 1
ATOM 2837 N N . GLY B 1 102 ? -8.797 2.994 12.016 1 94.56 102 GLY B N 1
ATOM 2838 C CA . GLY B 1 102 ? -7.629 2.404 11.391 1 94.56 102 GLY B CA 1
ATOM 2839 C C . GLY B 1 102 ? -7.25 1.059 11.977 1 94.56 102 GLY B C 1
ATOM 2840 O O . GLY B 1 102 ? -6.887 0.135 11.242 1 94.56 102 GLY B O 1
ATOM 2841 N N . GLU B 1 103 ? -7.332 0.968 13.258 1 93.88 103 GLU B N 1
ATOM 2842 C CA . GLU B 1 103 ? -7.043 -0.287 13.945 1 93.88 103 GLU B CA 1
ATOM 2843 C C . GLU B 1 103 ? -8 -1.39 13.5 1 93.88 103 GLU B C 1
ATOM 2845 O O . GLU B 1 103 ? -7.578 -2.518 13.234 1 93.88 103 GLU B O 1
ATOM 2850 N N . HIS B 1 104 ? -9.211 -1.077 13.477 1 94 104 HIS B N 1
ATOM 2851 C CA . HIS B 1 104 ? -10.227 -2.045 13.078 1 94 104 HIS B CA 1
ATOM 2852 C C . HIS B 1 104 ? -10.008 -2.51 11.641 1 94 104 HIS B C 1
ATOM 2854 O O . HIS B 1 104 ? -10.016 -3.711 11.367 1 94 104 HIS B O 1
ATOM 2860 N N . ASP B 1 105 ? -9.867 -1.534 10.766 1 93.25 105 ASP B N 1
ATOM 2861 C CA . ASP B 1 105 ? -9.688 -1.872 9.359 1 93.25 105 ASP B CA 1
ATOM 2862 C C . ASP B 1 105 ? -8.484 -2.785 9.156 1 93.25 105 ASP B C 1
ATOM 2864 O O . ASP B 1 105 ? -8.555 -3.758 8.406 1 93.25 105 ASP B O 1
ATOM 2868 N N . PHE B 1 106 ? -7.422 -2.482 9.812 1 94.88 106 PHE B N 1
ATOM 2869 C CA . PHE B 1 106 ? -6.223 -3.303 9.703 1 94.88 106 PHE B CA 1
ATOM 2870 C C . PHE B 1 106 ? -6.477 -4.707 10.242 1 94.88 106 PHE B C 1
ATOM 2872 O O . PHE B 1 106 ? -6.094 -5.695 9.609 1 94.88 106 PHE B O 1
ATOM 2879 N N . ALA B 1 107 ? -7.094 -4.816 11.391 1 92.25 107 ALA B N 1
ATOM 2880 C CA . ALA B 1 107 ? -7.359 -6.105 12.023 1 92.25 107 ALA B CA 1
ATOM 2881 C C . ALA B 1 107 ? -8.211 -6.992 11.117 1 92.25 107 ALA B C 1
ATOM 2883 O O . ALA B 1 107 ? -7.973 -8.203 11.023 1 92.25 107 ALA B O 1
ATOM 2884 N N . VAL B 1 108 ? -9.125 -6.41 10.43 1 90.38 108 VAL B N 1
ATOM 2885 C CA . VAL B 1 108 ? -10.055 -7.152 9.586 1 90.38 108 VAL B CA 1
ATOM 2886 C C . VAL B 1 108 ? -9.336 -7.613 8.312 1 90.38 108 VAL B C 1
ATOM 2888 O O . VAL B 1 108 ? -9.469 -8.773 7.91 1 90.38 108 VAL B O 1
ATOM 2891 N N . LEU B 1 109 ? -8.562 -6.758 7.75 1 89.88 109 LEU B N 1
ATOM 2892 C CA . LEU B 1 109 ? -8.031 -7.027 6.418 1 89.88 109 LEU B CA 1
ATOM 2893 C C . LEU B 1 109 ? -6.68 -7.727 6.5 1 89.88 109 LEU B C 1
ATOM 2895 O O . LEU B 1 109 ? -6.359 -8.562 5.656 1 89.88 109 LEU B O 1
ATOM 2899 N N . ALA B 1 110 ? -5.855 -7.441 7.492 1 89.19 110 ALA B N 1
ATOM 2900 C CA . ALA B 1 110 ? -4.484 -7.945 7.574 1 89.19 110 ALA B CA 1
ATOM 2901 C C . ALA B 1 110 ? -4.469 -9.469 7.727 1 89.19 110 ALA B C 1
ATOM 2903 O O . ALA B 1 110 ? -3.545 -10.133 7.254 1 89.19 110 ALA B O 1
ATOM 2904 N N . ASP B 1 111 ? -5.441 -10.023 8.367 1 84.62 111 ASP B N 1
ATOM 2905 C CA . ASP B 1 111 ? -5.422 -11.461 8.641 1 84.62 111 ASP B CA 1
ATOM 2906 C C . ASP B 1 111 ? -6.402 -12.203 7.738 1 84.62 111 ASP B C 1
ATOM 2908 O O . ASP B 1 111 ? -6.695 -13.383 7.969 1 84.62 111 ASP B O 1
ATOM 2912 N N . SER B 1 112 ? -6.879 -11.547 6.707 1 89 112 SER B N 1
ATOM 2913 C CA . SER B 1 112 ? -7.84 -12.141 5.781 1 89 112 SER B CA 1
ATOM 2914 C C . SER B 1 112 ? -7.141 -12.766 4.582 1 89 112 SER B C 1
ATOM 2916 O O . SER B 1 112 ? -6.602 -12.055 3.729 1 89 112 SER B O 1
ATOM 2918 N N . PRO B 1 113 ? -7.199 -14.125 4.41 1 90 113 PRO B N 1
ATOM 2919 C CA . PRO B 1 113 ? -6.629 -14.75 3.215 1 90 113 PRO B CA 1
ATOM 2920 C C . PRO B 1 113 ? -7.324 -14.305 1.931 1 90 113 PRO B C 1
ATOM 2922 O O . PRO B 1 113 ? -6.688 -14.227 0.877 1 90 113 PRO B O 1
ATOM 2925 N N . ALA B 1 114 ? -8.594 -14.039 2.078 1 91.12 114 ALA B N 1
ATOM 2926 C CA . ALA B 1 114 ? -9.344 -13.562 0.919 1 91.12 114 ALA B CA 1
ATOM 2927 C C . ALA B 1 114 ? -8.797 -12.227 0.422 1 91.12 114 ALA B C 1
ATOM 2929 O O . ALA B 1 114 ? -8.617 -12.031 -0.783 1 91.12 114 ALA B O 1
ATOM 2930 N N . TRP B 1 115 ? -8.5 -11.391 1.398 1 92.31 115 TRP B N 1
ATOM 2931 C CA . TRP B 1 115 ? -7.957 -10.094 1.021 1 92.31 115 TRP B CA 1
ATOM 2932 C C . TRP B 1 115 ? -6.566 -10.242 0.417 1 92.31 115 TRP B C 1
ATOM 2934 O O . TRP B 1 115 ? -6.246 -9.602 -0.585 1 92.31 115 TRP B O 1
ATOM 2944 N N . ARG B 1 116 ? -5.773 -11.062 0.992 1 93.25 116 ARG B N 1
ATOM 2945 C CA . ARG B 1 116 ? -4.438 -11.289 0.457 1 93.25 116 ARG B CA 1
ATOM 2946 C C . ARG B 1 116 ? -4.5 -11.883 -0.946 1 93.25 116 ARG B C 1
ATOM 2948 O O . ARG B 1 116 ? -3.686 -11.547 -1.807 1 93.25 116 ARG B O 1
ATOM 2955 N N . SER B 1 117 ? -5.469 -12.758 -1.195 1 93.25 117 SER B N 1
ATOM 2956 C CA . SER B 1 117 ? -5.672 -13.312 -2.527 1 93.25 117 SER B CA 1
ATOM 2957 C C . SER B 1 117 ? -6.074 -12.234 -3.525 1 93.25 117 SER B C 1
ATOM 2959 O O . SER B 1 117 ? -5.602 -12.227 -4.664 1 93.25 117 SER B O 1
ATOM 2961 N N . TYR B 1 118 ? -6.891 -11.359 -3.051 1 94.12 118 TYR B N 1
ATOM 2962 C CA . TYR B 1 118 ? -7.305 -10.234 -3.877 1 94.12 118 TYR B CA 1
ATOM 2963 C C . TYR B 1 118 ? -6.105 -9.375 -4.266 1 94.12 118 TYR B C 1
ATOM 2965 O O . TYR B 1 118 ? -5.957 -9 -5.43 1 94.12 118 TYR B O 1
ATOM 2973 N N . LEU B 1 119 ? -5.199 -9.109 -3.324 1 94.94 119 LEU B N 1
ATOM 2974 C CA . LEU B 1 119 ? -3.994 -8.328 -3.578 1 94.94 119 LEU B CA 1
ATOM 2975 C C . LEU B 1 119 ? -3.037 -9.094 -4.488 1 94.94 119 LEU B C 1
ATOM 2977 O O . LEU B 1 119 ? -2.354 -8.492 -5.32 1 94.94 119 LEU B O 1
ATOM 2981 N N . ALA B 1 120 ? -3.002 -10.398 -4.32 1 95.5 120 ALA B N 1
ATOM 2982 C CA . ALA B 1 120 ? -2.18 -11.219 -5.203 1 95.5 120 ALA B CA 1
ATOM 2983 C C . ALA B 1 120 ? -2.631 -11.086 -6.656 1 95.5 120 ALA B C 1
ATOM 2985 O O . ALA B 1 120 ? -1.801 -11.031 -7.566 1 95.5 120 ALA B O 1
ATOM 2986 N N . LEU B 1 121 ? -3.91 -11.055 -6.852 1 95.12 121 LEU B N 1
ATOM 2987 C CA . LEU B 1 121 ? -4.441 -10.883 -8.203 1 95.12 121 LEU B CA 1
ATOM 2988 C C . LEU B 1 121 ? -4.043 -9.523 -8.773 1 95.12 121 LEU B C 1
ATOM 2990 O O . LEU B 1 121 ? -3.711 -9.422 -9.953 1 95.12 121 LEU B O 1
ATOM 2994 N N . HIS B 1 122 ? -4.062 -8.484 -7.922 1 94.94 122 HIS B N 1
ATOM 2995 C CA . HIS B 1 122 ? -3.611 -7.168 -8.367 1 94.94 122 HIS B CA 1
ATOM 2996 C C . HIS B 1 122 ? -2.172 -7.219 -8.867 1 94.94 122 HIS B C 1
ATOM 2998 O O . HIS B 1 122 ? -1.853 -6.637 -9.906 1 94.94 122 HIS B O 1
ATOM 3004 N N . ALA B 1 123 ? -1.394 -7.949 -8.141 1 94.69 123 ALA B N 1
ATOM 3005 C CA . ALA B 1 123 ? 0.039 -7.98 -8.422 1 94.69 123 ALA B CA 1
ATOM 3006 C C . ALA B 1 123 ? 0.331 -8.812 -9.664 1 94.69 123 ALA B C 1
ATOM 3008 O O . ALA B 1 123 ? 1.349 -8.609 -10.336 1 94.69 123 ALA B O 1
ATOM 3009 N N . THR B 1 124 ? -0.599 -9.75 -10.062 1 94.88 124 THR B N 1
ATOM 3010 C CA . THR B 1 124 ? -0.19 -10.773 -11.016 1 94.88 124 THR B CA 1
ATOM 3011 C C . THR B 1 124 ? -1.052 -10.711 -12.273 1 94.88 124 THR B C 1
ATOM 3013 O O . THR B 1 124 ? -0.757 -11.375 -13.273 1 94.88 124 THR B O 1
ATOM 3016 N N . VAL B 1 125 ? -2.105 -9.922 -12.273 1 94.19 125 VAL B N 1
ATOM 3017 C CA . VAL B 1 125 ? -3.08 -9.969 -13.359 1 94.19 125 VAL B CA 1
ATOM 3018 C C . VAL B 1 125 ? -2.389 -9.664 -14.688 1 94.19 125 VAL B C 1
ATOM 3020 O O . VAL B 1 125 ? -2.711 -10.266 -15.711 1 94.19 125 VAL B O 1
ATOM 3023 N N . GLN B 1 126 ? -1.432 -8.766 -14.711 1 91 126 GLN B N 1
ATOM 3024 C CA . GLN B 1 126 ? -0.758 -8.383 -15.945 1 91 126 GLN B CA 1
ATOM 3025 C C . GLN B 1 126 ? 0.182 -9.484 -16.422 1 91 126 GLN B C 1
ATOM 3027 O O . GLN B 1 126 ? 0.646 -9.453 -17.562 1 91 126 GLN B O 1
ATOM 3032 N N . SER B 1 127 ? 0.499 -10.414 -15.555 1 89.81 127 SER B N 1
ATOM 3033 C CA . SER B 1 127 ? 1.403 -11.508 -15.898 1 89.81 127 SER B CA 1
ATOM 3034 C C . SER B 1 127 ? 0.637 -12.703 -16.453 1 89.81 127 SER B C 1
ATOM 3036 O O . SER B 1 127 ? 1.241 -13.68 -16.906 1 89.81 127 SER B O 1
ATOM 3038 N N . LEU B 1 128 ? -0.7 -12.68 -16.391 1 89.38 128 LEU B N 1
ATOM 3039 C CA . LEU B 1 128 ? -1.49 -13.703 -17.062 1 89.38 128 LEU B CA 1
ATOM 3040 C C . LEU B 1 128 ? -1.253 -13.664 -18.578 1 89.38 128 LEU B C 1
ATOM 3042 O O . LEU B 1 128 ? -1 -12.602 -19.141 1 89.38 128 LEU B O 1
ATOM 3046 N N . PRO B 1 129 ? -1.335 -14.812 -19.172 1 87.44 129 PRO B N 1
ATOM 3047 C CA . PRO B 1 129 ? -1.217 -14.797 -20.625 1 87.44 129 PRO B CA 1
ATOM 3048 C C . PRO B 1 129 ? -2.232 -13.867 -21.297 1 87.44 129 PRO B C 1
ATOM 3050 O O . PRO B 1 129 ? -3.385 -13.797 -20.859 1 87.44 129 PRO B O 1
ATOM 3053 N N . PRO B 1 130 ? -1.715 -13.117 -22.297 1 90.69 130 PRO B N 1
ATOM 3054 C CA . PRO B 1 130 ? -2.66 -12.25 -23 1 90.69 130 PRO B CA 1
ATOM 3055 C C . PRO B 1 130 ? -3.848 -13.016 -23.578 1 90.69 130 PRO B C 1
ATOM 3057 O O . PRO B 1 130 ? -3.691 -14.141 -24.047 1 90.69 130 PRO B O 1
ATOM 3060 N N . GLY B 1 131 ? -5.051 -12.492 -23.422 1 93.75 131 GLY B N 1
ATOM 3061 C CA . GLY B 1 131 ? -6.258 -13.133 -23.906 1 93.75 131 GLY B CA 1
ATOM 3062 C C . GLY B 1 131 ? -7.5 -12.742 -23.141 1 93.75 131 GLY B C 1
ATOM 3063 O O . GLY B 1 131 ? -7.477 -11.797 -22.344 1 93.75 131 GLY B O 1
ATOM 3064 N N . GLU B 1 132 ? -8.5 -13.453 -23.375 1 94.56 132 GLU B N 1
ATOM 3065 C CA . GLU B 1 132 ? -9.812 -13.125 -22.828 1 94.56 132 GLU B CA 1
ATOM 3066 C C . GLU B 1 132 ? -9.812 -13.25 -21.297 1 94.56 132 GLU B C 1
ATOM 3068 O O . GLU B 1 132 ? -10.406 -12.43 -20.609 1 94.56 132 GLU B O 1
ATOM 3073 N N . LEU B 1 133 ? -9.172 -14.258 -20.844 1 93.38 133 LEU B N 1
ATOM 3074 C CA . LEU B 1 133 ? -9.156 -14.469 -19.406 1 93.38 133 LEU B CA 1
ATOM 3075 C C . LEU B 1 133 ? -8.516 -13.289 -18.688 1 93.38 133 LEU B C 1
ATOM 3077 O O . LEU B 1 133 ? -9.078 -12.766 -17.719 1 93.38 133 LEU B O 1
ATOM 3081 N N . ARG B 1 134 ? -7.324 -12.906 -19.156 1 94 134 ARG B N 1
ATOM 3082 C CA . ARG B 1 134 ? -6.652 -11.758 -18.547 1 94 134 ARG B CA 1
ATOM 3083 C C . ARG B 1 134 ? -7.539 -10.523 -18.594 1 94 134 ARG B C 1
ATOM 3085 O O . ARG B 1 134 ? -7.676 -9.812 -17.594 1 94 134 ARG B O 1
ATOM 3092 N N . ASP B 1 135 ? -8.156 -10.273 -19.688 1 96.19 135 ASP B N 1
ATOM 3093 C CA . ASP B 1 135 ? -9 -9.086 -19.844 1 96.19 135 ASP B CA 1
ATOM 3094 C C . ASP B 1 135 ? -10.195 -9.125 -18.906 1 96.19 135 ASP B C 1
ATOM 3096 O O . ASP B 1 135 ? -10.547 -8.109 -18.297 1 96.19 135 ASP B O 1
ATOM 3100 N N . ASP B 1 136 ? -10.75 -10.273 -18.812 1 95.88 136 ASP B N 1
ATOM 3101 C CA . ASP B 1 136 ? -11.922 -10.43 -17.953 1 95.88 136 ASP B CA 1
ATOM 3102 C C . ASP B 1 136 ? -11.562 -10.242 -16.484 1 95.88 136 ASP B C 1
ATOM 3104 O O . ASP B 1 136 ? -12.281 -9.555 -15.758 1 95.88 136 ASP B O 1
ATOM 3108 N N . VAL B 1 137 ? -10.5 -10.828 -16.062 1 95.62 137 VAL B N 1
ATOM 3109 C CA . VAL B 1 137 ? -10.07 -10.711 -14.672 1 95.62 137 VAL B CA 1
ATOM 3110 C C . VAL B 1 137 ? -9.688 -9.266 -14.367 1 95.62 137 VAL B C 1
ATOM 3112 O O . VAL B 1 137 ? -10.094 -8.719 -13.336 1 95.62 137 VAL B O 1
ATOM 3115 N N . ALA B 1 138 ? -8.969 -8.656 -15.297 1 96.06 138 ALA B N 1
ATOM 3116 C CA . ALA B 1 138 ? -8.578 -7.262 -15.125 1 96.06 138 ALA B CA 1
ATOM 3117 C C . ALA B 1 138 ? -9.797 -6.355 -15.023 1 96.06 138 ALA B C 1
ATOM 3119 O O . ALA B 1 138 ? -9.844 -5.461 -14.172 1 96.06 138 ALA B O 1
ATOM 3120 N N . SER B 1 139 ? -10.75 -6.621 -15.859 1 96 139 SER B N 1
ATOM 3121 C CA . SER B 1 139 ? -11.977 -5.816 -15.852 1 96 139 SER B CA 1
ATOM 3122 C C . SER B 1 139 ? -12.75 -6 -14.555 1 96 139 SER B C 1
ATOM 3124 O O . SER B 1 139 ? -13.258 -5.031 -13.984 1 96 139 SER B O 1
ATOM 3126 N N . ALA B 1 140 ? -12.844 -7.23 -14.109 1 95.31 140 ALA B N 1
ATOM 3127 C CA . ALA B 1 140 ? -13.539 -7.52 -12.852 1 95.31 140 ALA B CA 1
ATOM 3128 C C . ALA B 1 140 ? -12.836 -6.848 -11.672 1 95.31 140 ALA B C 1
ATOM 3130 O O . ALA B 1 140 ? -13.492 -6.281 -10.797 1 95.31 140 ALA B O 1
ATOM 3131 N N . LEU B 1 141 ? -11.547 -6.875 -11.672 1 95.62 141 LEU B N 1
ATOM 3132 C CA . LEU B 1 141 ? -10.766 -6.223 -10.625 1 95.62 141 LEU B CA 1
ATOM 3133 C C . LEU B 1 141 ? -10.992 -4.715 -10.641 1 95.62 141 LEU B C 1
ATOM 3135 O O . LEU B 1 141 ? -11.172 -4.098 -9.586 1 95.62 141 LEU B O 1
ATOM 3139 N N . ALA B 1 142 ? -10.977 -4.16 -11.82 1 95.38 142 ALA B N 1
ATOM 3140 C CA . ALA B 1 142 ? -11.164 -2.717 -11.953 1 95.38 142 ALA B CA 1
ATOM 3141 C C . ALA B 1 142 ? -12.531 -2.293 -11.43 1 95.38 142 ALA B C 1
ATOM 3143 O O . ALA B 1 142 ? -12.648 -1.303 -10.703 1 95.38 142 ALA B O 1
ATOM 3144 N N . GLU B 1 143 ? -13.508 -3.049 -11.789 1 93.81 143 GLU B N 1
ATOM 3145 C CA . GLU B 1 143 ? -14.859 -2.748 -11.336 1 93.81 143 GLU B CA 1
ATOM 3146 C C . GLU B 1 143 ? -14.969 -2.857 -9.82 1 93.81 143 GLU B C 1
ATOM 3148 O O . GLU B 1 143 ? -15.539 -1.979 -9.172 1 93.81 143 GLU B O 1
ATOM 3153 N N . SER B 1 144 ? -14.453 -3.943 -9.297 1 93.38 144 SER B N 1
ATOM 3154 C CA . SER B 1 144 ? -14.461 -4.148 -7.852 1 93.38 144 SER B CA 1
ATOM 3155 C C . SER B 1 144 ? -13.703 -3.039 -7.133 1 93.38 144 SER B C 1
ATOM 3157 O O . SER B 1 144 ? -14.164 -2.52 -6.117 1 93.38 144 SER B O 1
ATOM 3159 N N . GLU B 1 145 ? -12.578 -2.658 -7.691 1 93.38 145 GLU B N 1
ATOM 3160 C CA . GLU B 1 145 ? -11.75 -1.627 -7.078 1 93.38 145 GLU B CA 1
ATOM 3161 C C . GLU B 1 145 ? -12.453 -0.271 -7.094 1 93.38 145 GLU B C 1
ATOM 3163 O O . GLU B 1 145 ? -12.414 0.465 -6.105 1 93.38 145 GLU B O 1
ATOM 3168 N N . ARG B 1 146 ? -13.086 0.054 -8.18 1 92.75 146 ARG B N 1
ATOM 3169 C CA . ARG B 1 146 ? -13.82 1.312 -8.266 1 92.75 146 ARG B CA 1
ATOM 3170 C C . ARG B 1 146 ? -14.945 1.364 -7.238 1 92.75 146 ARG B C 1
ATOM 3172 O O . ARG B 1 146 ? -15.148 2.389 -6.582 1 92.75 146 ARG B O 1
ATOM 3179 N N . GLY B 1 147 ? -15.68 0.221 -7.121 1 91.12 147 GLY B N 1
ATOM 3180 C CA . GLY B 1 147 ? -16.719 0.152 -6.102 1 91.12 147 GLY B CA 1
ATOM 3181 C C . GLY B 1 147 ? -16.172 0.286 -4.691 1 91.12 147 GLY B C 1
ATOM 3182 O O . GLY B 1 147 ? -16.75 0.991 -3.861 1 91.12 147 GLY B O 1
ATOM 3183 N N . PHE B 1 148 ? -15.062 -0.302 -4.465 1 92.19 148 PHE B N 1
ATOM 3184 C CA . PHE B 1 148 ? -14.406 -0.233 -3.168 1 92.19 148 PHE B CA 1
ATOM 3185 C C . PHE B 1 148 ? -13.992 1.199 -2.844 1 92.19 148 PHE B C 1
ATOM 3187 O O . PHE B 1 148 ? -14.328 1.722 -1.779 1 92.19 148 PHE B O 1
ATOM 3194 N N . LEU B 1 149 ? -13.312 1.818 -3.764 1 93.25 149 LEU B N 1
ATOM 3195 C CA . LEU B 1 149 ? -12.805 3.172 -3.555 1 93.25 149 LEU B CA 1
ATOM 3196 C C . LEU B 1 149 ? -13.961 4.156 -3.375 1 93.25 149 LEU B C 1
ATOM 3198 O O . LEU B 1 149 ? -13.867 5.086 -2.572 1 93.25 149 LEU B O 1
ATOM 3202 N N . GLU B 1 150 ? -15.016 3.947 -4.109 1 93.38 150 GLU B N 1
ATOM 3203 C CA . GLU B 1 150 ? -16.188 4.809 -3.965 1 93.38 150 GLU B CA 1
ATOM 3204 C C . GLU B 1 150 ? -16.766 4.715 -2.561 1 93.38 150 GLU B C 1
ATOM 3206 O O . GLU B 1 150 ? -17.156 5.727 -1.972 1 93.38 150 GLU B O 1
ATOM 3211 N N . ARG B 1 151 ? -16.859 3.555 -2.031 1 92.44 151 ARG B N 1
ATOM 3212 C CA . ARG B 1 151 ? -17.391 3.361 -0.685 1 92.44 151 ARG B CA 1
ATOM 3213 C C . ARG B 1 151 ? -16.5 4.02 0.357 1 92.44 151 ARG B C 1
ATOM 3215 O O . ARG B 1 151 ? -16.984 4.668 1.284 1 92.44 151 ARG B O 1
ATOM 3222 N N . VAL B 1 152 ? -15.203 3.84 0.211 1 94.5 152 VAL B N 1
ATOM 3223 C CA . VAL B 1 152 ? -14.258 4.441 1.146 1 94.5 152 VAL B CA 1
ATOM 3224 C C . VAL B 1 152 ? -14.344 5.965 1.059 1 94.5 152 VAL B C 1
ATOM 3226 O O . VAL B 1 152 ? -14.359 6.648 2.084 1 94.5 152 VAL B O 1
ATOM 3229 N N . ALA B 1 153 ? -14.375 6.449 -0.17 1 96.12 153 ALA B N 1
ATOM 3230 C CA . ALA B 1 153 ? -14.492 7.891 -0.38 1 96.12 153 ALA B CA 1
ATOM 3231 C C . ALA B 1 153 ? -15.742 8.445 0.296 1 96.12 153 ALA B C 1
ATOM 3233 O O . ALA B 1 153 ? -15.68 9.469 0.986 1 96.12 153 ALA B O 1
ATOM 3234 N N . THR B 1 154 ? -16.844 7.773 0.084 1 95 154 THR B N 1
ATOM 3235 C CA . THR B 1 154 ? -18.109 8.188 0.674 1 95 154 THR B CA 1
ATOM 3236 C C . THR B 1 154 ? -18.031 8.172 2.197 1 95 154 THR B C 1
ATOM 3238 O O . THR B 1 154 ? -18.547 9.078 2.863 1 95 154 THR B O 1
ATOM 3241 N N . SER B 1 155 ? -17.422 7.176 2.725 1 94.88 155 SER B N 1
ATOM 3242 C CA . SER B 1 155 ? -17.25 7.062 4.172 1 94.88 155 SER B CA 1
ATOM 3243 C C . SER B 1 155 ? -16.422 8.211 4.723 1 94.88 155 SER B C 1
ATOM 3245 O O . SER B 1 155 ? -16.812 8.852 5.703 1 94.88 155 SER B O 1
ATOM 3247 N N . TRP B 1 156 ? -15.289 8.492 4.125 1 95.69 156 TRP B N 1
ATOM 3248 C CA . TRP B 1 156 ? -14.422 9.578 4.566 1 95.69 156 TRP B CA 1
ATOM 3249 C C . TRP B 1 156 ? -15.141 10.922 4.492 1 95.69 156 TRP B C 1
ATOM 3251 O O . TRP B 1 156 ? -15.039 11.734 5.41 1 95.69 156 TRP B O 1
ATOM 3261 N N . GLU B 1 157 ? -15.797 11.109 3.414 1 95.5 157 GLU B N 1
ATOM 3262 C CA . GLU B 1 157 ? -16.547 12.352 3.24 1 95.5 157 GLU B CA 1
ATOM 3263 C C . GLU B 1 157 ? -17.625 12.508 4.305 1 95.5 157 GLU B C 1
ATOM 3265 O O . GLU B 1 157 ? -17.766 13.57 4.91 1 95.5 157 GLU B O 1
ATOM 3270 N N . ARG B 1 158 ? -18.359 11.461 4.504 1 94.31 158 ARG B N 1
ATOM 3271 C CA . ARG B 1 158 ? -19.453 11.477 5.469 1 94.31 158 ARG B CA 1
ATOM 3272 C C . ARG B 1 158 ? -18.938 11.789 6.871 1 94.31 158 ARG B C 1
ATOM 3274 O O . ARG B 1 158 ? -19.422 12.719 7.52 1 94.31 158 ARG B O 1
ATOM 3281 N N . TRP B 1 159 ? -18 11.125 7.344 1 95 159 TRP B N 1
ATOM 3282 C CA . TRP B 1 159 ? -17.547 11.25 8.727 1 95 159 TRP B CA 1
ATOM 3283 C C . TRP B 1 159 ? -16.766 12.547 8.93 1 95 159 TRP B C 1
ATOM 3285 O O . TRP B 1 159 ? -16.906 13.211 9.961 1 95 159 TRP B O 1
ATOM 3295 N N . ALA B 1 160 ? -15.883 12.898 7.938 1 95.5 160 ALA B N 1
ATOM 3296 C CA . ALA B 1 160 ? -15.211 14.195 8.023 1 95.5 160 ALA B CA 1
ATOM 3297 C C . ALA B 1 160 ? -16.234 15.336 8.109 1 95.5 160 ALA B C 1
ATOM 3299 O O . ALA B 1 160 ? -16.094 16.234 8.938 1 95.5 160 ALA B O 1
ATOM 3300 N N . GLY B 1 161 ? -17.266 15.219 7.273 1 94.12 161 GLY B N 1
ATOM 3301 C CA . GLY B 1 161 ? -18.312 16.234 7.281 1 94.12 161 GLY B CA 1
ATOM 3302 C C . GLY B 1 161 ? -19.062 16.297 8.594 1 94.12 161 GLY B C 1
ATOM 3303 O O . GLY B 1 161 ? -19.328 17.391 9.109 1 94.12 161 GLY B O 1
ATOM 3304 N N . LEU B 1 162 ? -19.375 15.188 9.109 1 93.88 162 LEU B N 1
ATOM 3305 C CA . LEU B 1 162 ? -20.109 15.125 10.375 1 93.88 162 LEU B CA 1
ATOM 3306 C C . LEU B 1 162 ? -19.266 15.695 11.508 1 93.88 162 LEU B C 1
ATOM 3308 O O . LEU B 1 162 ? -19.797 16.328 12.43 1 93.88 162 LEU B O 1
ATOM 3312 N N . LEU B 1 163 ? -17.984 15.562 11.445 1 94.38 163 LEU B N 1
ATOM 3313 C CA . LEU B 1 163 ? -17.078 16.031 12.484 1 94.38 163 LEU B CA 1
ATOM 3314 C C . LEU B 1 163 ? -16.609 17.453 12.195 1 94.38 163 LEU B C 1
ATOM 3316 O O . LEU B 1 163 ? -15.703 17.969 12.859 1 94.38 163 LEU B O 1
ATOM 3320 N N . GLY B 1 164 ? -17.219 18.062 11.164 1 94.5 164 GLY B N 1
ATOM 3321 C CA . GLY B 1 164 ? -16.984 19.469 10.891 1 94.5 164 GLY B CA 1
ATOM 3322 C C . GLY B 1 164 ? -15.672 19.734 10.164 1 94.5 164 GLY B C 1
ATOM 3323 O O . GLY B 1 164 ? -15.031 20.75 10.375 1 94.5 164 GLY B O 1
ATOM 3324 N N . HIS B 1 165 ? -15.227 18.766 9.406 1 95.5 165 HIS B N 1
ATOM 3325 C CA . HIS B 1 165 ? -14.016 18.922 8.609 1 95.5 165 HIS B CA 1
ATOM 3326 C C . HIS B 1 165 ? -14.336 18.922 7.117 1 95.5 165 HIS B C 1
ATOM 3328 O O . HIS B 1 165 ? -15.336 18.344 6.688 1 95.5 165 HIS B O 1
ATOM 3334 N N . ARG B 1 166 ? -13.594 19.625 6.391 1 95.44 166 ARG B N 1
ATOM 3335 C CA . ARG B 1 166 ? -13.695 19.672 4.938 1 95.44 166 ARG B CA 1
ATOM 3336 C C . ARG B 1 166 ? -12.328 19.5 4.285 1 95.44 166 ARG B C 1
ATOM 3338 O O . ARG B 1 166 ? -11.297 19.703 4.934 1 95.44 166 ARG B O 1
ATOM 3345 N N . ILE B 1 167 ? -12.359 19.094 3.066 1 95.06 167 ILE B N 1
ATOM 3346 C CA . ILE B 1 167 ? -11.125 19.109 2.293 1 95.06 167 ILE B CA 1
ATOM 3347 C C . ILE B 1 167 ? -10.633 20.547 2.115 1 95.06 167 ILE B C 1
ATOM 3349 O O . ILE B 1 167 ? -11.414 21.438 1.787 1 95.06 167 ILE B O 1
ATOM 3353 N N . ARG B 1 168 ? -9.344 20.75 2.494 1 93 168 ARG B N 1
ATOM 3354 C CA . ARG B 1 168 ? -8.773 22.078 2.365 1 93 168 ARG B CA 1
ATOM 3355 C C . ARG B 1 168 ? -9.062 22.672 0.989 1 93 168 ARG B C 1
ATOM 3357 O O . ARG B 1 168 ? -8.766 22.062 -0.034 1 93 168 ARG B O 1
ATOM 3364 N N . PRO B 1 169 ? -9.648 23.766 1.113 1 86.75 169 PRO B N 1
ATOM 3365 C CA . PRO B 1 169 ? -9.922 24.406 -0.177 1 86.75 169 PRO B CA 1
ATOM 3366 C C . PRO B 1 169 ? -8.648 24.719 -0.963 1 86.75 169 PRO B C 1
ATOM 3368 O O . PRO B 1 169 ? -7.629 25.078 -0.375 1 86.75 169 PRO B O 1
ATOM 3371 N N . GLY B 1 170 ? -8.555 24.453 -2.199 1 79.19 170 GLY B N 1
ATOM 3372 C CA . GLY B 1 170 ? -7.402 24.75 -3.033 1 79.19 170 GLY B CA 1
ATOM 3373 C C . GLY B 1 170 ? -6.48 23.562 -3.229 1 79.19 170 GLY B C 1
ATOM 3374 O O . GLY B 1 170 ? -5.566 23.609 -4.055 1 79.19 170 GLY B O 1
ATOM 3375 N N . LEU B 1 171 ? -6.504 22.438 -2.35 1 84.25 171 LEU B N 1
ATOM 3376 C CA . LEU B 1 171 ? -5.648 21.266 -2.484 1 84.25 171 LEU B CA 1
ATOM 3377 C C . LEU B 1 171 ? -6.008 20.469 -3.736 1 84.25 171 LEU B C 1
ATOM 3379 O O . LEU B 1 171 ? -5.164 19.75 -4.289 1 84.25 171 LEU B O 1
ATOM 3383 N N . GLY B 1 172 ? -6.895 20.781 -4.523 1 83.62 172 GLY B N 1
ATOM 3384 C CA . GLY B 1 172 ? -7.297 20.125 -5.754 1 83.62 172 GLY B CA 1
ATOM 3385 C C . GLY B 1 172 ? -7.516 18.625 -5.578 1 83.62 172 GLY B C 1
ATOM 3386 O O . GLY B 1 172 ? -7.445 17.875 -6.547 1 83.62 172 GLY B O 1
ATOM 3387 N N . VAL B 1 173 ? -7.59 18.141 -4.348 1 90.19 173 VAL B N 1
ATOM 3388 C CA . VAL B 1 173 ? -7.82 16.719 -4.09 1 90.19 173 VAL B CA 1
ATOM 3389 C C . VAL B 1 173 ? -9.312 16.469 -3.873 1 90.19 173 VAL B C 1
ATOM 3391 O O . VAL B 1 173 ? -10.062 17.406 -3.564 1 90.19 173 VAL B O 1
ATOM 3394 N N . THR B 1 174 ? -9.758 15.281 -4.211 1 92.44 174 THR B N 1
ATOM 3395 C CA . THR B 1 174 ? -11.141 14.852 -4.066 1 92.44 174 THR B CA 1
ATOM 3396 C C . THR B 1 174 ? -11.258 13.734 -3.031 1 92.44 174 THR B C 1
ATOM 3398 O O . THR B 1 174 ? -10.25 13.188 -2.582 1 92.44 174 THR B O 1
ATOM 3401 N N . PRO B 1 175 ? -12.5 13.453 -2.57 1 93.75 175 PRO B N 1
ATOM 3402 C CA . PRO B 1 175 ? -12.688 12.297 -1.688 1 93.75 175 PRO B CA 1
ATOM 3403 C C . PRO B 1 175 ? -12.133 11.008 -2.285 1 93.75 175 PRO B C 1
ATOM 3405 O O . PRO B 1 175 ? -11.648 10.141 -1.552 1 93.75 175 PRO B O 1
ATOM 3408 N N . ALA B 1 176 ? -12.172 10.938 -3.566 1 94.25 176 ALA B N 1
ATOM 3409 C CA . ALA B 1 176 ? -11.609 9.773 -4.234 1 94.25 176 ALA B CA 1
ATOM 3410 C C . ALA B 1 176 ? -10.102 9.695 -4.035 1 94.25 176 ALA B C 1
ATOM 3412 O O . ALA B 1 176 ? -9.539 8.609 -3.871 1 94.25 176 ALA B O 1
ATOM 3413 N N . THR B 1 177 ? -9.438 10.828 -4.027 1 94.56 177 THR B N 1
ATOM 3414 C CA . THR B 1 177 ? -8 10.883 -3.789 1 94.56 177 THR B CA 1
ATOM 3415 C C . THR B 1 177 ? -7.668 10.414 -2.375 1 94.56 177 THR B C 1
ATOM 3417 O O . THR B 1 177 ? -6.723 9.648 -2.176 1 94.56 177 THR B O 1
ATOM 3420 N N . VAL B 1 178 ? -8.484 10.852 -1.449 1 95.88 178 VAL B N 1
ATOM 3421 C CA . VAL B 1 178 ? -8.312 10.461 -0.056 1 95.88 178 VAL B CA 1
ATOM 3422 C C . VAL B 1 178 ? -8.461 8.945 0.074 1 95.88 178 VAL B C 1
ATOM 3424 O O . VAL B 1 178 ? -7.637 8.281 0.712 1 95.88 178 VAL B O 1
ATOM 3427 N N . ALA B 1 179 ? -9.469 8.43 -0.556 1 95.75 179 ALA B N 1
ATOM 3428 C CA . ALA B 1 179 ? -9.734 6.996 -0.533 1 95.75 179 ALA B CA 1
ATOM 3429 C C . ALA B 1 179 ? -8.555 6.219 -1.118 1 95.75 179 ALA B C 1
ATOM 3431 O O . ALA B 1 179 ? -8.141 5.199 -0.562 1 95.75 179 ALA B O 1
ATOM 3432 N N . THR B 1 180 ? -8.055 6.715 -2.242 1 96.81 180 THR B N 1
ATOM 3433 C CA . THR B 1 180 ? -6.941 6.047 -2.904 1 96.81 180 THR B CA 1
ATOM 3434 C C . THR B 1 180 ? -5.707 6.027 -2.004 1 96.81 180 THR B C 1
ATOM 3436 O O . THR B 1 180 ? -5.102 4.973 -1.795 1 96.81 180 THR B O 1
ATOM 3439 N N . LEU B 1 181 ? -5.391 7.125 -1.389 1 97.12 181 LEU B N 1
ATOM 3440 C CA . LEU B 1 181 ? -4.211 7.223 -0.536 1 97.12 181 LEU B CA 1
ATOM 3441 C C . LEU B 1 181 ? -4.367 6.363 0.714 1 97.12 181 LEU B C 1
ATOM 3443 O O . LEU B 1 181 ? -3.461 5.609 1.069 1 97.12 181 LEU B O 1
ATOM 3447 N N . ALA B 1 182 ? -5.496 6.465 1.355 1 96.56 182 ALA B N 1
ATOM 3448 C CA . ALA B 1 182 ? -5.734 5.707 2.58 1 96.56 182 ALA B CA 1
ATOM 3449 C C . ALA B 1 182 ? -5.746 4.207 2.299 1 96.56 182 ALA B C 1
ATOM 3451 O O . ALA B 1 182 ? -5.152 3.424 3.047 1 96.56 182 ALA B O 1
ATOM 3452 N N . SER B 1 183 ? -6.383 3.791 1.201 1 95.5 183 SER B N 1
ATOM 3453 C CA . SER B 1 183 ? -6.465 2.381 0.838 1 95.5 183 SER B CA 1
ATOM 3454 C C . SER B 1 183 ? -5.094 1.832 0.45 1 95.5 183 SER B C 1
ATOM 3456 O O . SER B 1 183 ? -4.77 0.683 0.758 1 95.5 183 SER B O 1
ATOM 3458 N N . ALA B 1 184 ? -4.363 2.676 -0.263 1 97.31 184 ALA B N 1
ATOM 3459 C CA . ALA B 1 184 ? -3.018 2.26 -0.649 1 97.31 184 ALA B CA 1
ATOM 3460 C C . ALA B 1 184 ? -2.16 1.967 0.579 1 97.31 184 ALA B C 1
ATOM 3462 O O . ALA B 1 184 ? -1.476 0.942 0.637 1 97.31 184 ALA B O 1
ATOM 3463 N N . SER B 1 185 ? -2.201 2.852 1.516 1 97.31 185 SER B N 1
ATOM 3464 C CA . SER B 1 185 ? -1.444 2.67 2.75 1 97.31 185 SER B CA 1
ATOM 3465 C C . SER B 1 185 ? -1.837 1.377 3.455 1 97.31 185 SER B C 1
ATOM 3467 O O . SER B 1 185 ? -0.973 0.597 3.859 1 97.31 185 SER B O 1
ATOM 3469 N N . LEU B 1 186 ? -3.074 1.126 3.586 1 95.88 186 LEU B N 1
ATOM 3470 C CA . LEU B 1 186 ? -3.566 -0.066 4.266 1 95.88 186 LEU B CA 1
ATOM 3471 C C . LEU B 1 186 ? -3.156 -1.329 3.518 1 95.88 186 LEU B C 1
ATOM 3473 O O . LEU B 1 186 ? -2.732 -2.311 4.133 1 95.88 186 LEU B O 1
ATOM 3477 N N . ARG B 1 187 ? -3.26 -1.286 2.221 1 95.94 187 ARG B N 1
ATOM 3478 C CA . ARG B 1 187 ? -2.861 -2.43 1.407 1 95.94 187 ARG B CA 1
ATOM 3479 C C . ARG B 1 187 ? -1.384 -2.752 1.602 1 95.94 187 ARG B C 1
ATOM 3481 O O . ARG B 1 187 ? -1.016 -3.912 1.794 1 95.94 187 ARG B O 1
ATOM 3488 N N . GLY B 1 188 ? -0.625 -1.691 1.539 1 97.12 188 GLY B N 1
ATOM 3489 C CA . GLY B 1 188 ? 0.8 -1.899 1.74 1 97.12 188 GLY B CA 1
ATOM 3490 C C . GLY B 1 188 ? 1.132 -2.471 3.105 1 97.12 188 GLY B C 1
ATOM 3491 O O . GLY B 1 188 ? 1.944 -3.393 3.219 1 97.12 188 GLY B O 1
ATOM 3492 N N . LEU B 1 189 ? 0.521 -1.966 4.129 1 97 189 LEU B N 1
ATOM 3493 C CA . LEU B 1 189 ? 0.776 -2.434 5.484 1 97 189 LEU B CA 1
ATOM 3494 C C . LEU B 1 189 ? 0.352 -3.889 5.648 1 97 189 LEU B C 1
ATOM 3496 O O . LEU B 1 189 ? 1.015 -4.66 6.348 1 97 189 LEU B O 1
ATOM 3500 N N . THR B 1 190 ? -0.767 -4.273 5.035 1 94.94 190 THR B N 1
ATOM 3501 C CA . THR B 1 190 ? -1.232 -5.652 5.113 1 94.94 190 THR B CA 1
ATOM 3502 C C . THR B 1 190 ? -0.217 -6.605 4.484 1 94.94 190 THR B C 1
ATOM 3504 O O . THR B 1 190 ? 0.085 -7.66 5.047 1 94.94 190 THR B O 1
ATOM 3507 N N . LEU B 1 191 ? 0.314 -6.227 3.379 1 95.88 191 LEU B N 1
ATOM 3508 C CA . LEU B 1 191 ? 1.329 -7.043 2.721 1 95.88 191 LEU B CA 1
ATOM 3509 C C . LEU B 1 191 ? 2.582 -7.152 3.584 1 95.88 191 LEU B C 1
ATOM 3511 O O . LEU B 1 191 ? 3.129 -8.242 3.756 1 95.88 191 LEU B O 1
ATOM 3515 N N . MET B 1 192 ? 2.953 -6.055 4.129 1 96.19 192 MET B N 1
ATOM 3516 C CA . MET B 1 192 ? 4.176 -6.016 4.926 1 96.19 192 MET B CA 1
ATOM 3517 C C . MET B 1 192 ? 3.996 -6.781 6.234 1 96.19 192 MET B C 1
ATOM 3519 O O . MET B 1 192 ? 4.941 -7.387 6.742 1 96.19 192 MET B O 1
ATOM 3523 N N . ALA B 1 193 ? 2.83 -6.793 6.773 1 95.44 193 ALA B N 1
ATOM 3524 C CA . ALA B 1 193 ? 2.543 -7.461 8.039 1 95.44 193 ALA B CA 1
ATOM 3525 C C . ALA B 1 193 ? 2.746 -8.969 7.918 1 95.44 193 ALA B C 1
ATOM 3527 O O . ALA B 1 193 ? 3.096 -9.633 8.898 1 95.44 193 ALA B O 1
ATOM 3528 N N . ALA B 1 194 ? 2.566 -9.492 6.707 1 91.88 194 ALA B N 1
ATOM 3529 C CA . ALA B 1 194 ? 2.723 -10.922 6.477 1 91.88 194 ALA B CA 1
ATOM 3530 C C . ALA B 1 194 ? 4.195 -11.328 6.52 1 91.88 194 ALA B C 1
ATOM 3532 O O . ALA B 1 194 ? 4.516 -12.508 6.703 1 91.88 194 ALA B O 1
ATOM 3533 N N . ILE B 1 195 ? 5.066 -10.359 6.395 1 94.06 195 ILE B N 1
ATOM 3534 C CA . ILE B 1 195 ? 6.484 -10.664 6.207 1 94.06 195 ILE B CA 1
ATOM 3535 C C . ILE B 1 195 ? 7.281 -10.156 7.402 1 94.06 195 ILE B C 1
ATOM 3537 O O . ILE B 1 195 ? 8.156 -10.859 7.918 1 94.06 195 ILE B O 1
ATOM 3541 N N . THR B 1 196 ? 6.992 -8.969 7.781 1 94.06 196 THR B N 1
ATOM 3542 C CA . THR B 1 196 ? 7.641 -8.328 8.922 1 94.06 196 THR B CA 1
ATOM 3543 C C . THR B 1 196 ? 6.602 -7.848 9.93 1 94.06 196 THR B C 1
ATOM 3545 O O . THR B 1 196 ? 6.465 -6.645 10.156 1 94.06 196 THR B O 1
ATOM 3548 N N . PRO B 1 197 ? 5.934 -8.805 10.578 1 93.75 197 PRO B N 1
ATOM 3549 C CA . PRO B 1 197 ? 4.863 -8.414 11.5 1 93.75 197 PRO B CA 1
ATOM 3550 C C . PRO B 1 197 ? 5.359 -7.512 12.625 1 93.75 197 PRO B C 1
ATOM 3552 O O . PRO B 1 197 ? 4.633 -6.621 13.078 1 93.75 197 PRO B O 1
ATOM 3555 N N . ASP B 1 198 ? 6.527 -7.602 13.055 1 91.81 198 ASP B N 1
ATOM 3556 C CA . ASP B 1 198 ? 7.059 -6.793 14.148 1 91.81 198 ASP B CA 1
ATOM 3557 C C . ASP B 1 198 ? 7.164 -5.324 13.742 1 91.81 198 ASP B C 1
ATOM 3559 O O . ASP B 1 198 ? 6.914 -4.43 14.555 1 91.81 198 ASP B O 1
ATOM 3563 N N . ALA B 1 199 ? 7.527 -5.129 12.516 1 90.81 199 ALA B N 1
ATOM 3564 C CA . ALA B 1 199 ? 7.676 -3.762 12.016 1 90.81 199 ALA B CA 1
ATOM 3565 C C . ALA B 1 199 ? 6.316 -3.092 11.852 1 90.81 199 ALA B C 1
ATOM 3567 O O . ALA B 1 199 ? 6.199 -1.87 11.977 1 90.81 199 ALA B O 1
ATOM 3568 N N . VAL B 1 200 ? 5.273 -3.893 11.672 1 94.69 200 VAL B N 1
ATOM 3569 C CA . VAL B 1 200 ? 3.994 -3.316 11.281 1 94.69 200 VAL B CA 1
ATOM 3570 C C . VAL B 1 200 ? 3.02 -3.375 12.461 1 94.69 200 VAL B C 1
ATOM 3572 O O . VAL B 1 200 ? 2.242 -2.441 12.68 1 94.69 200 VAL B O 1
ATOM 3575 N N . ARG B 1 201 ? 3.045 -4.43 13.25 1 94.12 201 ARG B N 1
ATOM 3576 C CA . ARG B 1 201 ? 1.974 -4.691 14.203 1 94.12 201 ARG B CA 1
ATOM 3577 C C . ARG B 1 201 ? 2.297 -4.09 15.562 1 94.12 201 ARG B C 1
ATOM 3579 O O . ARG B 1 201 ? 1.41 -3.934 16.406 1 94.12 201 ARG B O 1
ATOM 3586 N N . GLU B 1 202 ? 3.518 -3.73 15.797 1 90.69 202 GLU B N 1
ATOM 3587 C CA . GLU B 1 202 ? 3.848 -3.082 17.062 1 90.69 202 GLU B CA 1
ATOM 3588 C C . GLU B 1 202 ? 3.334 -1.646 17.094 1 90.69 202 GLU B C 1
ATOM 3590 O O . GLU B 1 202 ? 3.742 -0.814 16.281 1 90.69 202 GLU B O 1
ATOM 3595 N N . PRO B 1 203 ? 2.439 -1.396 18 1 92.25 203 PRO B N 1
ATOM 3596 C CA . PRO B 1 203 ? 1.92 -0.029 18.078 1 92.25 203 PRO B CA 1
ATOM 3597 C C . PRO B 1 203 ? 2.98 0.983 18.5 1 92.25 203 PRO B C 1
ATOM 3599 O O . PRO B 1 203 ? 4.012 0.603 19.062 1 92.25 203 PRO B O 1
ATOM 3602 N N . VAL B 1 204 ? 2.732 2.188 18.156 1 92.81 204 VAL B N 1
ATOM 3603 C CA . VAL B 1 204 ? 3.613 3.283 18.547 1 92.81 204 VAL B CA 1
ATOM 3604 C C . VAL B 1 204 ? 2.855 4.258 19.453 1 92.81 204 VAL B C 1
ATOM 3606 O O . VAL B 1 204 ? 1.651 4.465 19.281 1 92.81 204 VAL B O 1
ATOM 3609 N N . THR B 1 205 ? 3.516 4.789 20.438 1 93.5 205 THR B N 1
ATOM 3610 C CA . THR B 1 205 ? 2.945 5.867 21.234 1 93.5 205 THR B CA 1
ATOM 3611 C C . THR B 1 205 ? 3.205 7.223 20.594 1 93.5 205 THR B C 1
ATOM 3613 O O . THR B 1 205 ? 4.348 7.672 20.516 1 93.5 205 THR B O 1
ATOM 3616 N N . ALA B 1 206 ? 2.109 7.844 20.094 1 92.56 206 ALA B N 1
ATOM 3617 C CA . ALA B 1 206 ? 2.273 9.078 19.328 1 92.56 206 ALA B CA 1
ATOM 3618 C C . ALA B 1 206 ? 1.18 10.086 19.672 1 92.56 206 ALA B C 1
ATOM 3620 O O . ALA B 1 206 ? 0.138 9.719 20.219 1 92.56 206 ALA B O 1
ATOM 3621 N N . ASP B 1 207 ? 1.491 11.359 19.344 1 91.75 207 ASP B N 1
ATOM 3622 C CA . ASP B 1 207 ? 0.548 12.461 19.5 1 91.75 207 ASP B CA 1
ATOM 3623 C C . ASP B 1 207 ? 0.55 13.359 18.266 1 91.75 207 ASP B C 1
ATOM 3625 O O . ASP B 1 207 ? 0.918 14.531 18.344 1 91.75 207 ASP B O 1
ATOM 3629 N N . PRO B 1 208 ? 0.013 12.852 17.188 1 88.81 208 PRO B N 1
ATOM 3630 C CA . PRO B 1 208 ? 0.129 13.594 15.938 1 88.81 208 PRO B CA 1
ATOM 3631 C C . PRO B 1 208 ? -0.756 14.836 15.906 1 88.81 208 PRO B C 1
ATOM 3633 O O . PRO B 1 208 ? -0.512 15.758 15.109 1 88.81 208 PRO B O 1
ATOM 3636 N N . PHE B 1 209 ? -1.761 14.914 16.797 1 90 209 PHE B N 1
ATOM 3637 C CA . PHE B 1 209 ? -2.699 16.031 16.703 1 90 209 PHE B CA 1
ATOM 3638 C C . PHE B 1 209 ? -2.689 16.844 17.984 1 90 209 PHE B C 1
ATOM 3640 O O . PHE B 1 209 ? -3.574 17.688 18.203 1 90 209 PHE B O 1
ATOM 3647 N N . GLY B 1 210 ? -1.803 16.641 18.875 1 89.06 210 GLY B N 1
ATOM 3648 C CA . GLY B 1 210 ? -1.627 17.453 20.078 1 89.06 210 GLY B CA 1
ATOM 3649 C C . GLY B 1 210 ? -2.721 17.234 21.109 1 89.06 210 GLY B C 1
ATOM 3650 O O . GLY B 1 210 ? -3.148 18.188 21.766 1 89.06 210 GLY B O 1
ATOM 3651 N N . THR B 1 211 ? -3.311 16 21.172 1 92.62 211 THR B N 1
ATOM 3652 C CA . THR B 1 211 ? -4.379 15.688 22.109 1 92.62 211 THR B CA 1
ATOM 3653 C C . THR B 1 211 ? -3.863 14.805 23.234 1 92.62 211 THR B C 1
ATOM 3655 O O . THR B 1 211 ? -4.645 14.312 24.062 1 92.62 211 THR B O 1
ATOM 3658 N N . GLY B 1 212 ? -2.596 14.602 23.297 1 91.38 212 GLY B N 1
ATOM 3659 C CA . GLY B 1 212 ? -1.987 13.68 24.234 1 91.38 212 GLY B CA 1
ATOM 3660 C C . GLY B 1 212 ? -1.572 12.367 23.594 1 91.38 212 GLY B C 1
ATOM 3661 O O . GLY B 1 212 ? -2.18 11.922 22.609 1 91.38 212 GLY B O 1
ATOM 3662 N N . PRO B 1 213 ? -0.498 11.781 24.188 1 91.88 213 PRO B N 1
ATOM 3663 C CA . PRO B 1 213 ? 0.004 10.531 23.609 1 91.88 213 PRO B CA 1
ATOM 3664 C C . PRO B 1 213 ? -1.001 9.391 23.719 1 91.88 213 PRO B C 1
ATOM 3666 O O . PRO B 1 213 ? -1.709 9.273 24.734 1 91.88 213 PRO B O 1
ATOM 3669 N N . ALA B 1 214 ? -1.107 8.648 22.688 1 93.69 214 ALA B N 1
ATOM 3670 C CA . ALA B 1 214 ? -1.924 7.438 22.625 1 93.69 214 ALA B CA 1
ATOM 3671 C C . ALA B 1 214 ? -1.222 6.348 21.828 1 93.69 214 ALA B C 1
ATOM 3673 O O . ALA B 1 214 ? -0.23 6.613 21.141 1 93.69 214 ALA B O 1
ATOM 3674 N N . GLN B 1 215 ? -1.729 5.137 22 1 94.5 215 GLN B N 1
ATOM 3675 C CA . GLN B 1 215 ? -1.209 4.031 21.203 1 94.5 215 GLN B CA 1
ATOM 3676 C C . GLN B 1 215 ? -1.836 4.008 19.812 1 94.5 215 GLN B C 1
ATOM 3678 O O . GLN B 1 215 ? -3.062 4.008 19.688 1 94.5 215 GLN B O 1
ATOM 3683 N N . TRP B 1 216 ? -0.976 4.098 18.844 1 95.75 216 TRP B N 1
ATOM 3684 C CA . TRP B 1 216 ? -1.414 4.047 17.453 1 95.75 216 TRP B CA 1
ATOM 3685 C C . TRP B 1 216 ? -0.845 2.82 16.75 1 95.75 216 TRP B C 1
ATOM 3687 O O . TRP B 1 216 ? 0.341 2.512 16.891 1 95.75 216 TRP B O 1
ATOM 3697 N N . ASN B 1 217 ? -1.749 2.074 16.094 1 95.62 217 ASN B N 1
ATOM 3698 C CA . ASN B 1 217 ? -1.154 1.192 15.094 1 95.62 217 ASN B CA 1
ATOM 3699 C C . ASN B 1 217 ? -0.813 1.945 13.812 1 95.62 217 ASN B C 1
ATOM 3701 O O . ASN B 1 217 ? -1.25 3.082 13.617 1 95.62 217 ASN B O 1
ATOM 3705 N N . LEU B 1 218 ? -0.08 1.352 12.93 1 96.44 218 LEU B N 1
ATOM 3706 C CA . LEU B 1 218 ? 0.479 2.072 11.797 1 96.44 218 LEU B CA 1
ATOM 3707 C C . LEU B 1 218 ? -0.591 2.34 10.742 1 96.44 218 LEU B C 1
ATOM 3709 O O . LEU B 1 218 ? -0.498 3.314 9.992 1 96.44 218 LEU B O 1
ATOM 3713 N N . ALA B 1 219 ? -1.618 1.475 10.68 1 96.44 219 ALA B N 1
ATOM 3714 C CA . ALA B 1 219 ? -2.715 1.755 9.758 1 96.44 219 ALA B CA 1
ATOM 3715 C C . ALA B 1 219 ? -3.453 3.029 10.156 1 96.44 219 ALA B C 1
ATOM 3717 O O . ALA B 1 219 ? -3.787 3.854 9.297 1 96.44 219 ALA B O 1
ATOM 3718 N N . ALA B 1 220 ? -3.699 3.168 11.398 1 96.88 220 ALA B N 1
ATOM 3719 C CA . ALA B 1 220 ? -4.324 4.383 11.914 1 96.88 220 ALA B CA 1
ATOM 3720 C C . ALA B 1 220 ? -3.439 5.602 11.664 1 96.88 220 ALA B C 1
ATOM 3722 O O . ALA B 1 220 ? -3.93 6.664 11.266 1 96.88 220 ALA B O 1
ATOM 3723 N N . LEU B 1 221 ? -2.184 5.449 11.906 1 96.56 221 LEU B N 1
ATOM 3724 C CA . LEU B 1 221 ? -1.259 6.555 11.695 1 96.56 221 LEU B CA 1
ATOM 3725 C C . LEU B 1 221 ? -1.185 6.922 10.211 1 96.56 221 LEU B C 1
ATOM 3727 O O . LEU B 1 221 ? -1.059 8.102 9.867 1 96.56 221 LEU B O 1
ATOM 3731 N N . GLY B 1 222 ? -1.202 5.922 9.344 1 97 222 GLY B N 1
ATOM 3732 C CA . GLY B 1 222 ? -1.294 6.188 7.914 1 97 222 GLY B CA 1
ATOM 3733 C C . GLY B 1 222 ? -2.529 6.98 7.535 1 97 222 GLY B C 1
ATOM 3734 O O . GLY B 1 222 ? -2.439 7.965 6.797 1 97 222 GLY B O 1
ATOM 3735 N N . ALA B 1 223 ? -3.648 6.598 8.055 1 96.44 223 ALA B N 1
ATOM 3736 C CA . ALA B 1 223 ? -4.891 7.328 7.805 1 96.44 223 ALA B CA 1
ATOM 3737 C C . ALA B 1 223 ? -4.809 8.75 8.352 1 96.44 223 ALA B C 1
ATOM 3739 O O . ALA B 1 223 ? -5.262 9.695 7.711 1 96.44 223 ALA B O 1
ATOM 3740 N N . ALA B 1 224 ? -4.262 8.875 9.516 1 96.31 224 ALA B N 1
ATOM 3741 C CA . ALA B 1 224 ? -4.094 10.18 10.141 1 96.31 224 ALA B CA 1
ATOM 3742 C C . ALA B 1 224 ? -3.193 11.078 9.305 1 96.31 224 ALA B C 1
ATOM 3744 O O . ALA B 1 224 ? -3.428 12.289 9.203 1 96.31 224 ALA B O 1
ATOM 3745 N N . SER B 1 225 ? -2.152 10.484 8.711 1 96.31 225 SER B N 1
ATOM 3746 C CA . SER B 1 225 ? -1.251 11.242 7.852 1 96.31 225 SER B CA 1
ATOM 3747 C C . SER B 1 225 ? -1.993 11.828 6.652 1 96.31 225 SER B C 1
ATOM 3749 O O . SER B 1 225 ? -1.824 13.008 6.328 1 96.31 225 SER B O 1
ATOM 3751 N N . VAL B 1 226 ? -2.828 11.078 6.07 1 96.44 226 VAL B N 1
ATOM 3752 C CA . VAL B 1 226 ? -3.617 11.531 4.926 1 96.44 226 VAL B CA 1
ATOM 3753 C C . VAL B 1 226 ? -4.609 12.602 5.371 1 96.44 226 VAL B C 1
ATOM 3755 O O . VAL B 1 226 ? -4.711 13.656 4.742 1 96.44 226 VAL B O 1
ATOM 3758 N N . ALA B 1 227 ? -5.266 12.352 6.48 1 95.12 227 ALA B N 1
ATOM 3759 C CA . ALA B 1 227 ? -6.246 13.297 6.996 1 95.12 227 ALA B CA 1
ATOM 3760 C C . ALA B 1 227 ? -5.594 14.648 7.305 1 95.12 227 ALA B C 1
ATOM 3762 O O . ALA B 1 227 ? -6.16 15.703 7.008 1 95.12 227 ALA B O 1
ATOM 3763 N N . ALA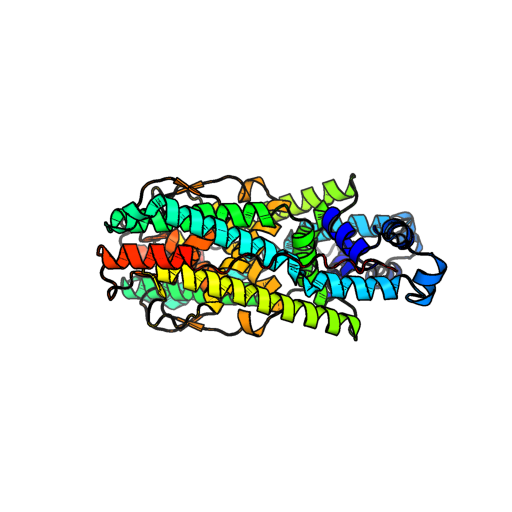 B 1 228 ? -4.418 14.578 7.867 1 92.75 228 ALA B N 1
ATOM 3764 C CA . ALA B 1 228 ? -3.727 15.773 8.336 1 92.75 228 ALA B CA 1
ATOM 3765 C C . ALA B 1 228 ? -3.387 16.703 7.168 1 92.75 228 ALA B C 1
ATOM 3767 O O . ALA B 1 228 ? -3.41 17.922 7.309 1 92.75 228 ALA B O 1
ATOM 3768 N N . ILE B 1 229 ? -3.084 16.094 6.051 1 92.31 229 ILE B N 1
ATOM 3769 C CA . ILE B 1 229 ? -2.635 16.906 4.93 1 92.31 229 ILE B CA 1
ATOM 3770 C C . ILE B 1 229 ? -3.84 17.359 4.105 1 92.31 229 ILE B C 1
ATOM 3772 O O . ILE B 1 229 ? -3.805 18.422 3.473 1 92.31 229 ILE B O 1
ATOM 3776 N N . VAL B 1 230 ? -4.98 16.703 4.188 1 93.69 230 VAL B N 1
ATOM 3777 C CA . VAL B 1 230 ? -6.074 16.922 3.248 1 93.69 230 VAL B CA 1
ATOM 3778 C C . VAL B 1 230 ? -7.176 17.734 3.918 1 93.69 230 VAL B C 1
ATOM 3780 O O . VAL B 1 230 ? -7.805 18.578 3.281 1 93.69 230 VAL B O 1
ATOM 3783 N N . PHE B 1 231 ? -7.402 17.516 5.203 1 93.81 231 PHE B N 1
ATOM 3784 C CA . PHE B 1 231 ? -8.602 18.078 5.824 1 93.81 231 PHE B CA 1
ATOM 3785 C C . PHE B 1 231 ? -8.242 19.234 6.742 1 93.81 231 PHE B C 1
ATOM 3787 O O . PHE B 1 231 ? -7.125 19.312 7.254 1 93.81 231 PHE B O 1
ATOM 3794 N N . GLU B 1 232 ? -9.141 20.125 6.855 1 93.62 232 GLU B N 1
ATOM 3795 C CA . GLU B 1 232 ? -9.133 21.188 7.855 1 93.62 232 GLU B CA 1
ATOM 3796 C C . GLU B 1 232 ? -10.508 21.344 8.508 1 93.62 232 GLU B C 1
ATOM 3798 O O . GLU B 1 232 ? -11.508 20.875 7.973 1 93.62 232 GLU B O 1
ATOM 3803 N N . GLU B 1 233 ? -10.484 21.953 9.695 1 94.19 233 GLU B N 1
ATOM 3804 C CA . GLU B 1 233 ? -11.758 22.312 10.312 1 94.19 233 GLU B CA 1
ATOM 3805 C C . GLU B 1 233 ? -12.539 23.297 9.453 1 94.19 233 GLU B C 1
ATOM 3807 O O . GLU B 1 233 ? -11.961 24.25 8.914 1 94.19 233 GLU B O 1
ATOM 3812 N N . ASP B 1 234 ? -13.773 23.047 9.266 1 95.06 234 ASP B N 1
ATOM 3813 C CA . ASP B 1 234 ? -14.641 23.953 8.523 1 95.06 234 ASP B CA 1
ATOM 3814 C C . ASP B 1 234 ? -15.047 25.156 9.383 1 95.06 234 ASP B C 1
ATOM 3816 O O . ASP B 1 234 ? -15.836 25 10.32 1 95.06 234 ASP B O 1
ATOM 3820 N N . PRO B 1 235 ? -14.57 26.297 9.078 1 93.06 235 PRO B N 1
ATOM 3821 C CA . PRO B 1 235 ? -14.844 27.453 9.922 1 93.06 235 PRO B CA 1
ATOM 3822 C C . PRO B 1 235 ? -16.297 27.922 9.828 1 93.06 235 PRO B C 1
ATOM 3824 O O . PRO B 1 235 ? -16.734 28.75 10.633 1 93.06 235 PRO B O 1
ATOM 3827 N N . THR B 1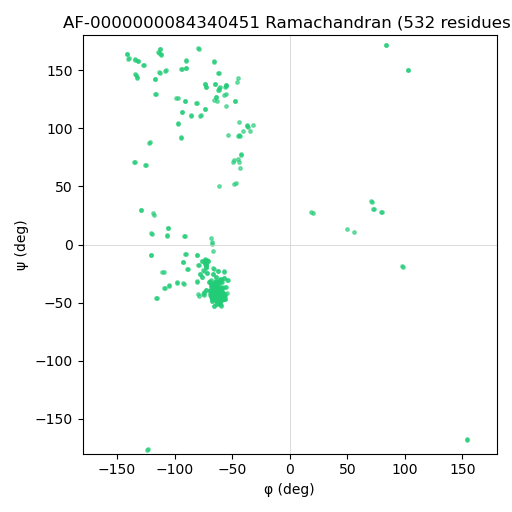 236 ? -17.016 27.453 8.836 1 94.06 236 THR B N 1
ATOM 3828 C CA . THR B 1 236 ? -18.391 27.891 8.641 1 94.06 236 THR B CA 1
ATOM 3829 C C . THR B 1 236 ? -19.328 27.141 9.586 1 94.06 236 THR B C 1
ATOM 3831 O O . THR B 1 236 ? -20.5 27.484 9.711 1 94.06 236 THR B O 1
ATOM 3834 N N . ILE B 1 237 ? -18.781 26.172 10.211 1 93.56 237 ILE B N 1
ATOM 3835 C CA . ILE B 1 237 ? -19.609 25.359 11.102 1 93.56 237 ILE B CA 1
ATOM 3836 C C . ILE B 1 237 ? -19.562 25.938 12.516 1 93.56 237 ILE B C 1
ATOM 3838 O O . ILE B 1 237 ? -18.469 26.141 13.062 1 93.56 237 ILE B O 1
ATOM 3842 N N . THR B 1 238 ? -20.719 26.234 13.031 1 91.62 238 THR B N 1
ATOM 3843 C CA . THR B 1 238 ? -20.844 26.656 14.43 1 91.62 238 THR B CA 1
ATOM 3844 C C . THR B 1 238 ? -21.266 25.484 15.305 1 91.62 238 THR B C 1
ATOM 3846 O O . THR B 1 238 ? -22.266 24.812 15.016 1 91.62 238 THR B O 1
ATOM 3849 N N . TRP B 1 239 ? -20.484 25.297 16.297 1 91.94 239 TRP B N 1
ATOM 3850 C CA . TRP B 1 239 ? -20.734 24.156 17.172 1 91.94 239 TRP B CA 1
ATOM 3851 C C . TRP B 1 239 ? -21.578 24.594 18.375 1 91.94 239 TRP B C 1
ATOM 3853 O O . TRP B 1 239 ? -21.062 25.141 19.344 1 91.94 239 TRP B O 1
ATOM 3863 N N . ASP B 1 240 ? -22.906 24.453 18.234 1 88.88 240 ASP B N 1
ATOM 3864 C CA . ASP B 1 240 ? -23.906 24.703 19.281 1 88.88 240 ASP B CA 1
ATOM 3865 C C . ASP B 1 240 ? -24.766 23.484 19.516 1 88.88 240 ASP B C 1
ATOM 3867 O O . ASP B 1 240 ? -24.469 22.391 19.047 1 88.88 240 ASP B O 1
ATOM 3871 N N . GLU B 1 241 ? -25.719 23.594 20.359 1 88.06 241 GLU B N 1
ATOM 3872 C CA . GLU B 1 241 ? -26.609 22.484 20.703 1 88.06 241 GLU B CA 1
ATOM 3873 C C . GLU B 1 241 ? -27.344 21.953 19.469 1 88.06 241 GLU B C 1
ATOM 3875 O O . GLU B 1 241 ? -27.578 20.75 19.359 1 88.06 241 GLU B O 1
ATOM 3880 N N . SER B 1 242 ? -27.609 22.812 18.578 1 89.81 242 SER B N 1
ATOM 3881 C CA . SER B 1 242 ? -28.297 22.406 17.359 1 89.81 242 SER B CA 1
ATOM 3882 C C . SER B 1 242 ? -27.406 21.531 16.484 1 89.81 242 SER B C 1
ATOM 3884 O O . SER B 1 242 ? -27.891 20.562 15.883 1 89.81 242 SER B O 1
ATOM 3886 N N . ARG B 1 243 ? -26.156 21.906 16.453 1 91.06 243 ARG B N 1
ATOM 3887 C CA . ARG B 1 243 ? -25.203 21.094 15.68 1 91.06 243 ARG B CA 1
ATOM 3888 C C . ARG B 1 243 ? -25.062 19.703 16.281 1 91.06 243 ARG B C 1
ATOM 3890 O O . ARG B 1 243 ? -25.031 18.703 15.562 1 91.06 243 ARG B O 1
ATOM 3897 N N . ALA B 1 244 ? -24.953 19.625 17.547 1 88.19 244 ALA B N 1
ATOM 3898 C CA . ALA B 1 244 ? -24.844 18.344 18.219 1 88.19 244 ALA B CA 1
ATOM 3899 C C . ALA B 1 244 ? -26.078 17.469 17.969 1 88.19 244 ALA B C 1
ATOM 3901 O O . ALA B 1 244 ? -25.953 16.266 17.734 1 88.19 244 ALA B O 1
ATOM 3902 N N . ALA B 1 245 ? -27.219 18.109 17.938 1 90.69 245 ALA B N 1
ATOM 3903 C CA . ALA B 1 245 ? -28.453 17.406 17.641 1 90.69 245 ALA B CA 1
ATOM 3904 C C . ALA B 1 245 ? -28.484 16.891 16.203 1 90.69 245 ALA B C 1
ATOM 3906 O O . ALA B 1 245 ? -28.969 15.789 15.945 1 90.69 245 ALA B O 1
ATOM 3907 N N . ALA B 1 246 ? -27.953 17.672 15.359 1 91.44 246 ALA B N 1
ATOM 3908 C CA . ALA B 1 246 ? -27.906 17.281 13.945 1 91.44 246 ALA B CA 1
ATOM 3909 C C . ALA B 1 246 ? -26.984 16.078 13.75 1 91.44 246 ALA B C 1
ATOM 3911 O O . ALA B 1 246 ? -27.297 15.188 12.961 1 91.44 246 ALA B O 1
ATOM 3912 N N . VAL B 1 247 ? -25.859 16.109 14.469 1 93.06 247 VAL B N 1
ATOM 3913 C CA . VAL B 1 247 ? -24.922 14.984 14.398 1 93.06 247 VAL B CA 1
ATOM 3914 C C . VAL B 1 247 ? -25.594 13.727 14.938 1 93.06 247 VAL B C 1
ATOM 3916 O O . VAL B 1 247 ? -25.516 12.656 14.328 1 93.06 247 VAL B O 1
ATOM 3919 N N . ARG B 1 248 ? -26.312 13.844 15.984 1 91.44 248 ARG B N 1
ATOM 3920 C CA . ARG B 1 248 ? -27.016 12.711 16.578 1 91.44 248 ARG B CA 1
ATOM 3921 C C . ARG B 1 248 ? -28.062 12.156 15.609 1 91.44 248 ARG B C 1
ATOM 3923 O O . ARG B 1 248 ? -28.172 10.945 15.43 1 91.44 248 ARG B O 1
ATOM 3930 N N . ALA B 1 249 ? -28.75 13.023 14.984 1 92.38 249 ALA B N 1
ATOM 3931 C CA . ALA B 1 249 ? -29.781 12.625 14.039 1 92.38 249 ALA B CA 1
ATOM 3932 C C . ALA B 1 249 ? -29.188 11.883 12.844 1 92.38 249 ALA B C 1
ATOM 3934 O O . ALA B 1 249 ? -29.75 10.906 12.352 1 92.38 249 ALA B O 1
ATOM 3935 N N . ALA B 1 250 ? -28.078 12.391 12.43 1 91.81 250 ALA B N 1
ATOM 3936 C CA . ALA B 1 250 ? -27.406 11.789 11.289 1 91.81 250 ALA B CA 1
ATOM 3937 C C . ALA B 1 250 ? -26.922 10.383 11.617 1 91.81 250 ALA B C 1
ATOM 3939 O O . ALA B 1 250 ? -26.844 9.523 10.734 1 91.81 250 ALA B O 1
ATOM 3940 N N . LEU B 1 251 ? -26.531 10.141 12.82 1 91.38 251 LEU B N 1
ATOM 3941 C CA . LEU B 1 251 ? -26.062 8.828 13.266 1 91.38 251 LEU B CA 1
ATOM 3942 C C . LEU B 1 251 ? -27.219 7.832 13.297 1 91.38 251 LEU B C 1
ATOM 3944 O O . LEU B 1 251 ? -27.016 6.637 13.078 1 91.38 251 LEU B O 1
ATOM 3948 N N . ASP B 1 252 ? -28.359 8.367 13.562 1 84.81 252 ASP B N 1
ATOM 3949 C CA . ASP B 1 252 ? -29.547 7.52 13.703 1 84.81 252 ASP B CA 1
ATOM 3950 C C . ASP B 1 252 ? -30.125 7.152 12.336 1 84.81 252 ASP B C 1
ATOM 3952 O O . ASP B 1 252 ? -30.812 6.133 12.195 1 84.81 252 ASP B O 1
ATOM 3956 N N . ASP B 1 253 ? -30.031 8.031 11.273 1 69.25 253 ASP B N 1
ATOM 3957 C CA . ASP B 1 253 ? -30.609 7.852 9.945 1 69.25 253 ASP B CA 1
ATOM 3958 C C . ASP B 1 253 ? -29.922 6.707 9.195 1 69.25 253 ASP B C 1
ATOM 3960 O O . ASP B 1 253 ? -30.25 6.445 8.031 1 69.25 253 ASP B O 1
ATOM 3964 N N . GLU B 1 254 ? -29.078 6.043 9.641 1 60.41 254 GLU B N 1
ATOM 3965 C CA . GLU B 1 254 ? -28.422 5.023 8.82 1 60.41 254 GLU B CA 1
ATOM 3966 C C . GLU B 1 254 ? -29.406 3.912 8.445 1 60.41 254 GLU B C 1
ATOM 3968 O O . GLU B 1 254 ? -30.078 3.361 9.312 1 60.41 254 GLU B O 1
ATOM 3973 N N . PRO B 1 255 ? -29.547 3.664 7.18 1 53.75 255 PRO B N 1
ATOM 3974 C CA . PRO B 1 255 ? -30.562 2.744 6.656 1 53.75 255 PRO B CA 1
ATOM 3975 C C . PRO B 1 255 ? -30.453 1.341 7.242 1 53.75 255 PRO B C 1
ATOM 3977 O O . PRO B 1 255 ? -29.344 0.903 7.59 1 53.75 255 PRO B O 1
ATOM 3980 N N . PRO B 1 256 ? -31.516 0.817 7.742 1 41.5 256 PRO B N 1
ATOM 3981 C CA . PRO B 1 256 ? -31.547 -0.556 8.25 1 41.5 256 PRO B CA 1
ATOM 3982 C C . PRO B 1 256 ? -30.859 -1.548 7.316 1 41.5 256 PRO B C 1
ATOM 3984 O O . PRO B 1 256 ? -30.766 -1.305 6.109 1 41.5 256 PRO B O 1
ATOM 3987 N N . ARG B 1 257 ? -30.172 -2.539 7.895 1 45.28 257 ARG B N 1
ATOM 3988 C CA . ARG B 1 257 ? -29.625 -3.76 7.316 1 45.28 257 ARG B CA 1
ATOM 3989 C C . ARG B 1 257 ? -30.547 -4.332 6.254 1 45.28 257 ARG B C 1
ATOM 3991 O O . ARG B 1 257 ? -31.75 -4.5 6.496 1 45.28 257 ARG B O 1
ATOM 3998 N N . ARG B 1 258 ? -30.359 -4.23 5.062 1 36.47 258 ARG B N 1
ATOM 3999 C CA . ARG B 1 258 ? -31.141 -5.145 4.223 1 36.47 258 ARG B CA 1
ATOM 4000 C C . ARG B 1 258 ? -31.109 -6.559 4.793 1 36.47 258 ARG B C 1
ATOM 4002 O O . ARG B 1 258 ? -30.047 -7.152 4.949 1 36.47 258 ARG B O 1
ATOM 4009 N N . ARG B 1 259 ? -32.031 -7.121 5.656 1 36.06 259 ARG B N 1
ATOM 4010 C CA . ARG B 1 259 ? -32.25 -8.547 5.898 1 36.06 259 ARG B CA 1
ATOM 4011 C C . ARG B 1 259 ? -32.188 -9.336 4.602 1 36.06 259 ARG B C 1
ATOM 4013 O O . ARG B 1 259 ? -32.844 -9 3.617 1 36.06 259 ARG B O 1
ATOM 4020 N N . GLY B 1 260 ? -31 -10.023 4.199 1 34.16 260 GLY B N 1
ATOM 4021 C CA . GLY B 1 260 ? -31.016 -11.055 3.178 1 34.16 260 GLY B CA 1
ATOM 4022 C C . GLY B 1 260 ? -32.281 -11.891 3.197 1 34.16 260 GLY B C 1
ATOM 4023 O O . GLY B 1 260 ? -32.688 -12.375 4.254 1 34.16 260 GLY B O 1
ATOM 4024 N N . GLN B 1 261 ? -33.281 -11.633 2.367 1 32.31 261 GLN B N 1
ATOM 4025 C CA . GLN B 1 261 ? -34.438 -12.469 2.059 1 32.31 261 GLN B CA 1
ATOM 4026 C C . GLN B 1 261 ? -34.031 -13.922 1.823 1 32.31 261 GLN B C 1
ATOM 4028 O O . GLN B 1 261 ? -33.344 -14.227 0.845 1 32.31 261 GLN B O 1
ATOM 4033 N N . THR B 1 262 ? -33.656 -14.734 2.846 1 33.19 262 THR B N 1
ATOM 4034 C CA . THR B 1 262 ? -33.719 -16.188 2.727 1 33.19 262 THR B CA 1
ATOM 4035 C C . THR B 1 262 ? -35.062 -16.625 2.176 1 33.19 262 THR B C 1
ATOM 4037 O O . THR B 1 262 ? -36.062 -16.625 2.895 1 33.19 262 THR B O 1
ATOM 4040 N N . GLY B 1 263 ? -35.531 -16.109 1.08 1 31.14 263 GLY B N 1
ATOM 4041 C CA . GLY B 1 263 ? -36.75 -16.656 0.477 1 31.14 263 GLY B CA 1
ATOM 4042 C C . GLY B 1 263 ? -36.594 -18.109 0.062 1 31.14 263 GLY B C 1
ATOM 4043 O O . GLY B 1 263 ? -36 -18.406 -0.972 1 31.14 263 GLY B O 1
ATOM 4044 N N . GLU B 1 264 ? -36.125 -19.141 0.815 1 27.56 264 GLU B N 1
ATOM 4045 C CA . GLU B 1 264 ? -36.344 -20.5 0.332 1 27.56 264 GLU B CA 1
ATOM 4046 C C . GLU B 1 264 ? -37.844 -20.734 0.09 1 27.56 264 GLU B C 1
ATOM 4048 O O . GLU B 1 264 ? -38.688 -20.375 0.913 1 27.56 264 GLU B O 1
ATOM 4053 N N . ALA B 1 265 ? -38.219 -21.078 -1.301 1 32.94 265 ALA B N 1
ATOM 4054 C CA . ALA B 1 265 ? -39.188 -21.734 -2.166 1 32.94 265 ALA B CA 1
ATOM 4055 C C . ALA B 1 265 ? -39.625 -23.078 -1.579 1 32.94 265 ALA B C 1
ATOM 4057 O O . ALA B 1 265 ? -38.812 -23.984 -1.427 1 32.94 265 ALA B O 1
ATOM 4058 N N . GLY B 1 266 ? -40.469 -23.031 -0.601 1 26.84 266 GLY B N 1
ATOM 4059 C CA . GLY B 1 266 ? -41.281 -24.156 -0.131 1 26.84 266 GLY B CA 1
ATOM 4060 C C . GLY B 1 266 ? -41.875 -24.969 -1.258 1 26.84 266 GLY B C 1
ATOM 4061 O O . GLY B 1 266 ? -42.656 -24.438 -2.074 1 26.84 266 GLY B O 1
ATOM 4062 N N . GLY B 1 267 ? -41.062 -25.875 -1.947 1 28.84 267 GLY B N 1
ATOM 4063 C CA . GLY B 1 267 ? -41.5 -26.969 -2.807 1 28.84 267 GLY B CA 1
ATOM 4064 C C . GLY B 1 267 ? -42.75 -27.656 -2.291 1 28.84 267 GLY B C 1
ATOM 4065 O O . GLY B 1 267 ? -42.812 -28.062 -1.129 1 28.84 267 GLY B O 1
ATOM 4066 N N . THR B 1 268 ? -43.938 -27.312 -2.92 1 24.42 268 THR B N 1
ATOM 4067 C CA . THR B 1 268 ? -44.969 -28.312 -3.186 1 24.42 268 THR B CA 1
ATOM 4068 C C . THR B 1 268 ? -44.469 -29.344 -4.199 1 24.42 268 THR B C 1
ATOM 4070 O O . THR B 1 268 ? -43.719 -29 -5.121 1 24.42 268 THR B O 1
#

Organism: Pseudonocardia thermophila (NCBI:txid1848)

Radius of gyration: 25.49 Å; Cα contacts (8 Å, |Δi|>4): 716; chains: 2; bounding box: 90×68×48 Å

Foldseek 3Di:
DVVVVVVVCVVQNDADDPVVPDPVNVCVVVVHDPVVSCVVVVDVVVVVLVVLLVLLLCQVVLVVLLVVLLVVLLVLCLVQLVLLQDPLSLLVSVLCSLQVSLVSSLVSQLPDPSNVVNVSCVRCLSSPPDDDSSVSSVVSNVVNVVVSLVSQLVSCVVSCVLSQKDFPPPPPDGSSNLSVQLVVQSSVLSVVCVPCVVVQVQWDFDDPPPSHTDTGGVSSVSNVVSCVVTMDGHPVDDRDPVSSVVSNVVSVPDDDDPPPCPPPPPDD/DVVVVVVVCVVQNDADDPVVPDPVNVCVVVVHDPVVSCVVVVDVVVVVLVVLLVLLLCQVVLVVLLVVLLVVLLVLCLVQLVLLQDPLSLLVSVLCSLQVSLVSSLVSQLPDPSNVVNVSCVRCLSSPPDDDSSVSSVVSNVVNVVVSLVSQLVSCVVSCVLSQKDFPPPPPDGSSNLSVQLVVQSSVLSVVCVPCVVVQVQWDFDDPPPSHTDTGGVSSVSNVVSCVVTMDGHPVDDRDPVSSVVSNVVSVPDDDDPPPPPPPDPDD

pLDDT: mean 89.53, std 13.85, range [24.42, 97.38]

Sequence (536 aa):
MLRAATEMVGRTGLTVSLEHLSFEDVIREAGVARSAAYRRWPYKEMFFGDLLKELARAVELAEVAGRESDALVRRVIADRLDWLGTPAGRRRLLVDVLRLGGEHDFAVLADSPAWRSYLALHATVQSLPPGELRDDVASALAESERGFLERVATSWERWAGLLGHRIRPGLGVTPATVATLASASLRGLTLMAAITPDAVREPVTADPFGTGPAQWNLAALGAASVAAIVFEEDPTITWDESRAAAVRAALDDEPPRRRGQTGEAGGTMLRAATEMVGRTGLTVSLEHLSFEDVIREAGVARSAAYRRWPYKEMFFGDLLKELARAVELAEVAGRESDALVRRVIADRLDWLGTPAGRRRLLVDVLRLGGEHDFAVLADSPAWRSYLALHATVQSLPPGELRDDVASALAESERGFLERVATSWERWAGLLGHRIRPGLGVTPATVATLASASLRGLTLMAAITPDAVREPVTADPFGTGPAQWNLAALGAASVAAIVFEEDPTITWDESRAAAVRAALDDEPPRRRGQTGEAGGT

Nearest PDB structures (foldseek):
  5ona-assembly2_D  TM=2.512E-01  e=1.213E+00  Homo sapiens
  4bem-assembly1_J  TM=2.600E-01  e=7.747E+00  Acetobacterium woodii DSM 1030
  4tx5-assembly1_A  TM=1.945E-01  e=7.044E+00  Homo sapiens
  8q72-assembly1_B  TM=1.548E-01  e=9.369E+00  Escherichia coli
  5ona-assembly2_D  TM=2.511E-01  e=1.192E+00  Homo sapiens

Solvent-accessible surface area (backbone atoms only — not comparable to full-atom values): 28031 Å² total; per-residue (Å²): 85,61,66,44,41,49,52,50,34,38,71,48,29,38,29,69,33,61,80,89,58,48,67,65,57,33,37,59,71,44,67,54,57,68,68,59,52,38,69,77,31,79,41,69,66,58,46,49,53,54,40,48,36,57,52,30,33,50,52,64,59,48,49,51,56,50,50,52,43,51,51,49,43,47,50,56,48,65,77,45,54,80,30,55,72,40,75,68,35,40,52,45,49,50,48,48,43,37,38,53,38,23,42,48,52,42,62,60,48,51,75,28,33,43,50,29,32,46,52,25,46,45,35,15,46,84,35,40,65,88,52,67,65,33,52,49,29,45,51,31,33,27,53,33,47,51,53,44,37,50,52,44,12,50,49,52,48,50,53,36,46,67,71,42,29,36,70,43,82,78,36,60,71,50,52,57,53,52,22,50,51,43,49,12,25,44,48,16,44,33,35,42,34,70,49,42,39,70,80,42,67,53,58,35,48,28,35,83,78,75,75,56,75,40,78,31,39,54,48,9,49,45,42,43,15,49,45,64,58,42,45,36,77,38,84,86,60,70,73,47,73,66,44,53,51,50,47,52,51,58,65,64,64,58,75,78,76,79,77,77,80,80,71,77,78,74,77,127,84,62,66,45,41,50,52,50,34,38,71,50,29,37,29,72,31,62,77,89,58,48,68,66,56,33,38,59,71,44,68,53,56,70,68,60,52,39,69,77,32,78,42,70,66,58,46,49,52,55,41,50,37,56,52,31,33,50,52,66,60,48,50,52,55,48,51,52,42,51,51,49,43,46,50,56,48,64,77,45,54,79,30,55,73,39,73,68,35,40,52,44,49,51,50,48,44,38,38,54,39,23,42,48,50,40,63,61,49,52,76,28,34,43,50,28,33,45,51,25,46,44,36,16,45,85,35,40,66,88,53,68,65,34,52,48,30,45,50,31,31,27,52,33,46,51,54,43,37,50,52,46,12,51,48,52,47,50,53,37,46,67,72,42,29,37,69,43,82,77,35,61,71,49,52,58,52,52,22,50,51,43,50,12,25,44,48,17,45,33,35,42,34,69,49,40,38,71,80,43,67,53,60,36,49,29,34,83,80,75,75,55,76,40,81,30,41,54,47,9,49,45,42,44,14,49,46,64,58,43,43,36,76,39,83,87,62,69,74,48,73,67,44,53,50,50,47,53,49,59,65,65,64,59,75,74,76,79,74,79,77,80,72,80,80,80,79,127